Protein AF-A0A093VIF1-F1 (afdb_monomer_lite)

Secondary structure (DSSP, 8-state):
-EE------TT-SS-------EEETTTEEEEES--EEEEBSSTTSPPEEEEHHHHHHHHTT--S-PPPEEEETTEEHHHHHHHHHTTSS-SSHHHHHHHHS-SSSB-TTSPBP--TTTEESEE-S-SEEEEEETTS-EEEEEEEEEES-TTS----SSHHHHHHHHHT--------------PPP-----PPPPPPTTSPPPSEE-TTSSSEEE---STT-TTEEEEE---B---STTS-TTHHHHHHHHHHHHHHHHHHTT---EEEEE-TT---B-HHHHHHHHHHH-TTS----EEEEBP-HHHHHHHHHHTSSS-TT-HHHHTTT--GGG-B-TTSS---SSHHHHHTTEEETTEEE---EES--TTTS-BTTTB---STT-BTTB---S-SS-GGGEEEEE-SB--THHHHHHHHHHHTT-EEEEE--SSSSS--BSB-S---SEEEEHHHHHHHHHHHHHHHHHHHHTT--SS-HHHHHHHHHHSPPPGGGSSS----EEEEEEE-BTTBSSS-GGG---B-SEEE--BTTTTT-HHHHHHHHHHHHTSSPPPSB-----SS-----TT---------SSTTSSTTSSSSSS---

Radius of gyration: 26.5 Å; chains: 1; bounding box: 80×65×69 Å

Foldseek 3Di:
DFDPDQDDPVPDPDRDPDCQKGQPPQWKKKFWPWAKAWFDPDFQAQTFIATPVLLLCVLVVNPDDGFGFQDKVNHGPLVVLLVQLPPPQWQFSQLSSVQQHQLAQAFLLQFGRRHCVGIHSMDNRDQWIWTATPVGDIDIIGIDMDTPDPVDDPPDPDPVSVCCCAWVPPPPPPPQPDDDDPGPDDDPDLAQDDGHPLEPDFPDAQSSSCKTKDQDPDPLSNLEIEIERQEPAQDDPSHDLQSLLSLLLRLLVRLQCSVPPVPRAFYEYEHANYAYHALLSLLSNLCSQVQADDAFAKKKFFADLLVLLLLLLLAPDPNQPPPLSVVLVSHQQQWAARVLPDTDPGNCQQQDQDDFPNTGMGHITGPDSLVVPQDSRNRQRHHCQPSVSPGDRDRSHQQLRYEYEYQQSQHASSLSNVVSSVVSVHAYEHEGTRSAQAFDFRHRHYAAHDKFKVVNLLSSLVVSVVSQVVCVVVVHGSDPPVSNVVSVVRRDDDCSPPSTRDIDIDRGMFTDDPVDSRDGCRPDGDTGQAYIYHHSNCSSNVVVVVSQVSCCSVNDDPGSYHNNDPPDPDDDDPPDPDDDDDDDDDVPPPVPPPPPDPDDD

InterPro domains:
  IPR029045 ClpP/crotonase-like domain superfamily [SSF52096] (223-422)
  IPR052766 Secondary metabolite-associated S41A peptidase [PTHR37049] (28-576)
  IPR056186 CPAF-like, PDZ domain [PF23658] (41-150)

Organism: NCBI:txid1077442

Structure (mmCIF, N/CA/C/O backbone):
data_AF-A0A093VIF1-F1
#
_entry.id   AF-A0A093VIF1-F1
#
loop_
_atom_site.group_PDB
_atom_site.id
_atom_site.type_symbol
_atom_site.label_atom_id
_atom_site.label_alt_id
_atom_site.label_comp_id
_atom_site.label_asym_id
_atom_site.label_entity_id
_atom_site.label_seq_id
_atom_site.pdbx_PDB_ins_code
_atom_site.Cartn_x
_atom_site.Cartn_y
_atom_site.Cartn_z
_atom_site.occupancy
_atom_site.B_iso_or_equiv
_atom_site.auth_seq_id
_atom_site.auth_comp_id
_atom_site.auth_asym_id
_atom_site.auth_atom_id
_atom_site.pdbx_PDB_model_num
ATOM 1 N N . MET A 1 1 ? 2.069 17.459 -7.609 1.00 33.78 1 MET A N 1
ATOM 2 C CA . MET A 1 1 ? 1.685 16.914 -8.925 1.00 33.78 1 MET A CA 1
ATOM 3 C C . MET A 1 1 ? 0.486 17.689 -9.470 1.00 33.78 1 MET A C 1
ATOM 5 O O . MET A 1 1 ? -0.649 17.445 -9.077 1.00 33.78 1 MET A O 1
ATOM 9 N N . LEU A 1 2 ? 0.729 18.722 -10.270 1.00 36.94 2 LEU A N 1
ATOM 10 C CA . LEU A 1 2 ? -0.346 19.510 -10.880 1.00 36.94 2 LEU A CA 1
ATOM 11 C C . LEU A 1 2 ? -0.896 18.721 -12.068 1.00 36.94 2 LEU A C 1
ATOM 13 O O . LEU A 1 2 ? -0.127 18.394 -12.965 1.00 36.94 2 LEU A O 1
ATOM 17 N N . ILE A 1 3 ? -2.185 18.385 -12.062 1.00 35.56 3 ILE A N 1
ATOM 18 C CA . ILE A 1 3 ? -2.859 17.858 -13.251 1.00 35.56 3 ILE A CA 1
ATOM 19 C C . ILE A 1 3 ? -3.879 18.919 -13.658 1.00 35.56 3 ILE A C 1
ATOM 21 O O . ILE A 1 3 ? -4.920 19.060 -13.017 1.00 35.56 3 ILE A O 1
ATOM 25 N N . CYS A 1 4 ? -3.557 19.696 -14.693 1.00 38.81 4 CYS A N 1
ATOM 26 C CA . CYS A 1 4 ? -4.539 20.529 -15.378 1.00 38.81 4 CYS A CA 1
ATOM 27 C C . CYS A 1 4 ? -5.392 19.546 -16.222 1.00 38.81 4 CYS A C 1
ATOM 29 O O . CYS A 1 4 ? -4.986 19.166 -17.319 1.00 38.81 4 CYS A O 1
ATOM 31 N N . TRP A 1 5 ? -6.498 19.020 -15.672 1.00 32.88 5 TRP A N 1
ATOM 32 C CA . TRP A 1 5 ? -7.438 18.194 -16.445 1.00 32.88 5 TRP A CA 1
ATOM 33 C C . TRP A 1 5 ? -8.173 19.079 -17.455 1.00 32.88 5 TRP A C 1
ATOM 35 O O . TRP A 1 5 ? -8.682 20.144 -17.111 1.00 32.88 5 TRP A O 1
ATOM 45 N N . VAL A 1 6 ? -8.261 18.600 -18.691 1.00 30.48 6 VAL A N 1
ATOM 46 C CA . VAL A 1 6 ? -9.397 18.876 -19.569 1.00 30.48 6 VAL A CA 1
ATOM 47 C C . VAL A 1 6 ? -10.166 17.563 -19.587 1.00 30.48 6 VAL A C 1
ATOM 49 O O . VAL A 1 6 ? -9.622 16.561 -20.051 1.00 30.48 6 VAL A O 1
ATOM 52 N N . ASP A 1 7 ? -11.372 17.532 -19.019 1.00 30.33 7 ASP A N 1
ATOM 53 C CA . ASP A 1 7 ? -12.221 16.343 -19.097 1.00 30.33 7 ASP A CA 1
ATOM 54 C C . ASP A 1 7 ? -12.479 16.026 -20.576 1.00 30.33 7 ASP A C 1
ATOM 56 O O . ASP A 1 7 ? -13.096 16.804 -21.304 1.00 30.33 7 ASP A O 1
ATOM 60 N N . PHE A 1 8 ? -11.989 14.875 -21.032 1.00 28.75 8 PHE A N 1
ATOM 61 C CA . PHE A 1 8 ? -12.462 14.266 -22.266 1.00 28.75 8 PHE A CA 1
ATOM 62 C C . PHE A 1 8 ? -13.599 13.323 -21.889 1.00 28.75 8 PHE A C 1
ATOM 64 O O . PHE A 1 8 ? -13.364 12.192 -21.472 1.00 28.75 8 PHE A O 1
ATOM 71 N N . ASN A 1 9 ? -14.837 13.795 -22.034 1.00 32.91 9 ASN A N 1
ATOM 72 C CA . ASN A 1 9 ? -16.010 12.933 -22.038 1.00 32.91 9 ASN A CA 1
ATOM 73 C C . ASN A 1 9 ? -16.041 12.181 -23.385 1.00 32.91 9 ASN A C 1
ATOM 75 O O . ASN A 1 9 ? -16.276 12.816 -24.417 1.00 32.91 9 ASN A O 1
ATOM 79 N N . PRO A 1 10 ? -15.815 10.853 -23.439 1.00 31.38 10 PRO A N 1
ATOM 80 C CA . PRO A 1 10 ? -15.783 10.114 -24.704 1.00 31.38 10 PRO A CA 1
ATOM 81 C C . PRO A 1 10 ? -17.148 10.058 -25.420 1.00 31.38 10 PRO A C 1
ATOM 83 O O . PRO A 1 10 ? -17.222 9.554 -26.540 1.00 31.38 10 PRO A O 1
ATOM 86 N N . PHE A 1 11 ? -18.215 10.594 -24.812 1.00 34.72 11 PHE A N 1
ATOM 87 C CA . PHE A 1 11 ? -19.571 10.621 -25.367 1.00 34.72 11 PHE A CA 1
ATOM 88 C C . PHE A 1 11 ? -20.082 12.012 -25.783 1.00 34.72 11 PHE A C 1
ATOM 90 O O . PHE A 1 11 ? -21.168 12.098 -26.355 1.00 34.72 11 PHE A O 1
ATOM 97 N N . GLU A 1 12 ? -19.319 13.094 -25.588 1.00 31.86 12 GLU A N 1
ATOM 98 C CA . GLU A 1 12 ? -19.709 14.439 -26.041 1.00 31.86 12 GLU A CA 1
ATOM 99 C C . GLU A 1 12 ? -18.783 14.965 -27.143 1.00 31.86 12 GLU A C 1
ATOM 101 O O . GLU A 1 12 ? -17.601 15.221 -26.945 1.00 31.86 12 GLU A O 1
ATOM 106 N N . GLN A 1 13 ? -19.342 15.192 -28.336 1.00 28.86 13 GLN A N 1
ATOM 107 C CA . GLN A 1 13 ? -18.627 15.749 -29.497 1.00 28.86 13 GLN A CA 1
ATOM 108 C C . GLN A 1 13 ? -18.375 17.270 -29.416 1.00 28.86 13 GLN A C 1
ATOM 110 O O . GLN A 1 13 ? -18.068 17.896 -30.434 1.00 28.86 13 GLN A O 1
ATOM 115 N N . LYS A 1 14 ? -18.508 17.905 -28.244 1.00 27.06 14 LYS A N 1
ATOM 116 C CA . LYS A 1 14 ? -18.207 19.333 -28.068 1.00 27.06 14 LYS A CA 1
ATOM 117 C C . LYS A 1 14 ? -17.540 19.606 -26.718 1.00 27.06 14 LYS A C 1
ATOM 119 O O . LYS A 1 14 ? -18.140 19.288 -25.700 1.00 27.06 14 LYS A O 1
ATOM 124 N N . PRO A 1 15 ? -16.369 20.267 -26.690 1.00 27.78 15 PRO A N 1
ATOM 125 C CA . PRO A 1 15 ? -15.796 20.764 -25.450 1.00 27.78 15 PRO A CA 1
ATOM 126 C C . PRO A 1 15 ? -16.601 21.980 -24.969 1.00 27.78 15 PRO A C 1
ATOM 128 O O . PRO A 1 15 ? -16.541 23.054 -25.571 1.00 27.78 15 PRO A O 1
ATOM 131 N N . SER A 1 16 ? -17.369 21.824 -23.894 1.00 27.27 16 SER A N 1
ATOM 132 C CA . SER A 1 16 ? -17.780 22.937 -23.036 1.00 27.27 16 SER A CA 1
ATOM 133 C C . SER A 1 16 ? -16.717 23.129 -21.958 1.00 27.27 16 SER A C 1
ATOM 135 O O . SER A 1 16 ? -16.348 22.183 -21.270 1.00 27.27 16 SER A O 1
ATOM 137 N N . ALA A 1 17 ? -16.208 24.352 -21.811 1.00 28.81 17 ALA A N 1
ATOM 138 C CA . ALA A 1 17 ? -15.272 24.714 -20.751 1.00 28.81 17 ALA A CA 1
ATOM 139 C C . ALA A 1 17 ? -16.015 24.887 -19.413 1.00 28.81 17 ALA A C 1
ATOM 141 O O . ALA A 1 17 ? -16.145 25.999 -18.909 1.00 28.81 17 ALA A O 1
ATOM 142 N N . GLU A 1 18 ? -16.534 23.796 -18.855 1.00 28.97 18 GLU A N 1
ATOM 143 C CA . GLU A 1 18 ? -16.908 23.734 -17.442 1.00 28.97 18 GLU A CA 1
ATOM 144 C C . GLU A 1 18 ? -15.810 22.966 -16.697 1.00 28.97 18 GLU A C 1
ATOM 146 O O . GLU A 1 18 ? -15.525 21.811 -16.996 1.00 28.97 18 GLU A O 1
ATOM 151 N N . LEU A 1 19 ? -15.141 23.637 -15.753 1.00 34.38 19 LEU A N 1
ATOM 152 C CA . LEU A 1 19 ? -14.173 23.017 -14.845 1.00 34.38 19 LEU A CA 1
ATOM 153 C C . LEU A 1 19 ? -14.937 22.191 -13.800 1.00 34.38 19 LEU A C 1
ATOM 155 O O . LEU A 1 19 ? -15.302 22.688 -12.737 1.00 34.38 19 LEU A O 1
ATOM 159 N N . THR A 1 20 ? -15.195 20.929 -14.116 1.00 34.28 20 THR A N 1
ATOM 160 C CA . THR A 1 20 ? -15.908 19.953 -13.273 1.00 34.28 20 THR A CA 1
ATOM 161 C C . THR A 1 20 ? -15.045 19.407 -12.132 1.00 34.28 20 THR A C 1
ATOM 163 O O . THR A 1 20 ? -15.567 19.092 -11.062 1.00 34.28 20 THR A O 1
ATOM 166 N N . SER A 1 21 ? -13.718 19.352 -12.300 1.00 38.56 21 SER A N 1
ATOM 167 C CA . SER A 1 21 ? -12.776 18.961 -11.244 1.00 38.56 21 SER A CA 1
ATOM 168 C C . SER A 1 21 ? -11.419 19.662 -11.398 1.00 38.56 21 SER A C 1
ATOM 170 O O . SER A 1 21 ? -10.912 19.849 -12.503 1.00 38.56 21 SER A O 1
ATOM 172 N N . LEU A 1 22 ? -10.821 20.096 -10.282 1.00 44.97 22 LEU A N 1
ATOM 173 C CA . LEU A 1 22 ? -9.507 20.747 -10.267 1.00 44.97 22 LEU A CA 1
ATOM 174 C C . LEU A 1 22 ? -8.654 20.146 -9.146 1.00 44.97 22 LEU A C 1
ATOM 176 O O . LEU A 1 22 ? -8.981 20.272 -7.965 1.00 44.97 22 LEU A O 1
ATOM 180 N N . SER A 1 23 ? -7.546 19.494 -9.506 1.00 45.56 23 SER A N 1
ATOM 181 C CA . SER A 1 23 ? -6.561 18.987 -8.545 1.00 45.56 23 SER A CA 1
ATOM 182 C C . SER A 1 23 ? -5.320 19.872 -8.567 1.00 45.56 23 SER A C 1
ATOM 184 O O . SER A 1 23 ? -4.479 19.779 -9.462 1.00 45.56 23 SER A O 1
ATOM 186 N N . ILE A 1 24 ? -5.188 20.741 -7.561 1.00 51.62 24 ILE A N 1
ATOM 187 C CA . ILE A 1 24 ? -4.011 21.605 -7.398 1.00 51.62 24 ILE A CA 1
ATOM 188 C C . ILE A 1 24 ? -3.121 21.057 -6.275 1.00 51.62 24 ILE A C 1
ATOM 190 O O . ILE A 1 24 ? -2.865 21.718 -5.267 1.00 51.62 24 ILE A O 1
ATOM 194 N N . SER A 1 25 ? -2.668 19.807 -6.418 1.00 46.97 25 SER A N 1
ATOM 195 C CA . SER A 1 25 ? -2.055 19.056 -5.309 1.00 46.97 25 SER A CA 1
ATOM 196 C C . SER A 1 25 ? -0.763 19.655 -4.731 1.00 46.97 25 SER A C 1
ATOM 198 O O . SER A 1 25 ? -0.393 19.321 -3.604 1.00 46.97 25 SER A O 1
ATOM 200 N N . SER A 1 26 ? -0.066 20.528 -5.467 1.00 48.75 26 SER A N 1
ATOM 201 C CA . SER A 1 26 ? 1.177 21.159 -5.001 1.00 48.75 26 SER A CA 1
ATOM 202 C C . SER A 1 26 ? 0.964 22.459 -4.225 1.00 48.75 26 SER A C 1
ATOM 204 O O . SER A 1 26 ? 1.819 22.793 -3.404 1.00 48.75 26 SER A O 1
ATOM 206 N N . THR A 1 27 ? -0.144 23.182 -4.431 1.00 51.28 27 THR A N 1
ATOM 207 C CA . THR A 1 27 ? -0.328 24.519 -3.838 1.00 51.28 27 THR A CA 1
ATOM 208 C C . THR A 1 27 ? -1.536 24.634 -2.930 1.00 51.28 27 THR A C 1
ATOM 210 O O . THR A 1 27 ? -1.438 25.397 -1.977 1.00 51.28 27 THR A O 1
ATOM 213 N N . ASN A 1 28 ? -2.613 23.869 -3.136 1.00 57.28 28 ASN A N 1
ATOM 214 C CA . ASN A 1 28 ? -3.842 24.024 -2.360 1.00 57.28 28 ASN A CA 1
ATOM 215 C C . ASN A 1 28 ? -4.301 22.731 -1.678 1.00 57.28 28 ASN A C 1
ATOM 217 O O . ASN A 1 28 ? -3.986 21.609 -2.076 1.00 57.28 28 ASN A O 1
ATOM 221 N N . LEU A 1 29 ? -5.049 22.930 -0.604 1.00 69.62 29 LEU A N 1
ATOM 222 C CA . LEU A 1 29 ? -5.716 21.921 0.188 1.00 69.62 29 LEU A CA 1
ATOM 223 C C . LEU A 1 29 ? -7.142 22.406 0.444 1.00 69.62 29 LEU A C 1
ATOM 225 O O . LEU A 1 29 ? -7.333 23.469 1.028 1.00 69.62 29 LEU A O 1
ATOM 229 N N . PHE A 1 30 ? -8.133 21.638 0.021 1.00 80.44 30 PHE A N 1
ATOM 230 C CA . PHE A 1 30 ? -9.535 21.917 0.287 1.00 80.44 30 PHE A CA 1
ATOM 231 C C . PHE A 1 30 ? -9.911 21.336 1.640 1.00 80.44 30 PHE A C 1
ATOM 233 O O . PHE A 1 30 ? -9.691 20.153 1.906 1.00 80.44 30 PHE A O 1
ATOM 240 N N . ARG A 1 31 ? -10.446 22.191 2.508 1.00 82.88 31 ARG A N 1
ATOM 241 C CA . ARG A 1 31 ? -10.844 21.845 3.865 1.00 82.88 31 ARG A CA 1
ATOM 242 C C . ARG A 1 31 ? -12.317 22.098 4.100 1.00 82.88 31 ARG A C 1
ATOM 244 O O . ARG A 1 31 ? -12.862 23.113 3.681 1.00 82.88 31 ARG A O 1
ATOM 251 N N . ILE A 1 32 ? -12.915 21.214 4.875 1.00 86.19 32 ILE A N 1
ATOM 252 C CA . ILE A 1 32 ? -14.226 21.379 5.484 1.00 86.19 32 ILE A CA 1
ATOM 253 C C . ILE A 1 32 ? -14.004 21.330 6.992 1.00 86.19 32 ILE A C 1
ATOM 255 O O . ILE A 1 32 ? -13.238 20.507 7.490 1.00 86.19 32 ILE A O 1
ATOM 259 N N . SER A 1 33 ? -14.674 22.196 7.750 1.00 80.25 33 SER A N 1
ATOM 260 C CA . SER A 1 33 ? -14.516 22.275 9.211 1.00 80.25 33 SER A CA 1
ATOM 261 C C . SER A 1 33 ? -15.127 21.093 9.984 1.00 80.25 33 SER A C 1
ATOM 263 O O . SER A 1 33 ? -15.221 21.147 11.210 1.00 80.25 33 SER A O 1
ATOM 265 N N . SER A 1 34 ? -15.533 20.019 9.296 1.00 82.19 34 SER A N 1
ATOM 266 C CA . SER A 1 34 ? -16.157 18.838 9.891 1.00 82.19 34 SER A CA 1
ATOM 267 C C . SER A 1 34 ? -15.535 17.553 9.364 1.00 82.19 34 SER A C 1
ATOM 269 O O . SER A 1 34 ? -15.579 17.270 8.169 1.00 82.19 34 SER A O 1
ATOM 271 N N . LEU A 1 35 ? -14.985 16.766 10.288 1.00 87.81 35 LEU A N 1
ATOM 272 C CA . LEU A 1 35 ? -14.574 15.385 10.050 1.00 87.81 35 LEU A CA 1
ATOM 273 C C . LEU A 1 35 ? -15.819 14.497 10.019 1.00 87.81 35 LEU A C 1
ATOM 275 O O . LEU A 1 35 ? -16.773 14.750 10.754 1.00 87.81 35 LEU A O 1
ATOM 279 N N . LEU A 1 36 ? -15.786 13.425 9.237 1.00 92.31 36 LEU A N 1
ATOM 280 C CA . LEU A 1 36 ? -16.832 12.405 9.234 1.00 92.31 36 LEU A CA 1
ATOM 281 C C . LEU A 1 36 ? -16.291 11.092 9.787 1.00 92.31 36 LEU A C 1
ATOM 283 O O . LEU A 1 36 ? -15.135 10.752 9.547 1.00 92.31 36 LEU A O 1
ATOM 287 N N . ARG A 1 37 ? -17.122 10.358 10.525 1.00 91.56 37 ARG A N 1
ATOM 288 C CA . ARG A 1 37 ? -16.793 9.039 11.079 1.00 91.56 37 ARG A CA 1
ATOM 289 C C . ARG A 1 37 ? -17.962 8.092 10.908 1.00 91.56 37 ARG A C 1
ATOM 291 O O . ARG A 1 37 ? -19.105 8.510 11.068 1.00 91.56 37 ARG A O 1
ATOM 298 N N . THR A 1 38 ? -17.681 6.829 10.631 1.00 90.38 38 THR A N 1
ATOM 299 C CA . THR A 1 38 ? -18.694 5.774 10.618 1.00 90.38 38 THR A CA 1
ATOM 300 C C . THR A 1 38 ? -18.527 4.877 11.822 1.00 90.38 38 THR A C 1
ATOM 302 O O . THR A 1 38 ? -17.436 4.376 12.080 1.00 90.38 38 THR A O 1
ATOM 305 N N . MET A 1 39 ? -19.619 4.651 12.542 1.00 87.19 39 MET A N 1
ATOM 306 C CA . MET A 1 39 ? -19.623 3.759 13.693 1.00 87.19 39 MET A CA 1
ATOM 307 C C . MET A 1 39 ? -20.872 2.899 13.688 1.00 87.19 39 MET A C 1
ATOM 309 O O . MET A 1 39 ? -21.982 3.388 13.455 1.00 87.19 39 MET A O 1
ATOM 313 N N . ALA A 1 40 ? -20.686 1.629 14.003 1.00 85.31 40 ALA A N 1
ATOM 314 C CA . ALA A 1 40 ? -21.767 0.718 14.302 1.00 85.31 40 ALA A CA 1
ATOM 315 C C . ALA A 1 40 ? -22.217 0.911 15.758 1.00 85.31 40 ALA A C 1
ATOM 317 O O . ALA A 1 40 ? -21.393 1.048 16.666 1.00 85.31 40 ALA A O 1
ATOM 318 N N . THR A 1 41 ? -23.533 0.942 15.981 1.00 70.44 41 THR A N 1
ATOM 319 C CA . THR A 1 41 ? -24.120 1.006 17.333 1.00 70.44 41 THR A CA 1
ATOM 320 C C . THR A 1 41 ? -23.928 -0.322 18.061 1.00 70.44 41 THR A C 1
ATOM 322 O O . THR A 1 41 ? -23.637 -0.345 19.254 1.00 70.44 41 THR A O 1
ATOM 325 N N . TYR A 1 42 ? -24.024 -1.417 17.308 1.00 63.38 42 TYR A N 1
ATOM 326 C CA . TYR A 1 42 ? -23.628 -2.768 17.689 1.00 63.38 42 TYR A CA 1
ATOM 327 C C . TYR A 1 42 ? -22.704 -3.309 16.598 1.00 63.38 42 TYR A C 1
ATOM 329 O O . TYR A 1 42 ? -22.977 -3.063 15.427 1.00 63.38 42 TYR A O 1
ATOM 337 N N . GLY A 1 43 ? -21.642 -4.044 16.946 1.00 57.31 43 GLY A N 1
ATOM 338 C CA . GLY A 1 43 ? -20.584 -4.447 15.998 1.00 57.31 43 GLY A CA 1
ATOM 339 C C . GLY A 1 43 ? -21.054 -5.171 14.725 1.00 57.31 43 GLY A C 1
ATOM 340 O O . GLY A 1 43 ? -20.326 -5.176 13.739 1.00 57.31 43 GLY A O 1
ATOM 341 N N . SER A 1 44 ? -22.275 -5.720 14.722 1.00 64.25 44 SER A N 1
ATOM 342 C CA . SER A 1 44 ? -22.891 -6.397 13.576 1.00 64.25 44 SER A CA 1
ATOM 343 C C . SER A 1 44 ? -23.893 -5.558 12.762 1.00 64.25 44 SER A C 1
ATOM 345 O O . SER A 1 44 ? -24.317 -5.977 11.687 1.00 64.25 44 SER A O 1
ATOM 347 N N . SER A 1 45 ? -24.308 -4.388 13.254 1.00 76.12 45 SER A N 1
ATOM 348 C CA . SER A 1 45 ? -25.250 -3.503 12.549 1.00 76.12 45 SER A CA 1
ATOM 349 C C . SER A 1 45 ? -24.528 -2.617 11.526 1.00 76.12 45 SER A C 1
ATOM 351 O O . SER A 1 45 ? -23.427 -2.151 11.830 1.00 76.12 45 SER A O 1
ATOM 353 N N . PRO A 1 46 ? -25.130 -2.322 10.355 1.00 84.75 46 PRO A N 1
ATOM 354 C CA . PRO A 1 46 ? -24.567 -1.349 9.426 1.00 84.75 46 PRO A CA 1
ATOM 355 C C . PRO A 1 46 ? -24.268 -0.014 10.127 1.00 84.75 46 PRO A C 1
ATOM 357 O O . PRO A 1 46 ? -25.129 0.506 10.849 1.00 84.75 46 PRO A O 1
ATOM 360 N N . PRO A 1 47 ? -23.060 0.549 9.956 1.00 90.19 47 PRO A N 1
ATOM 361 C CA . PRO A 1 47 ? -22.655 1.738 10.674 1.00 90.19 47 PRO A CA 1
ATOM 362 C C . PRO A 1 47 ? -23.405 2.971 10.178 1.00 90.19 47 PRO A C 1
ATOM 364 O O . PRO A 1 47 ? -23.738 3.107 9.003 1.00 90.19 47 PRO A O 1
ATOM 367 N N . SER A 1 48 ? -23.635 3.906 11.092 1.00 91.19 48 SER A N 1
ATOM 368 C CA . SER A 1 48 ? -24.145 5.234 10.760 1.00 91.19 48 SER A CA 1
ATOM 369 C C . SER A 1 48 ? -23.000 6.236 10.652 1.00 91.19 48 SER A C 1
ATOM 371 O O . SER A 1 48 ? -21.955 6.080 11.289 1.00 91.19 48 SER A O 1
ATOM 373 N N . LEU A 1 49 ? -23.204 7.275 9.845 1.00 92.81 49 LEU A N 1
ATOM 374 C CA . LEU A 1 49 ? -22.246 8.358 9.641 1.00 92.81 49 LEU A CA 1
ATOM 375 C C . LEU A 1 49 ? -22.509 9.487 10.645 1.00 92.81 49 LEU A C 1
ATOM 377 O O . LEU A 1 49 ? -23.650 9.900 10.836 1.00 92.81 49 LEU A O 1
ATOM 381 N N . TYR A 1 50 ? -21.458 10.011 11.263 1.00 91.00 50 TYR A N 1
ATOM 382 C CA . TYR A 1 50 ? -21.524 11.074 12.262 1.00 91.00 50 TYR A CA 1
ATOM 383 C C . TYR A 1 50 ? -20.496 12.158 11.960 1.00 91.00 50 TYR A C 1
ATOM 385 O O . TYR A 1 50 ? -19.409 11.880 11.446 1.00 91.00 50 TYR A O 1
ATOM 393 N N . VAL A 1 51 ? -20.809 13.394 12.346 1.00 89.44 51 VAL A N 1
ATOM 394 C CA . VAL A 1 51 ? -19.797 14.451 12.428 1.00 89.44 51 VAL A CA 1
ATOM 395 C C . VAL A 1 51 ? -18.824 14.143 13.568 1.00 89.44 51 VAL A C 1
ATOM 397 O O . VAL A 1 51 ? -19.208 13.622 14.617 1.00 89.44 51 VAL A O 1
ATOM 400 N N . GLY A 1 52 ? -17.545 14.457 13.373 1.00 77.69 52 GLY A N 1
ATOM 401 C CA . GLY A 1 52 ? -16.461 13.986 14.235 1.00 77.69 52 GLY A CA 1
ATOM 402 C C . GLY A 1 52 ? -16.637 14.372 15.702 1.00 77.69 52 GLY A C 1
ATOM 403 O O . GLY A 1 52 ? -16.414 13.540 16.573 1.00 77.69 52 GLY A O 1
ATOM 404 N N . VAL A 1 53 ? -17.102 15.593 15.987 1.00 74.56 53 VAL A N 1
ATOM 405 C CA . VAL A 1 53 ? -17.341 16.071 17.364 1.00 74.56 53 VAL A CA 1
ATOM 406 C C . VAL A 1 53 ? -18.368 15.205 18.095 1.00 74.56 53 VAL A C 1
ATOM 408 O O . VAL A 1 53 ? -18.180 14.877 19.268 1.00 74.56 53 VAL A O 1
ATOM 411 N N . ASP A 1 54 ? -19.429 14.805 17.403 1.00 73.50 54 ASP A N 1
ATOM 412 C CA . ASP A 1 54 ? -20.489 13.986 17.980 1.00 73.50 54 ASP A CA 1
ATOM 413 C C . ASP A 1 54 ? -20.022 12.545 18.174 1.00 73.50 54 ASP A C 1
ATOM 415 O O . ASP A 1 54 ? -20.296 11.946 19.213 1.00 73.50 54 ASP A O 1
ATOM 419 N N . ALA A 1 55 ? -19.210 12.031 17.248 1.00 66.00 55 ALA A N 1
ATOM 420 C CA . ALA A 1 55 ? -18.559 10.737 17.402 1.00 66.00 55 ALA A CA 1
ATOM 421 C C . ALA A 1 55 ? -17.612 10.691 18.618 1.00 66.00 55 ALA A C 1
ATOM 423 O O . ALA A 1 55 ? -17.654 9.729 19.384 1.00 66.00 55 ALA A O 1
ATOM 424 N N . VAL A 1 56 ? -16.828 11.754 18.866 1.00 70.31 56 VAL A N 1
ATOM 425 C CA . VAL A 1 56 ? -15.980 11.873 20.075 1.00 70.31 56 VAL A CA 1
ATOM 426 C C . VAL A 1 56 ? -16.829 11.783 21.341 1.00 70.31 56 VAL A C 1
ATOM 428 O O . VAL A 1 56 ? -16.453 11.145 22.322 1.00 70.31 56 VAL A O 1
ATOM 431 N N . ARG A 1 57 ? -17.967 12.480 21.350 1.00 72.88 57 ARG A N 1
ATOM 432 C CA . ARG A 1 57 ? -18.847 12.561 22.518 1.00 72.88 57 ARG A CA 1
ATOM 433 C C . ARG A 1 57 ? -19.556 11.233 22.781 1.00 72.88 57 ARG A C 1
ATOM 435 O O . ARG A 1 57 ? -19.619 10.828 23.940 1.00 72.88 57 ARG A O 1
ATOM 442 N N . LEU A 1 58 ? -20.005 10.545 21.729 1.00 67.50 58 LEU A N 1
ATOM 443 C CA . LEU A 1 58 ? -20.551 9.186 21.810 1.00 67.50 58 LEU A CA 1
ATOM 444 C C . LEU A 1 58 ? -19.522 8.202 22.373 1.00 67.50 58 LEU A C 1
ATOM 446 O O . LEU A 1 58 ? -19.833 7.467 23.306 1.00 67.50 58 LEU A O 1
ATOM 450 N N . ALA A 1 59 ? -18.281 8.247 21.880 1.00 66.56 59 ALA A N 1
ATOM 451 C CA . ALA A 1 59 ? -17.192 7.401 22.372 1.00 66.56 59 ALA A CA 1
ATOM 452 C C . ALA A 1 59 ? -16.883 7.616 23.864 1.00 66.56 59 ALA A C 1
ATOM 454 O O . ALA A 1 59 ? -16.460 6.693 24.551 1.00 66.56 59 ALA A O 1
ATOM 455 N N . LYS A 1 60 ? -17.136 8.819 24.394 1.00 70.31 60 LYS A N 1
ATOM 456 C CA . LYS A 1 60 ? -16.977 9.146 25.822 1.00 70.31 60 LYS A CA 1
ATOM 457 C C . LYS A 1 60 ? -18.204 8.807 26.680 1.00 70.31 60 LYS A C 1
ATOM 459 O O . LYS A 1 60 ? -18.250 9.211 27.840 1.00 70.31 60 LYS A O 1
ATOM 464 N N . GLY A 1 61 ? -19.206 8.116 26.130 1.00 65.44 61 GLY A N 1
ATOM 465 C CA . GLY A 1 61 ? -20.410 7.711 26.860 1.00 65.44 61 GLY A CA 1
ATOM 466 C C . GLY A 1 61 ? -21.318 8.876 27.269 1.00 65.44 61 GLY A C 1
ATOM 467 O O . GLY A 1 61 ? -22.103 8.745 28.208 1.00 65.44 61 GLY A O 1
ATOM 468 N N . LEU A 1 62 ? -21.210 10.033 26.603 1.00 67.88 62 LEU A N 1
ATOM 469 C CA . LEU A 1 62 ? -22.074 11.177 26.890 1.00 67.88 62 LEU A CA 1
ATOM 470 C C . LEU A 1 62 ? -23.497 10.893 26.386 1.00 67.88 62 LEU A C 1
ATOM 472 O O . LEU A 1 62 ? -23.707 10.545 25.230 1.00 67.88 62 LEU A O 1
ATOM 476 N N . THR A 1 63 ? -24.480 11.077 27.267 1.00 55.56 63 THR A N 1
ATOM 477 C CA . THR A 1 63 ? -25.878 10.630 27.113 1.00 55.56 63 THR A CA 1
ATOM 478 C C . THR A 1 63 ? -26.760 11.517 26.230 1.00 55.56 63 THR A C 1
ATOM 480 O O . THR A 1 63 ? -27.953 11.248 26.091 1.00 55.56 63 THR A O 1
ATOM 483 N N . ALA A 1 64 ? -26.214 12.577 25.627 1.00 59.31 64 ALA A N 1
ATOM 484 C CA . ALA A 1 64 ? -26.971 13.375 24.669 1.00 59.31 64 ALA A CA 1
ATOM 485 C C . ALA A 1 64 ? -27.167 12.557 23.375 1.00 59.31 64 ALA A C 1
ATOM 487 O O . ALA A 1 64 ? -26.173 12.084 22.822 1.00 59.31 64 ALA A O 1
ATOM 488 N N . PRO A 1 65 ? -28.407 12.379 22.878 1.00 58.84 65 PRO A N 1
ATOM 489 C CA . PRO A 1 65 ? -28.656 11.621 21.659 1.00 58.84 65 PRO A CA 1
ATOM 490 C C . PRO A 1 65 ? -28.037 12.360 20.471 1.00 58.84 65 PRO A C 1
ATOM 492 O O . PRO A 1 65 ? -28.571 13.362 19.996 1.00 58.84 65 PRO A O 1
ATOM 495 N N . MET A 1 66 ? -26.889 11.872 20.007 1.00 75.44 66 MET A N 1
ATOM 496 C CA . MET A 1 66 ? -26.259 12.389 18.802 1.00 75.44 66 MET A CA 1
ATOM 497 C C . MET A 1 66 ? -26.985 11.855 17.581 1.00 75.44 66 MET A C 1
ATOM 499 O O . MET A 1 66 ? -27.245 10.656 17.464 1.00 75.44 66 MET A O 1
ATOM 503 N N . SER A 1 67 ? -27.324 12.760 16.673 1.00 86.81 67 SER A N 1
ATOM 504 C CA . SER A 1 67 ? -28.073 12.408 15.480 1.00 86.81 67 SER A CA 1
ATOM 505 C C . SER A 1 67 ? -27.111 12.025 14.355 1.00 86.81 67 SER A C 1
ATOM 507 O O . SER A 1 67 ? -26.200 12.801 14.063 1.00 86.81 67 SER A O 1
ATOM 509 N N . PRO A 1 68 ? -27.276 10.852 13.719 1.00 91.31 68 PRO A N 1
ATOM 510 C CA . PRO A 1 68 ? -26.482 10.513 12.549 1.00 91.31 68 PRO A CA 1
ATOM 511 C C . PRO A 1 68 ? -26.797 11.459 11.387 1.00 91.31 68 PRO A C 1
ATOM 513 O O . PRO A 1 68 ? -27.896 12.013 11.271 1.00 91.31 68 PRO A O 1
ATOM 516 N N . LEU A 1 69 ? -25.813 11.630 10.513 1.00 93.44 69 LEU A N 1
ATOM 517 C CA . LEU A 1 69 ? -25.937 12.381 9.278 1.00 93.44 69 LEU A CA 1
ATOM 518 C C . LEU A 1 69 ? -26.773 11.569 8.283 1.00 93.44 69 LEU A C 1
ATOM 520 O O . LEU A 1 69 ? -26.357 10.497 7.848 1.00 93.44 69 LEU A O 1
ATOM 524 N N . ALA A 1 70 ? -27.952 12.081 7.935 1.00 95.19 70 ALA A N 1
ATOM 525 C CA . ALA A 1 70 ? -28.883 11.408 7.037 1.00 95.19 70 ALA A CA 1
ATOM 526 C C . ALA A 1 70 ? -28.637 11.795 5.574 1.00 95.19 70 ALA A C 1
ATOM 528 O O . ALA A 1 70 ? -28.633 10.921 4.707 1.00 95.19 70 ALA A O 1
ATOM 529 N N . TYR A 1 71 ? -28.369 13.079 5.304 1.00 96.62 71 TYR A N 1
ATOM 530 C CA . TYR A 1 71 ? -28.158 13.582 3.946 1.00 96.62 71 TYR A CA 1
ATOM 531 C C . TYR A 1 71 ? -26.993 14.566 3.845 1.00 96.62 71 TYR A C 1
ATOM 533 O O . TYR A 1 71 ? -26.752 15.365 4.751 1.00 96.62 71 TYR A O 1
ATOM 541 N N . ILE A 1 72 ? -26.323 14.538 2.694 1.00 95.75 72 ILE A N 1
ATOM 542 C CA . ILE A 1 72 ? -25.379 15.552 2.222 1.00 95.75 72 ILE A CA 1
ATOM 543 C C . ILE A 1 72 ? -25.932 16.074 0.896 1.00 95.75 72 ILE A C 1
ATOM 545 O O . ILE A 1 72 ? -26.109 15.303 -0.042 1.00 95.75 72 ILE A O 1
ATOM 549 N N . ASN A 1 73 ? -26.235 17.371 0.812 1.00 94.81 73 ASN A N 1
ATOM 550 C CA . ASN A 1 73 ? -26.823 17.997 -0.381 1.00 94.81 73 ASN A CA 1
ATOM 551 C C . ASN A 1 73 ? -28.089 17.271 -0.886 1.00 94.81 73 ASN A C 1
ATOM 553 O O . ASN A 1 73 ? -28.269 17.084 -2.085 1.00 94.81 73 ASN A O 1
ATOM 557 N N . ASN A 1 74 ? -28.968 16.859 0.037 1.00 94.44 74 ASN A N 1
ATOM 558 C CA . ASN A 1 74 ? -30.193 16.082 -0.224 1.00 94.44 74 ASN A CA 1
ATOM 559 C C . ASN A 1 74 ? -29.976 14.662 -0.786 1.00 94.44 74 ASN A C 1
ATOM 561 O O . ASN A 1 74 ? -30.947 13.981 -1.105 1.00 94.44 74 ASN A O 1
ATOM 565 N N . ILE A 1 75 ? -28.733 14.186 -0.869 1.00 96.50 75 ILE A N 1
ATOM 566 C CA . ILE A 1 75 ? -28.389 12.804 -1.221 1.00 96.50 75 ILE A CA 1
ATOM 567 C C . ILE A 1 75 ? -28.113 12.043 0.075 1.00 96.50 75 ILE A C 1
ATOM 569 O O . ILE A 1 75 ? -27.524 12.606 1.000 1.00 96.50 75 ILE A O 1
ATOM 573 N N . GLY A 1 76 ? -28.536 10.778 0.171 1.00 96.69 76 GLY A N 1
ATOM 574 C CA . GLY A 1 76 ? -28.274 9.949 1.352 1.00 96.69 76 GLY A CA 1
ATOM 575 C C . GLY A 1 76 ? -26.786 9.970 1.710 1.00 96.69 76 GLY A C 1
ATOM 576 O O . GLY A 1 76 ? -25.939 9.785 0.839 1.00 96.69 76 GLY A O 1
ATOM 577 N N . ALA A 1 77 ? -26.444 10.238 2.970 1.00 95.31 77 ALA A N 1
ATOM 578 C CA . ALA A 1 77 ? -25.088 10.661 3.325 1.00 95.31 77 ALA A CA 1
ATOM 579 C C . ALA A 1 77 ? -24.002 9.630 2.968 1.00 95.31 77 ALA A C 1
ATOM 581 O O . ALA A 1 77 ? -22.931 9.999 2.492 1.00 95.31 77 ALA A O 1
ATOM 582 N N . ALA A 1 78 ? -24.296 8.336 3.133 1.00 94.00 78 ALA A N 1
ATOM 583 C CA . ALA A 1 78 ? -23.404 7.258 2.715 1.00 94.00 78 ALA A CA 1
ATOM 584 C C . ALA A 1 78 ? -23.198 7.220 1.191 1.00 94.00 78 ALA A C 1
ATOM 586 O O . ALA A 1 78 ? -22.063 7.129 0.735 1.00 94.00 78 ALA A O 1
ATOM 587 N N . GLN A 1 79 ? -24.278 7.357 0.419 1.00 95.31 79 GLN A N 1
ATOM 588 C CA . GLN A 1 79 ? -24.240 7.385 -1.044 1.00 95.31 79 GLN A CA 1
ATOM 589 C C . GLN A 1 79 ? -23.494 8.619 -1.563 1.00 95.31 79 GLN A C 1
ATOM 591 O O . GLN A 1 79 ? -22.690 8.523 -2.487 1.00 95.31 79 GLN A O 1
ATOM 596 N N . ALA A 1 80 ? -23.718 9.780 -0.943 1.00 94.88 80 ALA A N 1
ATOM 597 C CA . ALA A 1 80 ? -22.976 10.992 -1.258 1.00 94.88 80 ALA A CA 1
ATOM 598 C C . ALA A 1 80 ? -21.476 10.774 -1.021 1.00 94.88 80 ALA A C 1
ATOM 600 O O . ALA A 1 80 ? -20.666 11.058 -1.900 1.00 94.88 80 ALA A O 1
ATOM 601 N N . LEU A 1 81 ? -21.099 10.200 0.124 1.00 94.69 81 LEU A N 1
ATOM 602 C CA . LEU A 1 81 ? -19.700 9.933 0.436 1.00 94.69 81 LEU A CA 1
ATOM 603 C C . LEU A 1 81 ? -19.050 8.933 -0.530 1.00 94.69 81 LEU A C 1
ATOM 605 O O . LEU A 1 81 ? -17.932 9.173 -0.980 1.00 94.69 81 LEU A O 1
ATOM 609 N N . GLU A 1 82 ? -19.758 7.862 -0.893 1.00 94.75 82 GLU A N 1
ATOM 610 C CA . GLU A 1 82 ? -19.319 6.894 -1.903 1.00 94.75 82 GLU A CA 1
ATOM 611 C C . GLU A 1 82 ? -19.091 7.573 -3.260 1.00 94.75 82 GLU A C 1
ATOM 613 O O . GLU A 1 82 ? -18.018 7.420 -3.845 1.00 94.75 82 GLU A O 1
ATOM 618 N N . SER A 1 83 ? -20.027 8.413 -3.715 1.00 93.69 83 SER A N 1
ATOM 619 C CA . SER A 1 83 ? -19.881 9.156 -4.975 1.00 93.69 83 SER A CA 1
ATOM 620 C C . SER A 1 83 ? -18.686 10.117 -4.969 1.00 93.69 83 SER A C 1
ATOM 622 O O . SER A 1 83 ? -17.990 10.247 -5.969 1.00 93.69 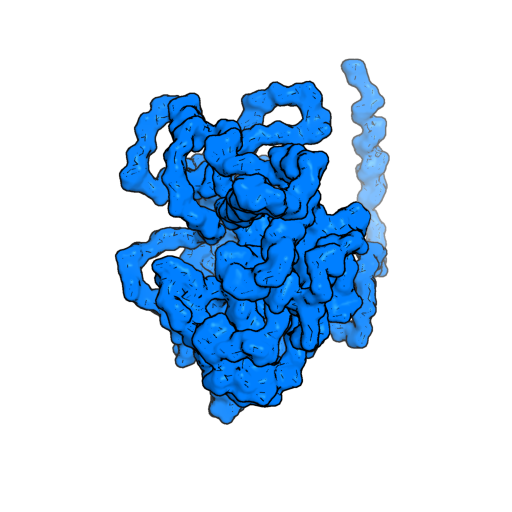83 SER A O 1
ATOM 624 N N . LEU A 1 84 ? -18.376 10.740 -3.827 1.00 92.25 84 LEU A N 1
ATOM 625 C CA . LEU A 1 84 ? -17.225 11.638 -3.670 1.00 92.25 84 LEU A CA 1
ATOM 626 C C . LEU A 1 84 ? -15.894 10.889 -3.493 1.00 92.25 84 LEU A C 1
ATOM 628 O O . LEU A 1 84 ? -14.825 11.498 -3.618 1.00 92.25 84 LEU A O 1
ATOM 632 N N . SER A 1 85 ? -15.946 9.591 -3.188 1.00 93.25 85 SER A N 1
ATOM 633 C CA . SER A 1 85 ? -14.773 8.736 -2.993 1.00 93.25 85 SER A CA 1
ATOM 634 C C . SER A 1 85 ? -14.137 8.276 -4.308 1.00 93.25 85 SER A C 1
ATOM 636 O O . SER A 1 85 ? -12.989 7.843 -4.309 1.00 93.25 85 SER A O 1
ATOM 638 N N . VAL A 1 86 ? -14.827 8.420 -5.448 1.00 90.25 86 VAL A N 1
ATOM 639 C CA . VAL A 1 86 ? -14.328 7.958 -6.759 1.00 90.25 86 VAL A CA 1
ATOM 640 C C . VAL A 1 86 ? -13.029 8.636 -7.200 1.00 90.25 86 VAL A C 1
ATOM 642 O O . VAL A 1 86 ? -12.287 8.062 -7.986 1.00 90.25 86 VAL A O 1
ATOM 645 N N . TYR A 1 87 ? -12.732 9.813 -6.648 1.00 85.12 87 TYR A N 1
ATOM 646 C CA . TYR A 1 87 ? -11.499 10.566 -6.891 1.00 85.12 87 TYR A CA 1
ATOM 647 C C . TYR A 1 87 ? -10.286 10.056 -6.097 1.00 85.12 87 TYR A C 1
ATOM 649 O O . TYR A 1 87 ? -9.196 10.611 -6.219 1.00 85.12 87 TYR A O 1
ATOM 657 N N . GLN A 1 88 ? -10.470 9.051 -5.237 1.00 87.50 88 GLN A N 1
ATOM 658 C CA . GLN A 1 88 ? -9.399 8.511 -4.408 1.00 87.50 88 GLN A CA 1
ATOM 659 C C . GLN A 1 88 ? -8.614 7.427 -5.147 1.00 87.50 88 GLN A C 1
ATOM 661 O O . GLN A 1 88 ? -9.179 6.603 -5.860 1.00 87.50 88 GLN A O 1
ATOM 666 N N . ASN A 1 89 ? -7.300 7.400 -4.919 1.00 86.25 89 ASN A N 1
ATOM 667 C CA . ASN A 1 89 ? -6.358 6.497 -5.589 1.00 86.25 89 ASN A CA 1
ATOM 668 C C . ASN A 1 89 ? -6.299 5.108 -4.924 1.00 86.25 89 ASN A C 1
ATOM 670 O O . ASN A 1 89 ? -5.222 4.654 -4.529 1.00 86.25 89 ASN A O 1
ATOM 674 N N . LEU A 1 90 ? -7.466 4.481 -4.766 1.00 92.12 90 LEU A N 1
ATOM 675 C CA . LEU A 1 90 ? -7.666 3.111 -4.287 1.00 92.12 90 LEU A CA 1
ATOM 676 C C . LEU A 1 90 ? -8.681 2.430 -5.214 1.00 92.12 90 LEU A C 1
ATOM 678 O O . LEU A 1 90 ? -9.636 3.059 -5.666 1.00 92.12 90 LEU A O 1
ATOM 682 N N . GLN A 1 91 ? -8.472 1.157 -5.514 1.00 92.06 91 GLN A N 1
ATOM 683 C CA . GLN A 1 91 ? -9.263 0.398 -6.477 1.00 92.06 91 GLN A CA 1
ATOM 684 C C . GLN A 1 91 ? -10.576 -0.071 -5.852 1.00 92.06 91 GLN A C 1
ATOM 686 O O . GLN A 1 91 ? -11.645 0.040 -6.459 1.00 92.06 91 GLN A O 1
ATOM 691 N N . ASP A 1 92 ? -10.510 -0.535 -4.608 1.00 94.62 92 ASP A N 1
ATOM 692 C CA . ASP A 1 92 ? -11.669 -1.058 -3.903 1.00 94.62 92 ASP A CA 1
ATOM 693 C C . ASP A 1 92 ? -12.592 0.079 -3.407 1.00 94.62 92 ASP A C 1
ATOM 695 O O . ASP A 1 92 ? -12.128 1.054 -2.802 1.00 94.62 92 ASP A O 1
ATOM 699 N N . PRO A 1 93 ? -13.913 0.016 -3.663 1.00 95.31 93 PRO A N 1
ATOM 700 C CA . PRO A 1 93 ? -14.841 1.044 -3.198 1.00 95.31 93 PRO A CA 1
ATOM 701 C C . PRO A 1 93 ? -14.958 1.142 -1.668 1.00 95.31 93 PRO A C 1
ATOM 703 O O . PRO A 1 93 ? -15.176 2.239 -1.156 1.00 95.31 93 PRO A O 1
ATOM 706 N N . ASP A 1 94 ? -14.810 0.039 -0.930 1.00 96.69 94 ASP A N 1
ATOM 707 C CA . ASP A 1 94 ? -14.868 0.037 0.534 1.00 96.69 94 ASP A CA 1
ATOM 708 C C . ASP A 1 94 ? -13.599 0.680 1.129 1.00 96.69 94 ASP A C 1
ATOM 710 O O . ASP A 1 94 ? -13.691 1.502 2.045 1.00 96.69 94 ASP A O 1
ATOM 714 N N . ALA A 1 95 ? -12.429 0.441 0.532 1.00 96.25 95 ALA A N 1
ATOM 715 C CA . ALA A 1 95 ? -11.183 1.134 0.860 1.00 96.25 95 ALA A CA 1
ATOM 716 C C . ALA A 1 95 ? -11.246 2.643 0.553 1.00 96.25 95 ALA A C 1
ATOM 718 O O . ALA A 1 95 ? -10.854 3.466 1.388 1.00 96.25 95 ALA A O 1
ATOM 719 N N . ARG A 1 96 ? -11.795 3.034 -0.610 1.00 96.00 96 ARG A N 1
ATOM 720 C CA . ARG A 1 96 ? -12.056 4.448 -0.948 1.00 96.00 96 ARG A CA 1
ATOM 721 C C . ARG A 1 96 ? -13.009 5.097 0.049 1.00 96.00 96 ARG A C 1
ATOM 723 O O . ARG A 1 96 ? -12.757 6.215 0.492 1.00 96.00 96 ARG A O 1
ATOM 730 N N . TYR A 1 97 ? -14.069 4.397 0.445 1.00 96.50 97 TYR A N 1
ATOM 731 C CA . TYR A 1 97 ? -14.997 4.883 1.461 1.00 96.50 97 TYR A CA 1
ATOM 732 C C . TYR A 1 97 ? -14.294 5.085 2.808 1.00 96.50 97 TYR A C 1
ATOM 734 O O . TYR A 1 97 ? -14.405 6.156 3.408 1.00 96.50 97 TYR A O 1
ATOM 742 N N . ASN A 1 98 ? -13.490 4.109 3.241 1.00 96.19 98 ASN A N 1
ATOM 743 C CA . ASN A 1 98 ? -12.658 4.241 4.431 1.00 96.19 98 ASN A CA 1
ATOM 744 C C . ASN A 1 98 ? -11.741 5.461 4.339 1.00 96.19 98 ASN A C 1
ATOM 746 O O . ASN A 1 98 ? -11.617 6.177 5.328 1.00 96.19 98 ASN A O 1
ATOM 750 N N . ALA A 1 99 ? -11.128 5.737 3.181 1.00 94.50 99 ALA A N 1
ATOM 751 C CA . ALA A 1 99 ? -10.291 6.918 2.927 1.00 94.50 99 ALA A CA 1
ATOM 752 C C . ALA A 1 99 ? -11.010 8.250 3.191 1.00 94.50 99 ALA A C 1
ATOM 754 O O . ALA A 1 99 ? -10.402 9.208 3.675 1.00 94.50 99 ALA A O 1
ATOM 755 N N . MET A 1 100 ? -12.316 8.306 2.936 1.00 94.50 100 MET A N 1
ATOM 756 C CA . MET A 1 100 ? -13.112 9.518 3.114 1.00 94.50 100 MET A CA 1
ATOM 757 C C . MET A 1 100 ? -13.391 9.862 4.583 1.00 94.50 100 MET A C 1
ATOM 759 O O . MET A 1 100 ? -13.565 11.041 4.897 1.00 94.50 100 MET A O 1
ATOM 763 N N . VAL A 1 101 ? -13.409 8.871 5.479 1.00 94.38 101 VAL A N 1
ATOM 764 C CA . VAL A 1 101 ? -13.746 9.038 6.903 1.00 94.38 101 VAL A CA 1
ATOM 765 C C . VAL A 1 101 ? -12.530 8.958 7.826 1.00 94.38 101 VAL A C 1
ATOM 767 O O . VAL A 1 101 ? -11.481 8.409 7.499 1.00 94.38 101 VAL A O 1
ATOM 770 N N . ASN A 1 102 ? -12.676 9.518 9.024 1.00 92.12 102 ASN A N 1
ATOM 771 C CA . ASN A 1 102 ? -11.653 9.579 10.062 1.00 92.12 102 ASN A CA 1
ATOM 772 C C . ASN A 1 102 ? -11.921 8.567 11.190 1.00 92.12 102 ASN A C 1
ATOM 774 O O . ASN A 1 102 ? -12.092 8.946 12.350 1.00 92.12 102 ASN A O 1
ATOM 778 N N . ASN A 1 103 ? -11.998 7.280 10.843 1.00 90.75 103 ASN A N 1
ATOM 779 C CA . ASN A 1 103 ? -12.199 6.224 11.842 1.00 90.75 103 ASN A CA 1
ATOM 780 C C . ASN A 1 103 ? -10.898 5.834 12.552 1.00 90.75 103 ASN A C 1
ATOM 782 O O . ASN A 1 103 ? -10.892 5.664 13.766 1.00 90.75 103 ASN A O 1
ATOM 786 N N . LEU A 1 104 ? -9.792 5.786 11.806 1.00 88.81 104 LEU A N 1
ATOM 787 C CA . LEU A 1 104 ? -8.444 5.753 12.359 1.00 88.81 104 LEU A CA 1
ATOM 788 C C . LEU A 1 104 ? -7.981 7.200 12.569 1.00 88.81 104 LEU A C 1
ATOM 790 O O . LEU A 1 104 ? -7.814 7.943 11.603 1.00 88.81 104 LEU A O 1
ATOM 794 N N . VAL A 1 105 ? -7.863 7.635 13.826 1.00 85.94 105 VAL A N 1
ATOM 795 C CA . VAL A 1 105 ? -7.554 9.041 14.167 1.00 85.94 105 VAL A CA 1
ATOM 796 C C . VAL A 1 105 ? -6.069 9.324 14.087 1.00 85.94 105 VAL A C 1
ATOM 798 O O . VAL A 1 105 ? -5.668 10.354 13.549 1.00 85.94 105 VAL A O 1
ATOM 801 N N . ILE A 1 106 ? -5.286 8.411 14.647 1.00 88.75 106 ILE A N 1
ATOM 802 C CA . ILE A 1 106 ? -3.833 8.407 14.627 1.00 88.75 106 ILE A CA 1
ATOM 803 C C . ILE A 1 106 ? -3.443 7.070 14.009 1.00 88.75 106 ILE A C 1
ATOM 805 O O . ILE A 1 106 ? -3.977 6.047 14.434 1.00 88.75 106 ILE A O 1
ATOM 809 N N . ASP A 1 107 ? -2.596 7.084 12.984 1.00 91.75 107 ASP A N 1
ATOM 810 C CA . ASP A 1 107 ? -2.070 5.847 12.404 1.00 91.75 107 ASP A CA 1
ATOM 811 C C . ASP A 1 107 ? -0.954 5.245 13.270 1.00 91.75 107 ASP A C 1
ATOM 813 O O . ASP A 1 107 ? -0.471 5.862 14.224 1.00 91.75 107 ASP A O 1
ATOM 817 N N . GLY A 1 108 ? -0.510 4.036 12.933 1.00 90.75 108 GLY A N 1
ATOM 818 C CA . GLY A 1 108 ? 0.552 3.371 13.686 1.00 90.75 108 GLY A CA 1
ATOM 819 C C . GLY A 1 108 ? 1.928 4.052 13.582 1.00 90.75 108 GLY A C 1
ATOM 820 O O . GLY A 1 108 ? 2.832 3.685 14.325 1.00 90.75 108 GLY A O 1
ATOM 821 N N . GLN A 1 109 ? 2.108 5.053 12.710 1.00 92.06 109 GLN A N 1
ATOM 822 C CA . GLN A 1 109 ? 3.306 5.901 12.688 1.00 92.06 109 GLN A CA 1
ATOM 823 C C . GLN A 1 109 ? 3.206 7.077 13.674 1.00 92.06 109 GLN A C 1
ATOM 825 O O . GLN A 1 109 ? 4.227 7.670 14.031 1.00 92.06 109 GLN A O 1
ATOM 830 N N . GLY A 1 110 ? 2.001 7.390 14.160 1.00 91.44 110 GLY A N 1
ATOM 831 C CA . GLY A 1 110 ? 1.718 8.518 15.046 1.00 91.44 110 GLY A CA 1
ATOM 832 C C . GLY A 1 110 ? 1.150 9.744 14.327 1.00 91.44 110 GLY A C 1
ATOM 833 O O . GLY A 1 110 ? 0.991 10.796 14.951 1.00 91.44 110 GLY A O 1
ATOM 834 N N . ASN A 1 111 ? 0.816 9.635 13.040 1.00 90.12 111 ASN A N 1
ATOM 835 C CA . ASN A 1 111 ? 0.279 10.745 12.265 1.00 90.12 111 ASN A CA 1
ATOM 836 C C . ASN A 1 111 ? -1.223 10.898 12.488 1.00 90.12 111 ASN A C 1
ATOM 838 O O . ASN A 1 111 ? -1.979 9.932 12.421 1.00 90.12 111 ASN A O 1
ATOM 842 N N . SER A 1 112 ? -1.683 12.137 12.668 1.00 87.62 112 SER A N 1
ATOM 843 C CA . SER A 1 112 ? -3.119 12.426 12.673 1.00 87.62 112 SER A CA 1
ATOM 844 C C . SER A 1 112 ? -3.698 12.337 11.262 1.00 87.62 112 SER A C 1
ATOM 846 O O . SER A 1 112 ? -3.236 13.023 10.348 1.00 87.62 112 SER A O 1
ATOM 848 N N . LEU A 1 113 ? -4.757 11.550 11.102 1.00 85.75 113 LEU A N 1
ATOM 849 C CA . LEU A 1 113 ? -5.509 11.439 9.857 1.00 85.75 113 LEU A CA 1
ATOM 850 C C . LEU A 1 113 ? -6.739 12.352 9.910 1.00 85.75 113 LEU A C 1
ATOM 852 O O . LEU A 1 113 ? -7.380 12.484 10.949 1.00 85.75 113 LEU A O 1
ATOM 856 N N . GLY A 1 114 ? -7.077 12.994 8.789 1.00 80.75 114 GLY A N 1
ATOM 857 C CA . GLY A 1 114 ? -8.243 13.885 8.683 1.00 80.75 114 GLY A CA 1
ATOM 858 C C . GLY A 1 114 ? -9.465 13.267 7.992 1.00 80.75 114 GLY A C 1
ATOM 859 O O . GLY A 1 114 ? -10.571 13.773 8.132 1.00 80.75 114 GLY A O 1
ATOM 860 N N . GLY A 1 115 ? -9.307 12.170 7.250 1.00 89.31 115 GLY A N 1
ATOM 861 C CA . GLY A 1 115 ? -10.341 11.704 6.319 1.00 89.31 115 GLY A CA 1
ATOM 862 C C . GLY A 1 115 ? -10.496 12.648 5.116 1.00 89.31 115 GLY A C 1
ATOM 863 O O . GLY A 1 115 ? -10.586 13.872 5.245 1.00 89.31 115 GLY A O 1
ATOM 864 N N . LEU A 1 116 ? -10.519 12.076 3.916 1.00 91.06 116 LEU A N 1
ATOM 865 C CA . LEU A 1 116 ? -10.396 12.835 2.666 1.00 91.06 116 LEU A CA 1
ATOM 866 C C . LEU A 1 116 ? -11.665 13.611 2.295 1.00 91.06 116 LEU A C 1
ATOM 868 O O . LEU A 1 116 ? -11.616 14.510 1.460 1.00 91.06 116 LEU A O 1
ATOM 872 N N . PHE A 1 117 ? -12.795 13.357 2.962 1.00 91.56 117 PHE A N 1
ATOM 873 C CA . PHE A 1 117 ? -13.944 14.255 2.861 1.00 91.56 117 PHE A CA 1
ATOM 874 C C . PHE A 1 117 ? -13.622 15.647 3.415 1.00 91.56 117 PHE A C 1
ATOM 876 O O . PHE A 1 117 ? -13.947 16.659 2.800 1.00 91.56 117 PHE A O 1
ATOM 883 N N . ALA A 1 118 ? -12.981 15.696 4.584 1.00 89.31 118 ALA A N 1
ATOM 884 C CA . ALA A 1 118 ? -12.738 16.937 5.304 1.00 89.31 118 ALA A CA 1
ATOM 885 C C . ALA A 1 118 ? -11.468 17.654 4.844 1.00 89.31 118 ALA A C 1
ATOM 887 O O . ALA A 1 118 ? -11.355 18.863 5.030 1.00 89.31 118 ALA A O 1
ATOM 888 N N . GLN A 1 119 ? -10.501 16.921 4.293 1.00 86.88 119 GLN A N 1
ATOM 889 C CA . GLN A 1 119 ? -9.215 17.462 3.878 1.00 86.88 119 GLN A CA 1
ATOM 890 C C . GLN A 1 119 ? -8.685 16.713 2.647 1.00 86.88 119 GLN A C 1
ATOM 892 O O . GLN A 1 119 ? -8.226 15.582 2.775 1.00 86.88 119 GLN A O 1
ATOM 897 N N . ASP A 1 120 ? -8.681 17.359 1.478 1.00 84.25 120 ASP A N 1
ATOM 898 C CA . ASP A 1 120 ? -8.203 16.762 0.219 1.00 84.25 120 ASP A CA 1
ATOM 899 C C . ASP A 1 120 ? -7.471 17.778 -0.671 1.00 84.25 120 ASP A C 1
ATOM 901 O O . ASP A 1 120 ? -7.611 18.989 -0.523 1.00 84.25 120 ASP A O 1
ATOM 905 N N . THR A 1 121 ? -6.683 17.294 -1.621 1.00 78.69 121 THR A N 1
ATOM 906 C CA . THR A 1 121 ? -6.128 18.069 -2.734 1.00 78.69 121 THR A CA 1
ATOM 907 C C . THR A 1 121 ? -7.086 18.194 -3.915 1.00 78.69 121 THR A C 1
ATOM 909 O O . THR A 1 121 ? -6.872 19.052 -4.773 1.00 78.69 121 THR A O 1
ATOM 912 N N . VAL A 1 122 ? -8.126 17.360 -3.967 1.00 80.31 122 VAL A N 1
ATOM 913 C CA . VAL A 1 122 ? -9.119 17.358 -5.045 1.00 80.31 122 VAL A CA 1
ATOM 914 C C . VAL A 1 122 ? -10.285 18.291 -4.724 1.00 80.31 122 VAL A C 1
ATOM 916 O O . VAL A 1 122 ? -10.988 18.116 -3.723 1.00 80.31 122 VAL A O 1
ATOM 919 N N . TRP A 1 123 ? -10.534 19.259 -5.612 1.00 81.62 123 TRP A N 1
ATOM 920 C CA . TRP A 1 123 ? -11.787 20.006 -5.618 1.00 81.62 123 TRP A CA 1
ATOM 921 C C . TRP A 1 123 ? -12.909 19.155 -6.202 1.00 81.62 123 TRP A C 1
ATOM 923 O O . TRP A 1 123 ? -12.808 18.693 -7.336 1.00 81.62 123 TRP A O 1
ATOM 933 N N . ARG A 1 124 ? -14.000 18.996 -5.449 1.00 82.94 124 ARG A N 1
ATOM 934 C CA . ARG A 1 124 ? -15.152 18.164 -5.838 1.00 82.94 124 ARG A CA 1
ATOM 935 C C . ARG A 1 124 ? -16.350 18.976 -6.350 1.00 82.94 124 ARG A C 1
ATOM 937 O O . ARG A 1 124 ? -17.482 18.516 -6.262 1.00 82.94 124 ARG A O 1
ATOM 944 N N . GLY A 1 125 ? -16.113 20.201 -6.819 1.00 81.38 125 GLY A N 1
ATOM 945 C CA . GLY A 1 125 ? -17.137 21.014 -7.484 1.00 81.38 125 GLY A CA 1
ATOM 946 C C . GLY A 1 125 ? -18.161 21.698 -6.569 1.00 81.38 125 GLY A C 1
ATOM 947 O O . GLY A 1 125 ? -19.127 22.252 -7.081 1.00 81.38 125 GLY A O 1
ATOM 948 N N . ALA A 1 126 ? -17.988 21.684 -5.242 1.00 86.62 126 ALA A N 1
ATOM 949 C CA . ALA A 1 126 ? -18.985 22.207 -4.302 1.00 86.62 126 ALA A CA 1
ATOM 950 C C . ALA A 1 126 ? -18.400 23.240 -3.329 1.00 86.62 126 ALA A C 1
ATOM 952 O O . ALA A 1 126 ? -17.554 22.904 -2.507 1.00 86.62 126 ALA A O 1
ATOM 953 N N . GLU A 1 127 ? -18.905 24.476 -3.367 1.00 87.56 127 GLU A N 1
ATOM 954 C CA . GLU A 1 127 ? -18.517 25.572 -2.456 1.00 87.56 127 GLU A CA 1
ATOM 955 C C . GLU A 1 127 ? -18.929 25.331 -0.999 1.00 87.56 127 GLU A C 1
ATOM 957 O O . GLU A 1 127 ? -18.300 25.825 -0.059 1.00 87.56 127 GLU A O 1
ATOM 962 N N . PHE A 1 128 ? -19.985 24.550 -0.797 1.00 92.31 128 PHE A N 1
ATOM 963 C CA . PHE A 1 128 ? -20.480 24.157 0.510 1.00 92.31 128 PHE A CA 1
ATOM 964 C C . PHE A 1 128 ? -21.174 22.797 0.442 1.00 92.31 128 PHE A C 1
ATOM 966 O O . PHE A 1 128 ? -21.661 22.368 -0.605 1.00 92.31 128 PHE A O 1
ATOM 973 N N . TYR A 1 129 ? -21.271 22.147 1.598 1.00 94.44 129 TYR A N 1
ATOM 974 C CA . TYR A 1 129 ? -22.086 20.959 1.801 1.00 94.44 129 TYR A CA 1
ATOM 975 C C . TYR A 1 129 ? -23.166 21.241 2.843 1.00 94.44 129 TYR A C 1
ATOM 977 O O . TYR A 1 129 ? -22.876 21.684 3.956 1.00 94.44 129 TYR A O 1
ATOM 985 N N . ASN A 1 130 ? -24.418 20.972 2.484 1.00 95.94 130 ASN A N 1
ATOM 986 C CA . ASN A 1 130 ? -25.555 21.030 3.392 1.00 95.94 130 ASN A CA 1
ATOM 987 C C . ASN A 1 130 ? -25.748 19.662 4.038 1.00 95.94 130 ASN A C 1
ATOM 989 O O . ASN A 1 130 ? -26.064 18.687 3.356 1.00 95.94 130 ASN A O 1
ATOM 993 N N . PHE A 1 131 ? -25.547 19.594 5.347 1.00 95.75 131 PHE A N 1
ATOM 994 C CA . PHE A 1 131 ? -25.751 18.394 6.144 1.00 95.75 131 PHE A CA 1
ATOM 995 C C . PHE A 1 131 ? -27.143 18.427 6.752 1.00 95.75 131 PHE A C 1
ATOM 997 O O . PHE A 1 131 ? -27.498 19.410 7.399 1.00 95.75 131 PHE A O 1
ATOM 1004 N N . THR A 1 132 ? -27.899 17.345 6.592 1.00 96.44 132 THR A N 1
ATOM 1005 C CA . THR A 1 132 ? -29.190 17.143 7.258 1.00 96.44 132 THR A CA 1
ATOM 1006 C C . THR A 1 132 ? -29.101 15.916 8.148 1.00 96.44 132 THR A C 1
ATOM 1008 O O . THR A 1 132 ? -28.784 14.817 7.690 1.00 96.44 132 THR A O 1
ATOM 1011 N N . PHE A 1 133 ? -29.371 16.106 9.433 1.00 95.00 133 PHE A N 1
ATOM 1012 C CA . PHE A 1 133 ? -29.289 15.072 10.455 1.00 95.00 133 PHE A CA 1
ATOM 1013 C C . PHE A 1 133 ? -30.621 14.327 10.588 1.00 95.00 133 PHE A C 1
ATOM 1015 O O . PHE A 1 133 ? -31.683 14.853 10.253 1.00 95.00 133 PHE A O 1
ATOM 1022 N N . ALA A 1 134 ? -30.587 13.099 11.106 1.00 93.00 134 ALA A N 1
ATOM 1023 C CA . ALA A 1 134 ? -31.782 12.263 11.257 1.00 93.00 134 ALA A CA 1
ATOM 1024 C C . ALA A 1 134 ? -32.845 12.849 12.212 1.00 93.00 134 ALA A C 1
ATOM 1026 O O . ALA A 1 134 ? -34.010 12.471 12.144 1.00 93.00 134 ALA A O 1
ATOM 1027 N N . ASN A 1 135 ? -32.471 13.785 13.088 1.00 91.62 135 ASN A N 1
ATOM 1028 C CA . ASN A 1 135 ? -33.389 14.529 13.957 1.00 91.62 135 ASN A CA 1
ATOM 1029 C C . ASN A 1 135 ? -34.049 15.739 13.256 1.00 91.62 135 ASN A C 1
ATOM 1031 O O . ASN A 1 135 ? -34.777 16.491 13.903 1.00 91.62 135 ASN A O 1
ATOM 1035 N N . GLY A 1 136 ? -33.778 15.950 11.964 1.00 92.31 136 GLY A N 1
ATOM 1036 C CA . GLY A 1 136 ? -34.326 17.036 11.154 1.00 92.31 136 GLY A CA 1
ATOM 1037 C C . GLY A 1 136 ? -33.551 18.354 11.223 1.00 92.31 136 GLY A C 1
ATOM 1038 O O . GLY A 1 136 ? -33.900 19.286 10.498 1.00 92.31 136 GLY A O 1
ATOM 1039 N N . THR A 1 137 ? -32.501 18.472 12.045 1.00 93.88 137 THR A N 1
ATOM 1040 C CA . THR A 1 137 ? -31.650 19.671 12.024 1.00 93.88 137 THR A CA 1
ATOM 1041 C C . THR A 1 137 ? -30.764 19.680 10.782 1.00 93.88 137 THR A C 1
ATOM 1043 O O . THR A 1 137 ? -30.539 18.654 10.136 1.00 93.88 137 THR A O 1
ATOM 1046 N N . SER A 1 138 ? -30.266 20.856 10.405 1.00 94.50 138 SER A N 1
ATOM 1047 C CA . SER A 1 138 ? -29.339 20.991 9.284 1.00 94.50 138 SER A CA 1
ATOM 1048 C C . SER A 1 138 ? -28.239 21.995 9.591 1.00 94.50 138 SER A C 1
ATOM 1050 O O . SER A 1 138 ? -28.452 22.952 10.335 1.00 94.50 138 SER A O 1
ATOM 1052 N N . GLN A 1 139 ? -27.064 21.771 9.011 1.00 93.75 139 GLN A N 1
ATOM 1053 C CA . GLN A 1 139 ? -25.913 22.658 9.117 1.00 93.75 139 GLN A CA 1
ATOM 1054 C C . GLN A 1 139 ? -25.183 22.726 7.778 1.00 93.75 139 GLN A C 1
ATOM 1056 O O . GLN A 1 139 ? -24.983 21.713 7.116 1.00 93.75 139 GLN A O 1
ATOM 1061 N N . GLN A 1 140 ? -24.774 23.926 7.385 1.00 94.50 140 GLN A N 1
ATOM 1062 C CA . GLN A 1 140 ? -23.962 24.130 6.195 1.00 94.50 140 GLN A CA 1
ATOM 1063 C C . GLN A 1 140 ? -22.483 24.200 6.577 1.00 94.50 140 GLN A C 1
ATOM 1065 O O . GLN A 1 140 ? -22.118 24.865 7.549 1.00 94.50 140 GLN A O 1
ATOM 1070 N N . TYR A 1 141 ? -21.640 23.542 5.788 1.00 91.75 141 TYR A N 1
ATOM 1071 C CA . TYR A 1 141 ? -20.191 23.597 5.916 1.00 91.75 141 TYR A CA 1
ATOM 1072 C C . TYR A 1 141 ? -19.573 24.126 4.626 1.00 91.75 141 TYR A C 1
ATOM 1074 O O . TYR A 1 141 ? -19.698 23.506 3.573 1.00 91.75 141 TYR A O 1
ATOM 1082 N N . THR A 1 142 ? -18.905 25.273 4.713 1.00 91.81 142 THR A N 1
ATOM 1083 C CA . THR A 1 142 ? -18.171 25.873 3.594 1.00 91.81 142 THR A CA 1
ATOM 1084 C C . THR A 1 142 ? -16.896 25.091 3.315 1.00 91.81 142 THR A C 1
ATOM 1086 O O . THR A 1 142 ? -16.184 24.712 4.249 1.00 91.81 142 THR A O 1
ATOM 1089 N N . VAL A 1 143 ? -16.582 24.897 2.036 1.00 89.94 143 VAL A N 1
ATOM 1090 C CA . VAL A 1 143 ? -15.290 24.361 1.622 1.00 89.94 143 VAL A CA 1
ATOM 1091 C C . VAL A 1 143 ? -14.306 25.511 1.448 1.00 89.94 143 VAL A C 1
ATOM 1093 O O . VAL A 1 143 ? -14.558 26.472 0.729 1.00 89.94 143 VAL A O 1
ATOM 1096 N N . GLN A 1 144 ? -13.176 25.425 2.137 1.00 86.50 144 GLN A N 1
ATOM 1097 C CA . GLN A 1 144 ? -12.135 26.444 2.139 1.00 86.50 144 GLN A CA 1
ATOM 1098 C C . GLN A 1 144 ? -10.913 25.935 1.385 1.00 86.50 144 GLN A C 1
ATOM 1100 O O . GLN A 1 144 ? -10.404 24.858 1.688 1.00 86.50 144 GLN A O 1
ATOM 1105 N N . ALA A 1 145 ? -10.405 26.718 0.438 1.00 81.81 145 ALA A N 1
ATOM 1106 C CA . ALA A 1 145 ? -9.097 26.470 -0.153 1.00 81.81 145 ALA A CA 1
ATOM 1107 C C . ALA A 1 145 ? -8.006 27.058 0.754 1.00 81.81 145 ALA A C 1
ATOM 1109 O O . ALA A 1 145 ? -8.020 28.246 1.074 1.00 81.81 145 ALA A O 1
ATOM 1110 N N . GLN A 1 146 ? -7.054 26.229 1.170 1.00 76.81 146 GLN A N 1
ATOM 1111 C CA . GLN A 1 146 ? -5.889 26.625 1.950 1.00 76.81 146 GLN A CA 1
ATOM 1112 C C . GLN A 1 146 ? -4.617 26.434 1.128 1.00 76.81 146 GLN A C 1
ATOM 1114 O O . GLN A 1 146 ? -4.376 25.348 0.607 1.00 76.81 146 GLN A O 1
ATOM 1119 N N . ILE A 1 147 ? -3.754 27.449 1.097 1.00 73.31 147 ILE A N 1
ATOM 1120 C CA . ILE A 1 147 ? -2.433 27.344 0.473 1.00 73.31 147 ILE A CA 1
ATOM 1121 C C . ILE A 1 147 ? -1.535 26.448 1.341 1.00 73.31 147 ILE A C 1
ATOM 1123 O O . ILE A 1 147 ? -1.315 26.716 2.523 1.00 73.31 147 ILE A O 1
ATOM 1127 N N . ARG A 1 148 ? -1.004 25.373 0.753 1.00 64.50 148 ARG A N 1
ATOM 1128 C CA . ARG A 1 148 ? -0.207 24.328 1.421 1.00 64.50 148 ARG A CA 1
ATOM 1129 C C . ARG A 1 148 ? 1.124 24.853 1.965 1.00 64.50 148 ARG A C 1
ATOM 1131 O O . ARG A 1 148 ? 1.595 24.378 2.997 1.00 64.50 148 ARG A O 1
ATOM 1138 N N . ASN A 1 149 ? 1.741 25.807 1.270 1.00 66.12 149 ASN A N 1
ATOM 1139 C CA . ASN A 1 149 ? 2.969 26.457 1.712 1.00 66.12 149 ASN A CA 1
ATOM 1140 C C . ASN A 1 149 ? 2.729 27.964 1.885 1.00 66.12 149 ASN A C 1
ATOM 1142 O O . ASN A 1 149 ? 2.913 28.706 0.924 1.00 66.12 149 ASN A O 1
ATOM 1146 N N . PRO A 1 150 ? 2.338 28.432 3.082 1.00 57.72 150 PRO A N 1
ATOM 1147 C CA . PRO A 1 150 ? 2.042 29.846 3.314 1.00 57.72 150 PRO A CA 1
ATOM 1148 C C . PRO A 1 150 ? 3.265 30.764 3.141 1.00 57.72 150 PRO A C 1
ATOM 1150 O O . PRO A 1 150 ? 3.100 31.975 3.053 1.00 57.72 150 PRO A O 1
ATOM 1153 N N . ALA A 1 151 ? 4.482 30.208 3.069 1.00 57.72 151 ALA A N 1
ATOM 1154 C CA . ALA A 1 151 ? 5.694 30.960 2.742 1.00 57.72 151 ALA A CA 1
ATOM 1155 C C . ALA A 1 151 ? 5.827 31.283 1.240 1.00 57.72 151 ALA A C 1
ATOM 1157 O O . ALA A 1 151 ? 6.666 32.100 0.869 1.00 57.72 151 ALA A O 1
ATOM 1158 N N . GLN A 1 152 ? 5.028 30.649 0.373 1.00 62.41 152 GLN A N 1
ATOM 1159 C CA . GLN A 1 152 ? 4.938 31.010 -1.039 1.00 62.41 152 GLN A CA 1
ATOM 1160 C C . GLN A 1 152 ? 3.875 32.107 -1.202 1.00 62.41 152 GLN A C 1
ATOM 1162 O O . GLN A 1 152 ? 2.715 31.870 -0.856 1.00 62.41 152 GLN A O 1
ATOM 1167 N N . PRO A 1 153 ? 4.233 33.302 -1.704 1.00 63.88 153 PRO A N 1
ATOM 1168 C CA . PRO A 1 153 ? 3.258 34.361 -1.930 1.00 63.88 153 PRO A CA 1
ATOM 1169 C C . PRO A 1 153 ? 2.226 33.921 -2.979 1.00 63.88 153 PRO A C 1
ATOM 1171 O O . PRO A 1 153 ? 2.578 33.608 -4.114 1.00 63.88 153 PRO A O 1
ATOM 1174 N N . PHE A 1 154 ? 0.945 33.909 -2.606 1.00 72.44 154 PHE A N 1
ATOM 1175 C CA . PHE A 1 154 ? -0.174 33.678 -3.523 1.00 72.44 154 PHE A CA 1
ATOM 1176 C C . PHE A 1 154 ? -0.691 35.029 -4.020 1.00 72.44 154 PHE A C 1
ATOM 1178 O O . PHE A 1 154 ? -1.690 35.555 -3.535 1.00 72.44 154 PHE A O 1
ATOM 1185 N N . ASN A 1 155 ? 0.053 35.622 -4.951 1.00 76.38 155 ASN A N 1
ATOM 1186 C CA . ASN A 1 155 ? -0.191 36.974 -5.458 1.00 76.38 155 ASN A CA 1
ATOM 1187 C C . ASN A 1 155 ? -0.887 36.947 -6.825 1.00 76.38 155 ASN A C 1
ATOM 1189 O O . ASN A 1 155 ? -0.473 37.661 -7.729 1.00 76.38 155 ASN A O 1
ATOM 1193 N N . PHE A 1 156 ? -1.909 36.106 -6.985 1.00 79.94 156 PHE A N 1
ATOM 1194 C CA . PHE A 1 156 ? -2.679 36.024 -8.227 1.00 79.94 156 PHE A CA 1
ATOM 1195 C C . PHE A 1 156 ? -3.943 36.866 -8.105 1.00 79.94 156 PHE A C 1
ATOM 1197 O O . PHE A 1 156 ? -4.692 36.738 -7.135 1.00 79.94 156 PHE A O 1
ATOM 1204 N N . THR A 1 157 ? -4.166 37.735 -9.081 1.00 83.88 157 THR A N 1
ATOM 1205 C CA . THR A 1 157 ? -5.304 38.658 -9.118 1.00 83.88 157 THR A CA 1
ATOM 1206 C C . THR A 1 157 ? -6.545 38.039 -9.756 1.00 83.88 157 THR A C 1
ATOM 1208 O O . THR A 1 157 ? -7.663 38.422 -9.409 1.00 83.88 157 THR A O 1
ATOM 1211 N N . ASP A 1 158 ? -6.365 37.044 -10.629 1.00 80.19 158 ASP A N 1
ATOM 1212 C CA . ASP A 1 158 ? -7.440 36.268 -11.238 1.00 80.19 158 ASP A CA 1
ATOM 1213 C C . ASP A 1 158 ? -7.019 34.819 -11.569 1.00 80.19 158 ASP A C 1
ATOM 1215 O O . ASP A 1 158 ? -5.872 34.398 -11.381 1.00 80.19 158 ASP A O 1
ATOM 1219 N N . GLY A 1 159 ? -7.986 34.031 -12.048 1.00 74.50 159 GLY A N 1
ATOM 1220 C CA . GLY A 1 159 ? -7.770 32.636 -12.427 1.00 74.50 159 GLY A CA 1
ATOM 1221 C C . GLY A 1 159 ? -6.870 32.451 -13.652 1.00 74.50 159 GLY A C 1
ATOM 1222 O O . GLY A 1 159 ? -6.212 31.419 -13.745 1.00 74.50 159 GLY A O 1
ATOM 1223 N N . ASN A 1 160 ? -6.788 33.428 -14.561 1.00 78.31 160 ASN A N 1
ATOM 1224 C CA . ASN A 1 160 ? -5.919 33.353 -15.737 1.00 78.31 160 ASN A CA 1
ATOM 1225 C C . ASN A 1 160 ? -4.456 33.557 -15.351 1.00 78.31 160 ASN A C 1
ATOM 1227 O O . ASN A 1 160 ? -3.587 32.864 -15.877 1.00 78.31 160 ASN A O 1
ATOM 1231 N N . GLU A 1 161 ? -4.173 34.471 -14.426 1.00 81.06 161 GLU A N 1
ATOM 1232 C CA . GLU A 1 161 ? -2.836 34.680 -13.877 1.00 81.06 161 GLU A CA 1
ATOM 1233 C C . GLU A 1 161 ? -2.370 33.434 -13.117 1.00 81.06 161 GLU A C 1
ATOM 1235 O O . GLU A 1 161 ? -1.269 32.937 -13.359 1.00 81.06 161 GLU A O 1
ATOM 1240 N N . LEU A 1 162 ? -3.248 32.868 -12.279 1.00 76.38 162 LEU A N 1
ATOM 1241 C CA . LEU A 1 162 ? -3.003 31.600 -11.592 1.00 76.38 162 LEU A CA 1
ATOM 1242 C C . LEU A 1 162 ? -2.760 30.456 -12.588 1.00 76.38 162 LEU A C 1
ATOM 1244 O O . LEU A 1 162 ? -1.778 29.730 -12.455 1.00 76.38 162 LEU A O 1
ATOM 1248 N N . TYR A 1 163 ? -3.622 30.303 -13.598 1.00 74.62 163 TYR A N 1
ATOM 1249 C CA . TYR A 1 163 ? -3.492 29.278 -14.636 1.00 74.62 163 TYR A CA 1
ATOM 1250 C C . TYR A 1 163 ? -2.199 29.442 -15.435 1.00 74.62 163 TYR A C 1
ATOM 1252 O O . TYR A 1 163 ? -1.486 28.470 -15.656 1.00 74.62 163 TYR A O 1
ATOM 1260 N N . THR A 1 164 ? -1.855 30.665 -15.835 1.00 75.38 164 THR A N 1
ATOM 1261 C CA . THR A 1 164 ? -0.623 30.955 -16.578 1.00 75.38 164 THR A CA 1
ATOM 1262 C C . THR A 1 164 ? 0.588 30.613 -15.722 1.00 75.38 164 THR A C 1
ATOM 1264 O O . THR A 1 164 ? 1.465 29.868 -16.160 1.00 75.38 164 THR A O 1
ATOM 1267 N N . PHE A 1 165 ? 0.621 31.071 -14.472 1.00 74.44 165 PHE A N 1
ATOM 1268 C CA . PHE A 1 165 ? 1.710 30.756 -13.558 1.00 74.44 165 PHE A CA 1
ATOM 1269 C C . PHE A 1 165 ? 1.859 29.249 -13.325 1.00 74.44 165 PHE A C 1
ATOM 1271 O O . PHE A 1 165 ? 2.974 28.742 -13.323 1.00 74.44 165 PHE A O 1
ATOM 1278 N N . ILE A 1 166 ? 0.751 28.526 -13.158 1.00 69.19 166 ILE A N 1
ATOM 1279 C CA . ILE A 1 166 ? 0.766 27.097 -12.839 1.00 69.19 166 ILE A CA 1
ATOM 1280 C C . ILE A 1 166 ? 1.015 26.216 -14.072 1.00 69.19 166 ILE A C 1
ATOM 1282 O O . ILE A 1 166 ? 1.861 25.328 -14.016 1.00 69.19 166 ILE A O 1
ATOM 1286 N N . CYS A 1 167 ? 0.270 26.418 -15.162 1.00 68.31 167 CYS A N 1
ATOM 1287 C CA . CYS A 1 167 ? 0.247 25.513 -16.316 1.00 68.31 167 CYS A CA 1
ATOM 1288 C C . CYS A 1 167 ? 1.194 25.965 -17.459 1.00 68.31 167 CYS A C 1
ATOM 1290 O O . CYS A 1 167 ? 1.415 25.176 -18.372 1.00 68.31 167 CYS A O 1
ATOM 1292 N N . THR A 1 168 ? 1.781 27.179 -17.437 1.00 65.31 168 THR A N 1
ATOM 1293 C CA . THR A 1 168 ? 2.743 27.639 -18.480 1.00 65.31 168 THR A CA 1
ATOM 1294 C C . THR A 1 168 ? 4.157 27.919 -17.973 1.00 65.31 168 THR A C 1
ATOM 1296 O O . THR A 1 168 ? 5.102 27.921 -18.762 1.00 65.31 168 THR A O 1
ATOM 1299 N N . SER A 1 169 ? 4.339 28.128 -16.666 1.00 56.03 169 SER A N 1
ATOM 1300 C CA . SER A 1 169 ? 5.677 28.264 -16.098 1.00 56.03 169 SER A CA 1
ATOM 1301 C C . SER A 1 169 ? 6.361 26.901 -16.121 1.00 56.03 169 SER A C 1
ATOM 1303 O O . SER A 1 169 ? 6.072 26.029 -15.302 1.00 56.03 169 SER A O 1
ATOM 1305 N N . THR A 1 170 ? 7.318 26.716 -17.029 1.00 48.81 170 THR A N 1
ATOM 1306 C CA . THR A 1 170 ? 8.333 25.659 -16.944 1.00 48.81 170 THR A CA 1
ATOM 1307 C C . THR A 1 170 ? 9.293 25.960 -15.791 1.00 48.81 170 THR A C 1
ATOM 1309 O O . THR A 1 170 ? 10.511 26.018 -15.979 1.00 48.81 170 THR A O 1
ATOM 1312 N N . GLN A 1 171 ? 8.777 26.219 -14.584 1.00 43.31 171 GLN A N 1
ATOM 1313 C CA . GLN A 1 171 ? 9.612 26.138 -13.401 1.00 43.31 171 GLN A CA 1
ATOM 1314 C C . GLN A 1 171 ? 10.040 24.684 -13.307 1.00 43.31 171 GLN A C 1
ATOM 1316 O O . GLN A 1 171 ? 9.248 23.808 -12.975 1.00 43.31 171 GLN A O 1
ATOM 1321 N N . SER A 1 172 ? 11.292 24.463 -13.698 1.00 36.56 172 SER A N 1
ATOM 1322 C CA . SER A 1 172 ? 12.026 23.217 -13.584 1.00 36.56 172 SER A CA 1
ATOM 1323 C C . SER A 1 172 ? 11.925 22.736 -12.140 1.00 36.56 172 SER A C 1
ATOM 1325 O O . SER A 1 172 ? 12.708 23.120 -11.273 1.00 36.56 172 SER A O 1
ATOM 1327 N N . SER A 1 173 ? 10.889 21.957 -11.843 1.00 32.41 173 SER A N 1
ATOM 1328 C CA . SER A 1 173 ? 10.766 21.268 -10.578 1.00 32.41 173 SER A CA 1
ATOM 1329 C C . SER A 1 173 ? 11.627 20.022 -10.697 1.00 32.41 173 SER A C 1
ATOM 1331 O O . SER A 1 173 ? 11.140 18.938 -10.997 1.00 32.41 173 SER A O 1
ATOM 1333 N N . THR A 1 174 ? 12.917 20.167 -10.409 1.00 29.30 174 THR A N 1
ATOM 1334 C CA . THR A 1 174 ? 13.837 19.072 -10.056 1.00 29.30 174 THR A CA 1
ATOM 1335 C C . THR A 1 174 ? 13.459 18.396 -8.730 1.00 29.30 174 THR A C 1
ATOM 1337 O O . THR A 1 174 ? 14.287 17.792 -8.058 1.00 29.30 174 THR A O 1
ATOM 1340 N N . THR A 1 175 ? 12.196 18.479 -8.320 1.00 28.58 175 THR A N 1
ATOM 1341 C CA . THR A 1 175 ? 11.667 17.772 -7.162 1.00 28.58 175 THR A CA 1
ATOM 1342 C C . THR A 1 175 ? 10.943 16.540 -7.665 1.00 28.58 175 THR A C 1
ATOM 1344 O O . THR A 1 175 ? 9.802 16.607 -8.117 1.00 28.58 175 THR A O 1
ATOM 1347 N N . THR A 1 176 ? 11.638 15.409 -7.579 1.00 28.22 176 THR A N 1
ATOM 1348 C CA . THR A 1 176 ? 11.091 14.056 -7.652 1.00 28.22 176 THR A CA 1
ATOM 1349 C C . THR A 1 176 ? 9.844 13.992 -6.767 1.00 28.22 176 THR A C 1
ATOM 1351 O O . THR A 1 176 ? 9.927 13.898 -5.543 1.00 28.22 176 THR A O 1
ATOM 1354 N N . SER A 1 177 ? 8.664 14.140 -7.369 1.00 25.22 177 SER A N 1
ATOM 1355 C CA . SER A 1 177 ? 7.386 14.103 -6.662 1.00 25.22 177 SER A CA 1
ATOM 1356 C C . SER A 1 177 ? 7.049 12.647 -6.358 1.00 25.22 177 SER A C 1
ATOM 1358 O O . SER A 1 177 ? 6.214 12.050 -7.033 1.00 25.22 177 SER A O 1
ATOM 1360 N N . LYS A 1 178 ? 7.689 12.080 -5.332 1.00 32.06 178 LYS A N 1
ATOM 1361 C CA . LYS A 1 178 ? 7.214 10.844 -4.709 1.00 32.06 178 LYS A CA 1
ATOM 1362 C C . LYS A 1 178 ? 5.862 11.104 -4.037 1.00 32.06 178 LYS A C 1
ATOM 1364 O O . LYS A 1 178 ? 5.576 12.214 -3.579 1.00 32.06 178 LYS A O 1
ATOM 1369 N N . ARG A 1 179 ? 5.012 10.079 -4.056 1.00 30.50 179 ARG A N 1
ATOM 1370 C CA . ARG A 1 179 ? 3.630 10.052 -3.564 1.00 30.50 179 ARG A CA 1
ATOM 1371 C C . ARG A 1 179 ? 3.552 10.675 -2.165 1.00 30.50 179 ARG A C 1
ATOM 1373 O O . ARG A 1 179 ? 3.917 10.062 -1.174 1.00 30.50 179 ARG A O 1
ATOM 1380 N N . SER A 1 180 ? 3.078 11.915 -2.081 1.00 24.44 180 SER A N 1
ATOM 1381 C CA . SER A 1 180 ? 2.782 12.549 -0.799 1.00 24.44 180 SER A CA 1
ATOM 1382 C C . SER A 1 180 ? 1.414 12.030 -0.367 1.00 24.44 180 SER A C 1
ATOM 1384 O O . SER A 1 180 ? 0.383 12.555 -0.793 1.00 24.44 180 SER A O 1
ATOM 1386 N N . THR A 1 181 ? 1.392 10.958 0.428 1.00 27.25 181 THR A N 1
ATOM 1387 C CA . THR A 1 181 ? 0.245 10.678 1.295 1.00 27.25 181 THR A CA 1
ATOM 1388 C C . THR A 1 181 ? -0.038 11.951 2.090 1.00 27.25 181 THR A C 1
ATOM 1390 O O . THR A 1 181 ? 0.882 12.666 2.498 1.00 27.25 181 THR A O 1
ATOM 1393 N N . VAL A 1 182 ? -1.315 12.318 2.222 1.00 27.31 182 VAL A N 1
ATOM 1394 C CA . VAL A 1 182 ? -1.738 13.495 2.989 1.00 27.31 182 VAL A CA 1
ATOM 1395 C C . VAL A 1 182 ? -1.454 13.215 4.465 1.00 27.31 182 VAL A C 1
ATOM 1397 O O . VAL A 1 182 ? -2.331 12.817 5.219 1.00 27.31 182 VAL A O 1
ATOM 1400 N N . VAL A 1 183 ? -0.204 13.407 4.866 1.00 29.52 183 VAL A N 1
ATOM 1401 C CA . VAL A 1 183 ? 0.224 13.492 6.253 1.00 29.52 183 VAL A CA 1
ATOM 1402 C C . VAL A 1 183 ? 0.347 14.977 6.551 1.00 29.52 183 VAL A C 1
ATOM 1404 O O . VAL A 1 183 ? 1.051 15.720 5.860 1.00 29.52 183 VAL A O 1
ATOM 1407 N N . ALA A 1 184 ? -0.419 15.451 7.532 1.00 26.75 184 ALA A N 1
ATOM 1408 C CA . ALA A 1 184 ? -0.269 16.805 8.033 1.00 26.75 184 ALA A CA 1
ATOM 1409 C C . ALA A 1 184 ? 1.192 17.006 8.470 1.00 26.75 184 ALA A C 1
ATOM 1411 O O . ALA A 1 184 ? 1.699 16.255 9.297 1.00 26.75 184 ALA A O 1
ATOM 1412 N N . ARG A 1 185 ? 1.865 18.006 7.885 1.00 28.36 185 ARG A N 1
ATOM 1413 C CA . ARG A 1 185 ? 3.220 18.426 8.266 1.00 28.36 185 ARG A CA 1
ATOM 1414 C C . ARG A 1 185 ? 3.301 18.613 9.784 1.00 28.36 185 ARG A C 1
ATOM 1416 O O . ARG A 1 185 ? 2.632 19.498 10.315 1.00 28.36 185 ARG A O 1
ATOM 1423 N N . VAL A 1 186 ? 4.168 17.838 10.427 1.00 30.33 186 VAL A N 1
ATOM 1424 C CA . VAL A 1 186 ? 4.781 18.178 11.713 1.00 30.33 186 VAL A CA 1
ATOM 1425 C C . VAL A 1 186 ? 6.260 18.454 11.452 1.00 30.33 186 VAL A C 1
ATOM 1427 O O . VAL A 1 186 ? 6.853 17.898 10.529 1.00 30.33 186 VAL A O 1
ATOM 1430 N N . ASP A 1 187 ? 6.772 19.419 12.206 1.00 29.25 187 ASP A N 1
ATOM 1431 C CA . ASP A 1 187 ? 8.043 20.116 12.071 1.00 29.25 187 ASP A CA 1
ATOM 1432 C C . ASP A 1 187 ? 9.261 19.274 11.679 1.00 29.25 187 ASP A C 1
ATOM 1434 O O . ASP A 1 187 ? 9.498 18.166 12.155 1.00 29.25 187 ASP A O 1
ATOM 1438 N N . THR A 1 188 ? 10.106 19.907 10.865 1.00 33.38 188 THR A N 1
ATOM 1439 C CA . THR A 1 188 ? 11.496 19.531 10.628 1.00 33.38 188 THR A CA 1
ATOM 1440 C C . THR A 1 188 ? 12.310 19.707 11.911 1.00 33.38 188 THR A C 1
ATOM 1442 O O . THR A 1 188 ? 12.962 20.731 12.117 1.00 33.38 188 THR A O 1
ATOM 1445 N N . SER A 1 189 ? 12.313 18.686 12.757 1.00 38.25 189 SER A N 1
ATOM 1446 C CA . SER A 1 189 ? 13.451 18.372 13.614 1.00 38.25 189 SER A CA 1
ATOM 1447 C C . SER A 1 189 ? 13.841 16.923 13.367 1.00 38.25 189 SER A C 1
ATOM 1449 O O . SER A 1 189 ? 12.981 16.052 13.301 1.00 38.25 189 SER A O 1
ATOM 1451 N N . SER A 1 190 ? 15.141 16.653 13.244 1.00 47.72 190 SER A N 1
ATOM 1452 C CA . SER A 1 190 ? 15.750 15.318 13.114 1.00 47.72 190 SER A CA 1
ATOM 1453 C C . SER A 1 190 ? 15.590 14.447 14.375 1.00 47.72 190 SER A C 1
ATOM 1455 O O . SER A 1 190 ? 16.465 13.657 14.720 1.00 47.72 190 SER A O 1
ATOM 1457 N N . SER A 1 191 ? 14.503 14.644 15.116 1.00 65.50 191 SER A N 1
ATOM 1458 C CA . SER A 1 191 ? 14.112 13.875 16.284 1.00 65.50 191 SER A CA 1
ATOM 1459 C C . SER A 1 191 ? 13.263 12.699 15.831 1.00 65.50 191 SER A C 1
ATOM 1461 O O . SER A 1 191 ? 12.266 12.882 15.131 1.00 65.50 191 SER A O 1
ATOM 1463 N N . THR A 1 192 ? 13.633 11.505 16.273 1.00 79.88 192 THR A N 1
ATOM 1464 C CA . THR A 1 192 ? 12.808 10.311 16.115 1.00 79.88 192 THR A CA 1
ATOM 1465 C C . THR A 1 192 ? 11.414 10.546 16.719 1.00 79.88 192 THR A C 1
ATOM 1467 O O . THR A 1 192 ? 11.300 11.163 17.786 1.00 79.88 192 THR A O 1
ATOM 1470 N N . PRO A 1 193 ? 10.333 10.104 16.053 1.00 87.38 193 PRO A N 1
ATOM 1471 C CA . PRO A 1 193 ? 8.979 10.298 16.554 1.00 87.38 193 PRO A CA 1
ATOM 1472 C C . PRO A 1 193 ? 8.758 9.560 17.881 1.00 87.38 193 PRO A C 1
ATOM 1474 O O . PRO A 1 193 ? 9.302 8.473 18.125 1.00 87.38 193 PRO A O 1
ATOM 1477 N N . SER A 1 194 ? 7.918 10.143 18.744 1.00 92.25 194 SER A N 1
ATOM 1478 C CA . SER A 1 194 ? 7.412 9.457 19.935 1.00 92.25 194 SER A CA 1
ATOM 1479 C C . SER A 1 194 ? 6.580 8.235 19.542 1.00 92.25 194 SER A C 1
ATOM 1481 O O . SER A 1 194 ? 6.138 8.112 18.398 1.00 92.25 194 SER A O 1
ATOM 1483 N N . ALA A 1 195 ? 6.326 7.339 20.498 1.00 91.75 195 ALA A N 1
ATOM 1484 C CA . ALA A 1 195 ? 5.344 6.281 20.286 1.00 91.75 195 ALA A CA 1
ATOM 1485 C C . ALA A 1 195 ? 3.986 6.890 19.864 1.00 91.75 195 ALA A C 1
ATOM 1487 O O . ALA A 1 195 ? 3.633 7.965 20.371 1.00 91.75 195 ALA A O 1
ATOM 1488 N N . PRO A 1 196 ? 3.239 6.240 18.952 1.00 91.00 196 PRO A N 1
ATOM 1489 C CA . PRO A 1 196 ? 1.937 6.724 18.510 1.00 91.00 196 PRO A CA 1
ATOM 1490 C C . PRO A 1 196 ? 1.003 6.948 19.699 1.00 91.00 196 PRO A C 1
ATOM 1492 O O . PRO A 1 196 ? 0.777 6.051 20.511 1.00 91.00 196 PRO A O 1
ATOM 1495 N N . ALA A 1 197 ? 0.454 8.156 19.820 1.00 88.81 197 ALA A N 1
ATOM 1496 C CA . ALA A 1 197 ? -0.525 8.436 20.862 1.00 88.81 197 ALA A CA 1
ATOM 1497 C C . ALA A 1 197 ? -1.792 7.583 20.651 1.00 88.81 197 ALA A C 1
ATOM 1499 O O . ALA A 1 197 ? -2.114 7.221 19.523 1.00 88.81 197 ALA A O 1
ATOM 1500 N N . LEU A 1 198 ? -2.524 7.295 21.734 1.00 90.44 198 LEU A N 1
ATOM 1501 C CA . LEU A 1 198 ? -3.701 6.402 21.797 1.00 90.44 198 LEU A CA 1
ATOM 1502 C C . LEU A 1 198 ? -3.408 4.898 21.681 1.00 90.44 198 LEU A C 1
ATOM 1504 O O . LEU A 1 198 ? -4.215 4.105 22.165 1.00 90.44 198 LEU A O 1
ATOM 1508 N N . TYR A 1 199 ? -2.277 4.497 21.101 1.00 94.62 199 TYR A N 1
ATOM 1509 C CA . TYR A 1 199 ? -1.838 3.102 21.121 1.00 94.62 199 TYR A CA 1
ATOM 1510 C C . TYR A 1 199 ? -1.329 2.710 22.521 1.00 94.62 199 TYR A C 1
ATOM 1512 O O . TYR A 1 199 ? -0.913 3.585 23.292 1.00 94.62 199 TYR A O 1
ATOM 1520 N N . PRO A 1 200 ? -1.348 1.410 22.875 1.00 95.62 200 PRO A N 1
ATOM 1521 C CA . PRO A 1 200 ? -0.706 0.926 24.093 1.00 95.62 200 PRO A CA 1
ATOM 1522 C C . PRO A 1 200 ? 0.781 1.283 24.144 1.00 95.62 200 PRO A C 1
ATOM 1524 O O . PRO A 1 200 ? 1.401 1.607 23.130 1.00 95.62 200 PRO A O 1
ATOM 1527 N N . VAL A 1 201 ? 1.376 1.193 25.333 1.00 95.75 201 VAL A N 1
ATOM 1528 C CA . VAL A 1 201 ? 2.824 1.373 25.472 1.00 95.75 201 VAL A CA 1
ATOM 1529 C C . VAL A 1 201 ? 3.530 0.270 24.672 1.00 95.75 201 VAL A C 1
ATOM 1531 O O . VAL A 1 201 ? 3.251 -0.909 24.905 1.00 95.75 201 VAL A O 1
ATOM 1534 N N . PRO A 1 202 ? 4.415 0.616 23.722 1.00 97.12 202 PRO A N 1
ATOM 1535 C CA . PRO A 1 202 ? 5.094 -0.385 22.917 1.00 97.12 202 PRO A CA 1
ATOM 1536 C C . PRO A 1 202 ? 6.134 -1.147 23.745 1.00 97.12 202 PRO A C 1
ATOM 1538 O O . PRO A 1 202 ? 6.845 -0.563 24.563 1.00 97.12 202 PRO A O 1
ATOM 1541 N N . VAL A 1 203 ? 6.258 -2.445 23.476 1.00 97.44 203 VAL A N 1
ATOM 1542 C CA . VAL A 1 203 ? 7.352 -3.303 23.967 1.00 97.44 203 VAL A CA 1
ATOM 1543 C C . VAL A 1 203 ? 8.650 -2.952 23.240 1.00 97.44 203 VAL A C 1
ATOM 1545 O O . VAL A 1 203 ? 9.732 -2.955 23.820 1.00 97.44 203 VAL A O 1
ATOM 1548 N N . MET A 1 204 ? 8.522 -2.626 21.956 1.00 96.38 204 MET A N 1
ATOM 1549 C CA . MET A 1 204 ? 9.593 -2.229 21.048 1.00 96.38 204 MET A CA 1
ATOM 1550 C C . MET A 1 204 ? 9.036 -1.269 20.003 1.00 96.38 204 MET A C 1
ATOM 1552 O O . MET A 1 204 ? 7.841 -1.299 19.698 1.00 96.38 204 MET A O 1
ATOM 1556 N N . LYS A 1 205 ? 9.908 -0.450 19.418 1.00 96.00 205 LYS A N 1
ATOM 1557 C CA . LYS A 1 205 ? 9.628 0.299 18.190 1.00 96.00 205 LYS A CA 1
ATOM 1558 C C . LYS A 1 205 ? 10.910 0.466 17.389 1.00 96.00 205 LYS A C 1
ATOM 1560 O O . LYS A 1 205 ? 11.960 0.723 17.977 1.00 96.00 205 LYS A O 1
ATOM 1565 N N . GLU A 1 206 ? 10.806 0.380 16.071 1.00 95.75 206 GLU A N 1
ATOM 1566 C CA . GLU A 1 206 ? 11.820 0.970 15.202 1.00 95.75 206 GLU A CA 1
ATOM 1567 C C . GLU A 1 206 ? 11.799 2.504 15.400 1.00 95.75 206 GLU A C 1
ATOM 1569 O O . GLU A 1 206 ? 10.782 3.099 15.788 1.00 95.75 206 GLU A O 1
ATOM 1574 N N . ALA A 1 207 ? 12.947 3.159 15.232 1.00 94.31 207 ALA A N 1
ATOM 1575 C CA . ALA A 1 207 ? 13.152 4.561 15.574 1.00 94.31 207 ALA A CA 1
ATOM 1576 C C . ALA A 1 207 ? 12.123 5.502 14.918 1.00 94.31 207 ALA A C 1
ATOM 1578 O O . ALA A 1 207 ? 11.643 6.422 15.589 1.00 94.31 207 ALA A O 1
ATOM 1579 N N . TYR A 1 208 ? 11.726 5.225 13.675 1.00 94.19 208 TYR A N 1
ATOM 1580 C CA . TYR A 1 208 ? 10.777 5.999 12.872 1.00 94.19 208 TYR A CA 1
ATOM 1581 C C . TYR A 1 208 ? 9.353 5.422 12.856 1.00 94.19 208 TYR A C 1
ATOM 1583 O O . TYR A 1 208 ? 8.526 5.844 12.046 1.00 94.19 208 TYR A O 1
ATOM 1591 N N . ASN A 1 209 ? 9.040 4.505 13.780 1.00 95.69 209 ASN A N 1
ATOM 1592 C CA . ASN A 1 209 ? 7.746 3.824 13.882 1.00 95.69 209 ASN A CA 1
ATOM 1593 C C . ASN A 1 209 ? 7.342 3.108 12.573 1.00 95.69 209 ASN A C 1
ATOM 1595 O O . ASN A 1 209 ? 6.153 2.974 12.289 1.00 95.69 209 ASN A O 1
ATOM 1599 N N . THR A 1 210 ? 8.308 2.654 11.764 1.00 96.75 210 THR A N 1
ATOM 1600 C CA . THR A 1 210 ? 8.016 1.813 10.584 1.00 96.75 210 THR A CA 1
ATOM 1601 C C . THR A 1 210 ? 7.494 0.434 10.992 1.00 96.75 210 THR A C 1
ATOM 1603 O O . THR A 1 210 ? 6.695 -0.169 10.280 1.00 96.75 210 THR A O 1
ATOM 1606 N N . ILE A 1 211 ? 7.875 -0.026 12.187 1.00 98.19 211 ILE A N 1
ATOM 1607 C CA . ILE A 1 211 ? 7.316 -1.205 12.839 1.00 98.19 211 ILE A CA 1
ATOM 1608 C C . ILE A 1 211 ? 7.281 -1.027 14.361 1.00 98.19 211 ILE A C 1
ATOM 1610 O O . ILE A 1 211 ? 8.214 -0.478 14.961 1.00 98.19 211 ILE A O 1
ATOM 1614 N N . VAL A 1 212 ? 6.185 -1.452 14.995 1.00 98.38 212 VAL A N 1
ATOM 1615 C CA . VAL A 1 212 ? 5.936 -1.258 16.432 1.00 98.38 212 VAL A CA 1
ATOM 1616 C C . VAL A 1 212 ? 5.305 -2.509 17.050 1.00 98.38 212 VAL A C 1
ATOM 1618 O O . VAL A 1 212 ? 4.330 -3.031 16.522 1.00 98.38 212 VAL A O 1
ATOM 1621 N N . GLY A 1 213 ? 5.835 -2.993 18.174 1.00 98.31 213 GLY A N 1
ATOM 1622 C CA . GLY A 1 213 ? 5.373 -4.215 18.837 1.00 98.31 213 GLY A CA 1
ATOM 1623 C C . GLY A 1 213 ? 4.687 -3.916 20.166 1.00 98.31 213 GLY A C 1
ATOM 1624 O O . GLY A 1 213 ? 5.199 -3.134 20.970 1.00 98.31 213 GLY A O 1
ATOM 1625 N N . TYR A 1 214 ? 3.548 -4.556 20.423 1.00 98.38 214 TYR A N 1
ATOM 1626 C CA . TYR A 1 214 ? 2.713 -4.334 21.604 1.00 98.38 214 TYR A CA 1
ATOM 1627 C C . TYR A 1 214 ? 2.274 -5.648 22.252 1.00 98.38 214 TYR A C 1
ATOM 1629 O O . TYR A 1 214 ? 1.968 -6.626 21.565 1.00 98.38 214 TYR A O 1
ATOM 1637 N N . TYR A 1 215 ? 2.134 -5.618 23.578 1.00 97.62 215 TYR A N 1
ATOM 1638 C CA . TYR A 1 215 ? 1.379 -6.601 24.354 1.00 97.62 215 TYR A CA 1
ATOM 1639 C C . TYR A 1 215 ? 0.189 -5.883 24.996 1.00 97.62 215 TYR A C 1
ATOM 1641 O O . TYR A 1 215 ? 0.364 -5.226 26.018 1.00 97.62 215 TYR A O 1
ATOM 1649 N N . PRO A 1 216 ? -0.992 -5.910 24.360 1.00 94.69 216 PRO A N 1
ATOM 1650 C CA . PRO A 1 216 ? -2.172 -5.250 24.904 1.00 94.69 216 PRO A CA 1
ATOM 1651 C C . PRO A 1 216 ? -2.703 -5.988 26.141 1.00 94.69 216 PRO A C 1
ATOM 1653 O O . PRO A 1 216 ? -2.673 -7.216 26.203 1.00 94.69 216 PRO A O 1
ATOM 1656 N N . ASP A 1 217 ? -3.244 -5.222 27.089 1.00 92.81 217 ASP A N 1
ATOM 1657 C CA . ASP A 1 217 ? -3.840 -5.728 28.337 1.00 92.81 217 ASP A CA 1
ATOM 1658 C C . ASP A 1 217 ? -5.373 -5.884 28.245 1.00 92.81 217 ASP A C 1
ATOM 1660 O O . ASP A 1 217 ? -6.053 -6.140 29.240 1.00 92.81 217 ASP A O 1
ATOM 1664 N N . ASP A 1 218 ? -5.943 -5.662 27.058 1.00 93.50 218 ASP A N 1
ATOM 1665 C CA . ASP A 1 218 ? -7.378 -5.781 26.819 1.00 93.50 218 ASP A CA 1
ATOM 1666 C C . ASP A 1 218 ? -7.851 -7.237 26.907 1.00 93.50 218 ASP A C 1
ATOM 1668 O O . ASP A 1 218 ? -7.165 -8.169 26.481 1.00 93.50 218 ASP A O 1
ATOM 1672 N N . ALA A 1 219 ? -9.066 -7.422 27.429 1.00 90.06 219 ALA A N 1
ATOM 1673 C CA . ALA A 1 219 ? -9.660 -8.742 27.593 1.00 90.06 219 ALA A CA 1
ATOM 1674 C C . ALA A 1 219 ? -9.759 -9.489 26.252 1.00 90.06 219 ALA A C 1
ATOM 1676 O O . ALA A 1 219 ? -10.257 -8.945 25.263 1.00 90.06 219 ALA A O 1
ATOM 1677 N N . GLY A 1 220 ? -9.330 -10.750 26.239 1.00 88.88 220 GLY A N 1
ATOM 1678 C CA . GLY A 1 220 ? -9.287 -11.585 25.037 1.00 88.88 220 GLY A CA 1
ATOM 1679 C C . GLY A 1 220 ? -8.015 -11.433 24.197 1.00 88.88 220 GLY A C 1
ATOM 1680 O O . GLY A 1 220 ? -7.918 -12.078 23.152 1.00 88.88 220 GLY A O 1
ATOM 1681 N N . LEU A 1 221 ? -7.051 -10.609 24.628 1.00 96.44 221 LEU A N 1
ATOM 1682 C CA . LEU A 1 221 ? -5.734 -10.464 23.999 1.00 96.44 221 LEU A CA 1
ATOM 1683 C C . LEU A 1 221 ? -4.575 -10.948 24.889 1.00 96.44 221 LEU A C 1
ATOM 1685 O O . LEU A 1 221 ? -3.408 -10.732 24.565 1.00 96.44 221 LEU A O 1
ATOM 1689 N N . GLU A 1 222 ? -4.861 -11.638 25.994 1.00 95.12 222 GLU A N 1
ATOM 1690 C CA . GLU A 1 222 ? -3.854 -12.035 26.985 1.00 95.12 222 GLU A CA 1
ATOM 1691 C C . GLU A 1 222 ? -2.748 -12.912 26.366 1.00 95.12 222 GLU A C 1
ATOM 1693 O O . GLU A 1 222 ? -1.559 -12.739 26.661 1.00 95.12 222 GLU A O 1
ATOM 1698 N N . ASP A 1 223 ? -3.125 -13.819 25.458 1.00 95.94 223 ASP A N 1
ATOM 1699 C CA . ASP A 1 223 ? -2.222 -14.709 24.719 1.00 95.94 223 ASP A CA 1
ATOM 1700 C C . ASP A 1 223 ? -1.831 -14.187 23.325 1.00 95.94 223 ASP A C 1
ATOM 1702 O O . ASP A 1 223 ? -1.236 -14.927 22.536 1.00 95.94 223 ASP A O 1
ATOM 1706 N N . VAL A 1 224 ? -2.128 -12.916 23.038 1.00 98.44 224 VAL A N 1
ATOM 1707 C CA . VAL A 1 224 ? -1.961 -12.291 21.724 1.00 98.44 224 VAL A CA 1
ATOM 1708 C C . VAL A 1 224 ? -0.852 -11.233 21.765 1.00 98.44 224 VAL A C 1
ATOM 1710 O O . VAL A 1 224 ? -0.806 -10.377 22.651 1.00 98.44 224 VAL A O 1
ATOM 1713 N N . ALA A 1 225 ? 0.073 -11.305 20.810 1.00 98.69 225 ALA A N 1
ATOM 1714 C CA . ALA A 1 225 ? 0.995 -10.221 20.478 1.00 98.69 225 ALA A CA 1
ATOM 1715 C C . ALA A 1 225 ? 0.406 -9.358 19.355 1.00 98.69 225 ALA A C 1
ATOM 1717 O O . ALA A 1 225 ? -0.365 -9.853 18.533 1.00 98.69 225 ALA A O 1
ATOM 1718 N N . VAL A 1 226 ? 0.784 -8.082 19.279 1.00 98.81 226 VAL A N 1
ATOM 1719 C CA . VAL A 1 226 ? 0.404 -7.224 18.150 1.00 98.81 226 VAL A CA 1
ATOM 1720 C C . VAL A 1 226 ? 1.637 -6.578 17.542 1.00 98.81 226 VAL A C 1
ATOM 1722 O O . VAL A 1 226 ? 2.409 -5.931 18.245 1.00 98.81 226 VAL A O 1
ATOM 1725 N N . LEU A 1 227 ? 1.800 -6.745 16.234 1.00 98.88 227 LEU A N 1
ATOM 1726 C CA . LEU A 1 227 ? 2.829 -6.115 15.423 1.00 98.88 227 LEU A CA 1
ATOM 1727 C C . LEU A 1 227 ? 2.167 -5.091 14.501 1.00 98.88 227 LEU A C 1
ATOM 1729 O O . LEU A 1 227 ? 1.526 -5.448 13.518 1.00 98.88 227 LEU A O 1
ATOM 1733 N N . GLY A 1 228 ? 2.294 -3.813 14.836 1.00 98.50 228 GLY A N 1
ATOM 1734 C CA . GLY A 1 228 ? 1.894 -2.720 13.962 1.00 98.50 228 GLY A CA 1
ATOM 1735 C C . GLY A 1 228 ? 2.932 -2.512 12.868 1.00 98.50 228 GLY A C 1
ATOM 1736 O O . GLY A 1 228 ? 4.103 -2.279 13.166 1.00 98.50 228 GLY A O 1
ATOM 1737 N N . VAL A 1 229 ? 2.492 -2.560 11.615 1.00 98.69 229 VAL A N 1
ATOM 1738 C CA . VAL A 1 229 ? 3.293 -2.286 10.417 1.00 98.69 229 VAL A CA 1
ATOM 1739 C C . VAL A 1 229 ? 2.591 -1.158 9.667 1.00 98.69 229 VAL A C 1
ATOM 1741 O O . VAL A 1 229 ? 1.785 -1.414 8.771 1.00 98.69 229 VAL A O 1
ATOM 1744 N N . PRO A 1 230 ? 2.818 0.110 10.044 1.00 97.19 230 PRO A N 1
ATOM 1745 C CA . PRO A 1 230 ? 2.055 1.213 9.475 1.00 97.19 230 PRO A CA 1
ATOM 1746 C C . PRO A 1 230 ? 2.553 1.594 8.076 1.00 97.19 230 PRO A C 1
ATOM 1748 O O . PRO A 1 230 ? 1.816 2.203 7.308 1.00 97.19 230 PRO A O 1
ATOM 1751 N N . THR A 1 231 ? 3.800 1.253 7.736 1.00 97.12 231 THR A N 1
ATOM 1752 C CA . THR A 1 231 ? 4.394 1.525 6.426 1.00 97.12 231 THR A CA 1
ATOM 1753 C C . THR A 1 231 ? 5.573 0.596 6.138 1.00 97.12 231 THR A C 1
ATOM 1755 O O . THR A 1 231 ? 6.203 0.095 7.065 1.00 97.12 231 THR A O 1
ATOM 1758 N N . PHE A 1 232 ? 5.910 0.422 4.860 1.00 97.44 232 PHE A N 1
ATOM 1759 C CA . PHE A 1 232 ? 7.184 -0.154 4.412 1.00 97.44 232 PHE A CA 1
ATOM 1760 C C . PHE A 1 232 ? 8.139 0.914 3.858 1.00 97.44 232 PHE A C 1
ATOM 1762 O O . PHE A 1 232 ? 9.124 0.584 3.198 1.00 97.44 232 PHE A O 1
ATOM 1769 N N . GLU A 1 233 ? 7.856 2.201 4.074 1.00 95.31 233 GLU A N 1
ATOM 1770 C CA . GLU A 1 233 ? 8.735 3.320 3.710 1.00 95.31 233 GLU A CA 1
ATOM 1771 C C . GLU A 1 233 ? 9.985 3.326 4.607 1.00 95.31 233 GLU A C 1
ATOM 1773 O O . GLU A 1 233 ? 10.086 4.080 5.572 1.00 95.31 233 GLU A O 1
ATOM 1778 N N . THR A 1 234 ? 10.926 2.433 4.304 1.00 94.62 234 THR A N 1
ATOM 1779 C CA . THR A 1 234 ? 12.173 2.211 5.050 1.00 94.62 234 THR A CA 1
ATOM 1780 C C . THR A 1 234 ? 13.398 2.822 4.367 1.00 94.62 234 THR A C 1
ATOM 1782 O O . THR A 1 234 ? 14.531 2.571 4.770 1.00 94.62 234 THR A O 1
ATOM 1785 N N . SER A 1 235 ? 13.190 3.620 3.321 1.00 91.56 235 SER A N 1
ATOM 1786 C CA . SER A 1 235 ? 14.239 4.377 2.641 1.00 91.56 235 SER A CA 1
ATOM 1787 C C . SER A 1 235 ? 13.704 5.730 2.174 1.00 91.56 235 SER A C 1
ATOM 1789 O O . SER A 1 235 ? 12.498 5.929 2.029 1.00 91.56 235 SER A O 1
ATOM 1791 N N . GLY A 1 236 ? 14.599 6.683 1.922 1.00 85.38 236 GLY A N 1
ATOM 1792 C CA . GLY A 1 236 ? 14.245 7.992 1.378 1.00 85.38 236 GLY A CA 1
ATOM 1793 C C . GLY A 1 236 ? 15.072 9.117 1.983 1.00 85.38 236 GLY A C 1
ATOM 1794 O O . GLY A 1 236 ? 15.746 8.943 2.986 1.00 85.38 236 GLY A O 1
ATOM 1795 N N . SER A 1 237 ? 14.993 10.313 1.399 1.00 75.62 237 SER A N 1
ATOM 1796 C CA . SER A 1 237 ? 15.864 11.446 1.757 1.00 75.62 237 SER A CA 1
ATOM 1797 C C . SER A 1 237 ? 15.752 11.931 3.209 1.00 75.62 237 SER A C 1
ATOM 1799 O O . SER A 1 237 ? 16.598 12.698 3.656 1.00 75.62 237 SER A O 1
ATOM 1801 N N . ASN A 1 238 ? 14.691 11.541 3.919 1.00 82.00 238 ASN A N 1
ATOM 1802 C CA . ASN A 1 238 ? 14.434 11.929 5.308 1.00 82.00 238 ASN A CA 1
ATOM 1803 C C . ASN A 1 238 ? 14.700 10.786 6.300 1.00 82.00 238 ASN A C 1
ATOM 1805 O O . ASN A 1 238 ? 14.405 10.939 7.483 1.00 82.00 238 ASN A O 1
ATOM 1809 N N . LEU A 1 239 ? 15.200 9.649 5.818 1.00 88.00 239 LEU A N 1
ATOM 1810 C CA . LEU A 1 239 ? 15.462 8.454 6.603 1.00 88.00 239 LEU A CA 1
ATOM 1811 C C . LEU A 1 239 ? 16.941 8.071 6.467 1.00 88.00 239 LEU A C 1
ATOM 1813 O O . LEU A 1 239 ? 17.505 8.213 5.383 1.00 88.00 239 LEU A O 1
ATOM 1817 N N . PRO A 1 240 ? 17.585 7.613 7.549 1.00 90.88 240 PRO A N 1
ATOM 1818 C CA . PRO A 1 240 ? 18.889 6.968 7.467 1.00 90.88 240 PRO A CA 1
ATOM 1819 C C . PRO A 1 240 ? 18.863 5.698 6.599 1.00 90.88 240 PRO A C 1
ATOM 1821 O O . PRO A 1 240 ? 17.836 5.026 6.500 1.00 90.88 240 PRO A O 1
ATOM 1824 N N . ASP A 1 241 ? 20.012 5.338 6.023 1.00 88.06 241 ASP A N 1
ATOM 1825 C CA . ASP A 1 241 ? 20.146 4.165 5.142 1.00 88.06 241 ASP A CA 1
ATOM 1826 C C . ASP A 1 241 ? 19.941 2.823 5.875 1.00 88.06 241 ASP A C 1
ATOM 1828 O O . ASP A 1 241 ? 19.662 1.807 5.245 1.00 88.06 241 ASP A O 1
ATOM 1832 N N . ASP A 1 242 ? 20.051 2.801 7.207 1.00 91.12 242 ASP A N 1
ATOM 1833 C CA . ASP A 1 242 ? 19.923 1.598 8.039 1.00 91.12 242 ASP A CA 1
ATOM 1834 C C . ASP A 1 242 ? 18.482 1.308 8.499 1.00 91.12 242 ASP A C 1
ATOM 1836 O O . ASP A 1 242 ? 18.249 0.333 9.212 1.00 91.12 242 ASP A O 1
ATOM 1840 N N . VAL A 1 243 ? 17.490 2.116 8.106 1.00 94.25 243 VAL A N 1
ATOM 1841 C CA . VAL A 1 243 ? 16.091 1.934 8.543 1.00 94.25 243 VAL A CA 1
ATOM 1842 C C . VAL A 1 243 ? 15.506 0.610 8.047 1.00 94.25 243 VAL A C 1
ATOM 1844 O O . VAL A 1 243 ? 14.800 -0.057 8.798 1.00 94.25 243 VAL A O 1
ATOM 1847 N N . LEU A 1 244 ? 15.828 0.191 6.821 1.00 94.06 244 LEU A N 1
ATOM 1848 C CA . LEU A 1 244 ? 15.393 -1.093 6.261 1.00 94.06 244 LEU A CA 1
ATOM 1849 C C . LEU A 1 244 ? 15.937 -2.274 7.070 1.00 94.06 244 LEU A C 1
ATOM 1851 O O . LEU A 1 244 ? 15.185 -3.172 7.453 1.00 94.06 244 LEU A O 1
ATOM 1855 N N . TYR A 1 245 ? 17.225 -2.227 7.392 1.00 93.88 245 TYR A N 1
ATOM 1856 C CA . TYR A 1 245 ? 17.864 -3.205 8.258 1.00 93.88 245 TYR A CA 1
ATOM 1857 C C . TYR A 1 245 ? 17.217 -3.248 9.648 1.00 93.88 245 TYR A C 1
ATOM 1859 O O . TYR A 1 245 ? 16.766 -4.302 10.100 1.00 93.88 245 TYR A O 1
ATOM 1867 N N . ASN A 1 246 ? 17.101 -2.084 10.297 1.00 95.31 246 ASN A N 1
ATOM 1868 C CA . ASN A 1 246 ? 16.524 -1.951 11.632 1.00 95.31 246 ASN A CA 1
ATOM 1869 C C . ASN A 1 246 ? 15.063 -2.421 11.680 1.00 95.31 246 ASN A C 1
ATOM 1871 O O . ASN A 1 246 ? 14.662 -3.047 12.659 1.00 95.31 246 ASN A O 1
ATOM 1875 N N . PHE A 1 247 ? 14.276 -2.170 10.632 1.00 97.00 247 PHE A N 1
ATOM 1876 C CA . PHE A 1 247 ? 12.915 -2.684 10.488 1.00 97.00 247 PHE A CA 1
ATOM 1877 C C . PHE A 1 247 ? 12.885 -4.216 10.581 1.00 97.00 247 PHE A C 1
ATOM 1879 O O . PHE A 1 247 ? 12.145 -4.764 11.401 1.00 97.00 247 PHE A O 1
ATOM 1886 N N . ALA A 1 248 ? 13.723 -4.904 9.801 1.00 95.75 248 ALA A N 1
ATOM 1887 C CA . ALA A 1 248 ? 13.704 -6.360 9.712 1.00 95.75 248 ALA A CA 1
ATOM 1888 C C . ALA A 1 248 ? 14.192 -7.037 11.006 1.00 95.75 248 ALA A C 1
ATOM 1890 O O . ALA A 1 248 ? 13.502 -7.903 11.547 1.00 95.75 248 ALA A O 1
ATOM 1891 N N . ILE A 1 249 ? 15.325 -6.596 11.569 1.00 94.75 249 ILE A N 1
ATOM 1892 C CA . ILE A 1 249 ? 15.857 -7.180 12.816 1.00 94.75 249 ILE A CA 1
ATOM 1893 C C . ILE A 1 249 ? 14.943 -6.907 14.014 1.00 94.75 249 ILE A C 1
ATOM 1895 O O . ILE A 1 249 ? 14.793 -7.749 14.899 1.00 94.75 249 ILE A O 1
ATOM 1899 N N . THR A 1 250 ? 14.293 -5.738 14.046 1.00 96.69 250 THR A N 1
ATOM 1900 C CA . THR A 1 250 ? 13.360 -5.386 15.121 1.00 96.69 250 THR A CA 1
ATOM 1901 C C . THR A 1 250 ? 12.107 -6.260 15.037 1.00 96.69 250 THR A C 1
ATOM 1903 O O . THR A 1 250 ? 11.611 -6.718 16.070 1.00 96.69 250 THR A O 1
ATOM 1906 N N . ALA A 1 251 ? 11.632 -6.543 13.817 1.00 97.88 251 ALA A N 1
ATOM 1907 C CA . ALA A 1 251 ? 10.532 -7.467 13.573 1.00 97.88 251 ALA A CA 1
ATOM 1908 C C . ALA A 1 251 ? 10.856 -8.876 14.089 1.00 97.88 251 ALA A C 1
ATOM 1910 O O . ALA A 1 251 ? 10.097 -9.421 14.894 1.00 97.88 251 ALA A O 1
ATOM 1911 N N . GLU A 1 252 ? 11.993 -9.449 13.680 1.00 95.62 252 GLU A N 1
ATOM 1912 C CA . GLU A 1 252 ? 12.386 -10.797 14.102 1.00 95.62 252 GLU A CA 1
ATOM 1913 C C . GLU A 1 252 ? 12.579 -10.878 15.615 1.00 95.62 252 GLU A C 1
ATOM 1915 O O . GLU A 1 252 ? 12.033 -11.777 16.258 1.00 95.62 252 GLU A O 1
ATOM 1920 N N . TRP A 1 253 ? 13.265 -9.896 16.207 1.00 96.31 253 TRP A N 1
ATOM 1921 C CA . TRP A 1 253 ? 13.465 -9.834 17.651 1.00 96.31 253 TRP A CA 1
ATOM 1922 C C . TRP A 1 253 ? 12.137 -9.886 18.415 1.00 96.31 253 TRP A C 1
ATOM 1924 O O . TRP A 1 253 ? 12.010 -10.641 19.383 1.00 96.31 253 TRP A O 1
ATOM 1934 N N . PHE A 1 254 ? 11.138 -9.106 17.991 1.00 98.25 254 PHE A N 1
ATOM 1935 C CA . PHE A 1 254 ? 9.838 -9.072 18.658 1.00 98.25 254 PHE A CA 1
ATOM 1936 C C . PHE A 1 254 ? 9.064 -10.367 18.466 1.00 98.25 254 PHE A C 1
ATOM 1938 O O . PHE A 1 254 ? 8.590 -10.940 19.443 1.00 98.25 254 PHE A O 1
ATOM 1945 N N . VAL A 1 255 ? 8.964 -10.847 17.227 1.00 97.88 255 VAL A N 1
ATOM 1946 C CA . VAL A 1 255 ? 8.186 -12.043 16.894 1.00 97.88 255 VAL A CA 1
ATOM 1947 C C . VAL A 1 255 ? 8.761 -13.282 17.589 1.00 97.88 255 VAL A C 1
ATOM 1949 O O . VAL A 1 255 ? 8.003 -14.065 18.164 1.00 97.88 255 VAL A O 1
ATOM 1952 N N . GLN A 1 256 ? 10.088 -13.438 17.617 1.00 95.69 256 GLN A N 1
ATOM 1953 C CA . GLN A 1 256 ? 10.740 -14.550 18.313 1.00 95.69 256 GLN A CA 1
ATOM 1954 C C . GLN A 1 256 ? 10.599 -14.434 19.837 1.00 95.69 256 GLN A C 1
ATOM 1956 O O . GLN A 1 256 ? 10.326 -15.428 20.506 1.00 95.69 256 GLN A O 1
ATOM 1961 N N . ASN A 1 257 ? 10.736 -13.237 20.420 1.00 97.12 257 ASN A N 1
ATOM 1962 C CA . ASN A 1 257 ? 10.570 -13.079 21.869 1.00 97.12 257 ASN A CA 1
ATOM 1963 C C . ASN A 1 257 ? 9.121 -13.278 22.319 1.00 97.12 257 ASN A C 1
ATOM 1965 O O . ASN A 1 257 ? 8.906 -13.895 23.365 1.00 97.12 257 ASN A O 1
ATOM 1969 N N . ALA A 1 258 ? 8.148 -12.837 21.519 1.00 97.88 258 ALA A N 1
ATOM 1970 C CA . ALA A 1 258 ? 6.733 -13.033 21.801 1.00 97.88 258 ALA A CA 1
ATOM 1971 C C . ALA A 1 258 ? 6.421 -14.511 22.057 1.00 97.88 258 ALA A C 1
ATOM 1973 O O . ALA A 1 258 ? 5.742 -14.828 23.031 1.00 97.88 258 ALA A O 1
ATOM 1974 N N . THR A 1 259 ? 6.967 -15.424 21.252 1.00 95.88 259 THR A N 1
ATOM 1975 C CA . THR A 1 259 ? 6.735 -16.865 21.415 1.00 95.88 259 THR A CA 1
ATOM 1976 C C . THR A 1 259 ? 7.679 -17.488 22.440 1.00 95.88 259 THR A C 1
ATOM 1978 O O . THR A 1 259 ? 7.226 -18.148 23.375 1.00 95.88 259 THR A O 1
ATOM 1981 N N . GLN A 1 260 ? 8.989 -17.266 22.303 1.00 94.75 260 GLN A N 1
ATOM 1982 C CA . GLN A 1 260 ? 10.011 -17.999 23.055 1.00 94.75 260 GLN A CA 1
ATOM 1983 C C . GLN A 1 260 ? 10.179 -17.516 24.498 1.00 94.75 260 GLN A C 1
ATOM 1985 O O . GLN A 1 260 ? 10.522 -18.312 25.373 1.00 94.75 260 GLN A O 1
ATOM 1990 N N . LYS A 1 261 ? 9.978 -16.217 24.755 1.00 96.00 261 LYS A N 1
ATOM 1991 C CA . LYS A 1 261 ? 10.201 -15.602 26.074 1.00 96.00 261 LYS A CA 1
ATOM 1992 C C . LYS A 1 261 ? 8.901 -15.238 26.771 1.00 96.00 261 LYS A C 1
ATOM 1994 O O . LYS A 1 261 ? 8.755 -15.517 27.958 1.00 96.00 261 LYS A O 1
ATOM 1999 N N . ASP A 1 262 ? 7.965 -14.656 26.029 1.00 96.56 262 ASP A N 1
ATOM 2000 C CA . ASP A 1 262 ? 6.767 -14.039 26.603 1.00 96.56 262 ASP A CA 1
ATOM 2001 C C . ASP A 1 262 ? 5.519 -14.938 26.512 1.00 96.56 262 ASP A C 1
ATOM 2003 O O . ASP A 1 262 ? 4.460 -14.595 27.040 1.00 96.56 262 ASP A O 1
ATOM 2007 N N . GLY A 1 263 ? 5.639 -16.117 25.887 1.00 96.19 263 GLY A N 1
ATOM 2008 C CA . GLY A 1 263 ? 4.611 -17.162 25.885 1.00 96.19 263 GLY A CA 1
ATOM 2009 C C . GLY A 1 263 ? 3.335 -16.812 25.112 1.00 96.19 263 GLY A C 1
ATOM 2010 O O . GLY A 1 263 ? 2.281 -17.407 25.362 1.00 96.19 263 GLY A O 1
ATOM 2011 N N . LYS A 1 264 ? 3.408 -15.851 24.188 1.00 98.19 264 LYS A N 1
ATOM 2012 C CA . LYS A 1 264 ? 2.312 -15.481 23.290 1.00 98.19 264 LYS A CA 1
ATOM 2013 C C . LYS A 1 264 ? 2.049 -16.617 22.307 1.00 98.19 264 LYS A C 1
ATOM 2015 O O . LYS A 1 264 ? 2.968 -17.236 21.779 1.00 98.19 264 LYS A O 1
ATOM 2020 N N . LYS A 1 265 ? 0.768 -16.903 22.083 1.00 97.88 265 LYS A N 1
ATOM 2021 C CA . LYS A 1 265 ? 0.298 -18.033 21.266 1.00 97.88 265 LYS A CA 1
ATOM 2022 C C . LYS A 1 265 ? -0.197 -17.602 19.900 1.00 97.88 265 LYS A C 1
ATOM 2024 O O . LYS A 1 265 ? -0.241 -18.423 18.991 1.00 97.88 265 LYS A O 1
ATOM 2029 N N . LYS A 1 266 ? -0.605 -16.340 19.782 1.00 98.56 266 LYS A N 1
ATOM 2030 C CA . LYS A 1 266 ? -1.166 -15.775 18.562 1.00 98.56 266 LYS A CA 1
ATOM 2031 C C . LYS A 1 266 ? -0.621 -14.377 18.320 1.00 98.56 266 LYS A C 1
ATOM 2033 O O . LYS A 1 266 ? -0.151 -13.724 19.255 1.00 98.56 266 LYS A O 1
ATOM 2038 N N . ILE A 1 267 ? -0.717 -13.909 17.083 1.00 98.88 267 ILE A N 1
ATOM 2039 C CA . ILE A 1 267 ? -0.257 -12.576 16.704 1.00 98.88 267 ILE A CA 1
ATOM 2040 C C . ILE A 1 267 ? -1.214 -11.899 15.725 1.00 98.88 267 ILE A C 1
ATOM 2042 O O . ILE A 1 267 ? -1.741 -12.520 14.803 1.00 98.88 267 ILE A O 1
ATOM 2046 N N . ILE A 1 268 ? -1.437 -10.607 15.949 1.00 98.88 268 ILE A N 1
ATOM 2047 C CA . ILE A 1 268 ? -2.131 -9.710 15.026 1.00 98.88 268 ILE A CA 1
ATOM 2048 C C . ILE A 1 268 ? -1.076 -8.859 14.337 1.00 98.88 268 ILE A C 1
ATOM 2050 O O . ILE A 1 268 ? -0.261 -8.230 15.010 1.00 98.88 268 ILE A O 1
ATOM 2054 N N . ILE A 1 269 ? -1.116 -8.808 13.014 1.00 98.88 269 ILE A N 1
ATOM 2055 C CA . ILE A 1 269 ? -0.327 -7.883 12.210 1.00 98.88 269 ILE A CA 1
ATOM 2056 C C . ILE A 1 269 ? -1.266 -6.757 11.783 1.00 98.88 269 ILE A C 1
ATOM 2058 O O . ILE A 1 269 ? -2.155 -6.961 10.958 1.00 98.88 269 ILE A O 1
ATOM 2062 N N . ASP A 1 270 ? -1.125 -5.590 12.403 1.00 98.75 270 ASP A N 1
ATOM 2063 C CA . ASP A 1 270 ? -1.959 -4.420 12.125 1.00 98.75 270 ASP A CA 1
ATOM 2064 C C . ASP A 1 270 ? -1.340 -3.589 10.997 1.00 98.75 270 ASP A C 1
ATOM 2066 O O . ASP A 1 270 ? -0.256 -3.025 11.147 1.00 98.75 270 ASP A O 1
ATOM 2070 N N . MET A 1 271 ? -2.040 -3.529 9.866 1.00 98.31 271 MET A N 1
ATOM 2071 C CA . MET A 1 271 ? -1.634 -2.825 8.650 1.00 98.31 271 MET A CA 1
ATOM 2072 C C . MET A 1 271 ? -2.685 -1.798 8.211 1.00 98.31 271 MET A C 1
ATOM 2074 O O . MET A 1 271 ? -2.769 -1.446 7.029 1.00 98.31 271 MET A O 1
ATOM 2078 N N . GLN A 1 272 ? -3.524 -1.319 9.136 1.00 97.50 272 GLN A N 1
ATOM 2079 C CA . GLN A 1 272 ? -4.466 -0.242 8.835 1.00 97.50 272 GLN A CA 1
ATOM 2080 C C . GLN A 1 272 ? -3.716 0.991 8.301 1.00 97.50 272 GLN A C 1
ATOM 2082 O O . GLN A 1 272 ? -2.710 1.418 8.868 1.00 97.50 272 GLN A O 1
ATOM 2087 N N . ASN A 1 273 ? -4.217 1.582 7.211 1.00 95.94 273 ASN A N 1
ATOM 2088 C CA . ASN A 1 273 ? -3.605 2.723 6.522 1.00 95.94 273 ASN A CA 1
ATOM 2089 C C . ASN A 1 273 ? -2.173 2.489 5.978 1.00 95.94 273 ASN A C 1
ATOM 2091 O O . ASN A 1 273 ? -1.468 3.458 5.698 1.00 95.94 273 ASN A O 1
ATOM 2095 N N . ASN A 1 274 ? -1.748 1.237 5.769 1.00 97.38 274 ASN A N 1
ATOM 2096 C CA . ASN A 1 274 ? -0.434 0.944 5.191 1.00 97.38 274 ASN A CA 1
ATOM 2097 C C . ASN A 1 274 ? -0.424 1.118 3.659 1.00 97.38 274 ASN A C 1
ATOM 2099 O O . ASN A 1 274 ? -1.038 0.352 2.918 1.00 97.38 274 ASN A O 1
ATOM 2103 N N . GLY A 1 275 ? 0.299 2.129 3.172 1.00 93.56 275 GLY A N 1
ATOM 2104 C CA . GLY A 1 275 ? 0.404 2.451 1.743 1.00 93.56 275 GLY A CA 1
ATOM 2105 C C . GLY A 1 275 ? 1.485 1.691 0.960 1.00 93.56 275 GLY A C 1
ATOM 2106 O O . GLY A 1 275 ? 1.605 1.917 -0.248 1.00 93.56 275 GLY A O 1
ATOM 2107 N N . GLY A 1 276 ? 2.262 0.830 1.622 1.00 94.19 276 GLY A N 1
ATOM 2108 C CA . GLY A 1 276 ? 3.427 0.140 1.066 1.00 94.19 276 GLY A CA 1
ATOM 2109 C C . GLY A 1 276 ? 4.742 0.870 1.340 1.00 94.19 276 GLY A C 1
ATOM 2110 O O . GLY A 1 276 ? 4.892 1.488 2.392 1.00 94.19 276 GLY A O 1
ATOM 2111 N N . GLY A 1 277 ? 5.704 0.756 0.421 1.00 93.75 277 GLY A N 1
ATOM 2112 C CA . GLY A 1 277 ? 7.011 1.409 0.504 1.00 93.75 277 GLY A CA 1
ATOM 2113 C C . GLY A 1 277 ? 8.069 0.653 -0.297 1.00 93.75 277 GLY A C 1
ATOM 2114 O O . GLY A 1 277 ? 7.901 0.458 -1.498 1.00 93.75 277 GLY A O 1
ATOM 2115 N N . VAL A 1 278 ? 9.155 0.239 0.355 1.00 92.69 278 VAL A N 1
ATOM 2116 C CA . VAL A 1 278 ? 10.244 -0.524 -0.270 1.00 92.69 278 VAL A CA 1
ATOM 2117 C C . VAL A 1 278 ? 9.892 -2.008 -0.292 1.00 92.69 278 VAL A C 1
ATOM 2119 O O . VAL A 1 278 ? 9.725 -2.607 0.769 1.00 92.69 278 VAL A O 1
ATOM 2122 N N . VAL A 1 279 ? 9.824 -2.621 -1.479 1.00 91.94 279 VAL A N 1
ATOM 2123 C CA . VAL A 1 279 ? 9.355 -4.011 -1.642 1.00 91.94 279 VAL A CA 1
ATOM 2124 C C . VAL A 1 279 ? 10.181 -5.033 -0.859 1.00 91.94 279 VAL A C 1
ATOM 2126 O O . VAL A 1 279 ? 9.606 -5.911 -0.214 1.00 91.94 279 VAL A O 1
ATOM 2129 N N . VAL A 1 280 ? 11.502 -4.850 -0.801 1.00 91.88 280 VAL A N 1
ATOM 2130 C CA . VAL A 1 280 ? 12.415 -5.672 0.011 1.00 91.88 280 VAL A CA 1
ATOM 2131 C C . VAL A 1 280 ? 11.959 -5.777 1.469 1.00 91.88 280 VAL A C 1
ATOM 2133 O O . VAL A 1 280 ? 12.009 -6.858 2.046 1.00 91.88 280 VAL A O 1
ATOM 2136 N N . SER A 1 281 ? 11.441 -4.701 2.068 1.00 95.12 281 SER A N 1
ATOM 2137 C CA . SER A 1 281 ? 10.946 -4.726 3.451 1.00 95.12 281 SER A CA 1
ATOM 2138 C C . SER A 1 281 ? 9.736 -5.653 3.624 1.00 95.12 281 SER A C 1
ATOM 2140 O O . SER A 1 281 ? 9.567 -6.258 4.682 1.00 95.12 281 SER A O 1
ATOM 2142 N N . GLY A 1 282 ? 8.899 -5.794 2.591 1.00 95.56 282 GLY A N 1
ATOM 2143 C CA . GLY A 1 282 ? 7.780 -6.738 2.576 1.00 95.56 282 GLY A CA 1
ATOM 2144 C C . GLY A 1 282 ? 8.257 -8.188 2.598 1.00 95.56 282 GLY A C 1
ATOM 2145 O O . GLY A 1 282 ? 7.803 -8.969 3.435 1.00 95.56 282 GLY A O 1
ATOM 2146 N N . TYR A 1 283 ? 9.219 -8.534 1.740 1.00 94.44 283 TYR A N 1
ATOM 2147 C CA . TYR A 1 283 ? 9.818 -9.872 1.715 1.00 94.44 283 TYR A CA 1
ATOM 2148 C C . TYR A 1 283 ? 10.649 -10.170 2.973 1.00 94.44 283 TYR A C 1
ATOM 2150 O O . TYR A 1 283 ? 10.591 -11.280 3.501 1.00 94.44 283 TYR A O 1
ATOM 2158 N N . ALA A 1 284 ? 11.352 -9.173 3.519 1.00 94.44 284 ALA A N 1
ATOM 2159 C CA . ALA A 1 284 ? 12.063 -9.292 4.788 1.00 94.44 284 ALA A CA 1
ATOM 2160 C C . ALA A 1 284 ? 11.093 -9.640 5.926 1.00 94.44 284 ALA A C 1
ATOM 2162 O O . ALA A 1 284 ? 11.315 -10.603 6.660 1.00 94.44 284 ALA A O 1
ATOM 2163 N N . LEU A 1 285 ? 9.962 -8.932 6.032 1.00 97.44 285 LEU A N 1
ATOM 2164 C CA . LEU A 1 285 ? 8.944 -9.245 7.035 1.00 97.44 285 LEU A CA 1
ATOM 2165 C C . LEU A 1 285 ? 8.300 -10.618 6.803 1.00 97.44 285 LEU A C 1
ATOM 2167 O O . LEU A 1 285 ? 8.073 -11.345 7.767 1.00 97.44 285 LEU A O 1
ATOM 2171 N N . LEU A 1 286 ? 8.031 -11.001 5.551 1.00 96.44 286 LEU A N 1
ATOM 2172 C CA . LEU A 1 286 ? 7.543 -12.345 5.219 1.00 96.44 286 LEU A CA 1
ATOM 2173 C C . LEU A 1 286 ? 8.493 -13.422 5.759 1.00 96.44 286 LEU A C 1
ATOM 2175 O O . LEU A 1 286 ? 8.049 -14.381 6.391 1.00 96.44 286 LEU A O 1
ATOM 2179 N N . SER A 1 287 ? 9.796 -13.221 5.570 1.00 94.81 287 SER A N 1
ATOM 2180 C CA . SER A 1 287 ? 10.834 -14.152 6.006 1.00 94.81 287 SER A CA 1
ATOM 2181 C C . SER A 1 287 ? 10.927 -14.311 7.530 1.00 94.81 287 SER A C 1
ATOM 2183 O O . SER A 1 287 ? 11.312 -15.368 8.019 1.00 94.81 287 SER A O 1
ATOM 2185 N N . VAL A 1 288 ? 10.481 -13.317 8.308 1.00 96.00 288 VAL A N 1
ATOM 2186 C CA . VAL A 1 288 ? 10.370 -13.434 9.775 1.00 96.00 288 VAL A CA 1
ATOM 2187 C C . VAL A 1 288 ? 9.304 -14.456 10.186 1.00 96.00 288 VAL A C 1
ATOM 2189 O O . VAL A 1 288 ? 9.463 -15.152 11.192 1.00 96.00 288 VAL A O 1
ATOM 2192 N N . PHE A 1 289 ? 8.212 -14.559 9.424 1.00 97.44 289 PHE A N 1
ATOM 2193 C CA . PHE A 1 289 ? 7.106 -15.475 9.717 1.00 97.44 289 PHE A CA 1
ATOM 2194 C C . PHE A 1 289 ? 7.269 -16.843 9.054 1.00 97.44 289 PHE A C 1
ATOM 2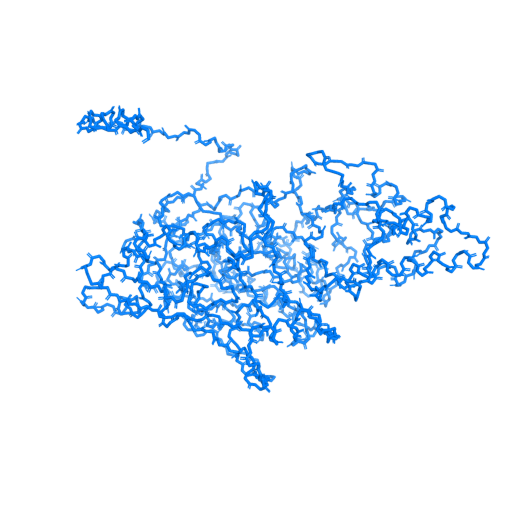196 O O . PHE A 1 289 ? 6.884 -17.848 9.648 1.00 97.44 289 PHE A O 1
ATOM 2203 N N . PHE A 1 290 ? 7.851 -16.893 7.858 1.00 96.19 290 PHE A N 1
ATOM 2204 C CA . PHE A 1 290 ? 8.014 -18.117 7.074 1.00 96.19 290 PHE A CA 1
ATOM 2205 C C . PHE A 1 290 ? 9.444 -18.244 6.524 1.00 96.19 290 PHE A C 1
ATOM 2207 O O . PHE A 1 290 ? 9.637 -18.222 5.309 1.00 96.19 290 PHE A O 1
ATOM 2214 N N . PRO A 1 291 ? 10.461 -18.377 7.398 1.00 93.56 291 PRO A N 1
ATOM 2215 C CA . PRO A 1 291 ? 11.865 -18.375 6.979 1.00 93.56 291 PRO A CA 1
ATOM 2216 C C . PRO A 1 291 ? 12.266 -19.613 6.171 1.00 93.56 291 PRO A C 1
ATOM 2218 O O . PRO A 1 291 ? 13.262 -19.597 5.468 1.00 93.56 291 PRO A O 1
ATOM 2221 N N . ASN A 1 292 ? 11.530 -20.716 6.280 1.00 90.56 292 ASN A N 1
ATOM 2222 C CA . ASN A 1 292 ? 11.857 -22.000 5.655 1.00 90.56 292 ASN A CA 1
ATOM 2223 C C . ASN A 1 292 ? 11.215 -22.198 4.272 1.00 90.56 292 ASN A C 1
ATOM 2225 O O . ASN A 1 292 ? 11.200 -23.316 3.759 1.00 90.56 292 ASN A O 1
ATOM 2229 N N . GLU A 1 293 ? 10.632 -21.148 3.699 1.00 84.94 293 GLU A N 1
ATOM 2230 C CA . GLU A 1 293 ? 9.855 -21.211 2.465 1.00 84.94 293 GLU A CA 1
ATOM 2231 C C . GLU A 1 293 ? 10.564 -20.469 1.329 1.00 84.94 293 GLU A C 1
ATOM 2233 O O . GLU A 1 293 ? 11.174 -19.420 1.528 1.00 84.94 293 GLU A O 1
ATOM 2238 N N . THR A 1 294 ? 10.432 -20.983 0.105 1.00 84.31 294 THR A N 1
ATOM 2239 C CA . THR A 1 294 ? 10.838 -20.247 -1.096 1.00 84.31 294 THR A CA 1
ATOM 2240 C C . THR A 1 294 ? 9.823 -19.143 -1.391 1.00 84.31 294 THR A C 1
ATOM 2242 O O . THR A 1 294 ? 8.609 -19.368 -1.345 1.00 84.31 294 THR A O 1
ATOM 2245 N N . ILE A 1 295 ? 10.321 -17.948 -1.705 1.00 89.44 295 ILE A N 1
ATOM 2246 C CA . ILE A 1 295 ? 9.504 -16.776 -2.031 1.00 89.44 295 ILE A CA 1
ATOM 2247 C C . ILE A 1 295 ? 9.306 -16.717 -3.547 1.00 89.44 295 ILE A C 1
ATOM 2249 O O . ILE A 1 295 ? 10.271 -16.828 -4.298 1.00 89.44 295 ILE A O 1
ATOM 2253 N N . TYR A 1 296 ? 8.066 -16.531 -4.000 1.00 91.06 296 TYR A N 1
ATOM 2254 C CA . TYR A 1 296 ? 7.724 -16.395 -5.416 1.00 91.06 296 TYR A CA 1
ATOM 2255 C C . TYR A 1 296 ? 7.432 -14.931 -5.754 1.00 91.06 296 TYR A C 1
ATOM 2257 O O . TYR A 1 296 ? 6.573 -14.319 -5.137 1.00 91.06 296 TYR A O 1
ATOM 2265 N N . SER A 1 297 ? 8.093 -14.372 -6.764 1.00 92.56 297 SER A N 1
ATOM 2266 C CA . SER A 1 297 ? 7.989 -12.945 -7.105 1.00 92.56 297 SER A CA 1
ATOM 2267 C C . SER A 1 297 ? 7.703 -12.724 -8.593 1.00 92.56 297 SER A C 1
ATOM 2269 O O . SER A 1 297 ? 8.356 -11.923 -9.255 1.00 92.56 297 SER A O 1
ATOM 2271 N N . GLY A 1 298 ? 6.742 -13.472 -9.143 1.00 94.12 298 GLY A N 1
ATOM 2272 C CA . GLY A 1 298 ? 6.371 -13.395 -10.557 1.00 94.12 298 GLY A CA 1
ATOM 2273 C C . GLY A 1 298 ? 5.855 -12.012 -10.958 1.00 94.12 298 GLY A C 1
ATOM 2274 O O . GLY A 1 298 ? 4.908 -11.496 -10.364 1.00 94.12 298 GLY A O 1
ATOM 2275 N N . THR A 1 299 ? 6.454 -11.422 -11.991 1.00 94.69 299 THR A N 1
ATOM 2276 C CA . THR A 1 299 ? 6.128 -10.088 -12.499 1.00 94.69 299 THR A CA 1
ATOM 2277 C C . THR A 1 299 ? 6.184 -10.003 -14.021 1.00 94.69 299 THR A C 1
ATOM 2279 O O . THR A 1 299 ? 6.855 -10.793 -14.690 1.00 94.69 299 THR A O 1
ATOM 2282 N N . ARG A 1 300 ? 5.476 -9.012 -14.575 1.00 94.25 300 ARG A N 1
ATOM 2283 C CA . ARG A 1 300 ? 5.567 -8.603 -15.985 1.00 94.25 300 ARG A CA 1
ATOM 2284 C C . ARG A 1 300 ? 5.397 -7.099 -16.123 1.00 94.25 300 ARG A C 1
ATOM 2286 O O . ARG A 1 300 ? 4.634 -6.489 -15.371 1.00 94.25 300 ARG A O 1
ATOM 2293 N N . PHE A 1 301 ? 6.007 -6.530 -17.158 1.00 93.38 301 PHE A N 1
ATOM 2294 C CA . PHE A 1 301 ? 5.662 -5.193 -17.638 1.00 93.38 301 PHE A CA 1
ATOM 2295 C C . PHE A 1 301 ? 4.796 -5.270 -18.900 1.00 93.38 301 PHE A C 1
ATOM 2297 O O . PHE A 1 301 ? 4.873 -6.214 -19.692 1.00 93.38 301 PHE A O 1
ATOM 2304 N N . ARG A 1 302 ? 3.977 -4.236 -19.125 1.00 92.44 302 ARG A N 1
ATOM 2305 C CA . ARG A 1 302 ? 3.246 -4.073 -20.389 1.00 92.44 302 ARG A CA 1
ATOM 2306 C C . ARG A 1 302 ? 4.231 -3.772 -21.516 1.00 92.44 302 ARG A C 1
ATOM 2308 O O . ARG A 1 302 ? 4.971 -2.791 -21.441 1.00 92.44 302 ARG A O 1
ATOM 2315 N N . ALA A 1 303 ? 4.195 -4.565 -22.581 1.00 92.69 303 ALA A N 1
ATOM 2316 C CA . ALA A 1 303 ? 5.071 -4.359 -23.721 1.00 92.69 303 ALA A CA 1
ATOM 2317 C C . ALA A 1 303 ? 4.626 -3.132 -24.535 1.00 92.69 303 ALA A C 1
ATOM 2319 O O . ALA A 1 303 ? 3.440 -2.897 -24.780 1.00 92.69 303 ALA A O 1
ATOM 2320 N N . HIS A 1 304 ? 5.604 -2.336 -24.959 1.00 93.19 304 HIS A N 1
ATOM 2321 C CA . HIS A 1 304 ? 5.433 -1.195 -25.853 1.00 93.19 304 HIS A CA 1
ATOM 2322 C C . HIS A 1 304 ? 6.607 -1.166 -26.834 1.00 93.19 304 HIS A C 1
ATOM 2324 O O . HIS A 1 304 ? 7.712 -1.569 -26.481 1.00 93.19 304 HIS A O 1
ATOM 2330 N N . GLU A 1 305 ? 6.401 -0.679 -28.054 1.00 95.19 305 GLU A N 1
ATOM 2331 C CA . GLU A 1 305 ? 7.436 -0.687 -29.098 1.00 95.19 305 GLU A CA 1
ATOM 2332 C C . GLU A 1 305 ? 8.668 0.151 -28.714 1.00 95.19 305 GLU A C 1
ATOM 2334 O O . GLU A 1 305 ? 9.804 -0.244 -28.951 1.00 95.19 305 GLU A O 1
ATOM 2339 N N . ALA A 1 306 ? 8.464 1.285 -28.034 1.00 94.75 306 ALA A N 1
ATOM 2340 C CA . ALA A 1 306 ? 9.575 2.063 -27.481 1.00 94.75 306 ALA A CA 1
ATOM 2341 C C . ALA A 1 306 ? 10.413 1.257 -26.474 1.00 94.75 306 ALA A C 1
ATOM 2343 O O . ALA A 1 306 ? 11.633 1.379 -26.472 1.00 94.75 306 ALA A O 1
ATOM 2344 N N . MET A 1 307 ? 9.764 0.427 -25.648 1.00 93.56 307 MET A N 1
ATOM 2345 C CA . MET A 1 307 ? 10.457 -0.421 -24.677 1.00 93.56 307 MET A CA 1
ATOM 2346 C C . MET A 1 307 ? 11.282 -1.501 -25.379 1.00 93.56 307 MET A C 1
ATOM 2348 O O . MET A 1 307 ? 12.391 -1.789 -24.947 1.00 93.56 307 MET A O 1
ATOM 2352 N N . ASP A 1 308 ? 10.771 -2.045 -26.484 1.00 95.69 308 ASP A N 1
ATOM 2353 C CA . ASP A 1 308 ? 11.495 -3.029 -27.289 1.00 95.69 308 ASP A CA 1
ATOM 2354 C C . ASP A 1 308 ? 12.797 -2.458 -27.857 1.00 95.69 308 ASP A C 1
ATOM 2356 O O . ASP A 1 308 ? 13.877 -3.027 -27.692 1.00 95.69 308 ASP A O 1
ATOM 2360 N N . PHE A 1 309 ? 12.722 -1.267 -28.460 1.00 97.38 309 PHE A N 1
ATOM 2361 C CA . PHE A 1 309 ? 13.914 -0.584 -28.956 1.00 97.38 309 PHE A CA 1
ATOM 2362 C C . PHE A 1 309 ? 14.896 -0.257 -27.833 1.00 97.38 309 PHE A C 1
ATOM 2364 O O . PHE A 1 309 ? 16.096 -0.465 -28.005 1.00 97.38 309 PHE A O 1
ATOM 2371 N N . ILE A 1 310 ? 14.407 0.233 -26.688 1.00 95.19 310 ILE A N 1
ATOM 2372 C CA . ILE A 1 310 ? 15.244 0.528 -25.518 1.00 95.19 310 ILE A CA 1
ATOM 2373 C C . ILE A 1 310 ? 15.972 -0.736 -25.057 1.00 95.19 310 ILE A C 1
ATOM 2375 O O . ILE A 1 310 ? 17.195 -0.711 -24.931 1.00 95.19 310 ILE A O 1
ATOM 2379 N N . GLY A 1 311 ? 15.257 -1.844 -24.859 1.00 94.38 311 GLY A N 1
ATOM 2380 C CA . GLY A 1 311 ? 15.855 -3.102 -24.424 1.00 94.38 311 GLY A CA 1
ATOM 2381 C C . GLY A 1 311 ? 16.816 -3.694 -25.456 1.00 94.38 311 GLY A C 1
ATOM 2382 O O . GLY A 1 311 ? 17.905 -4.128 -25.085 1.00 94.38 311 GLY A O 1
ATOM 2383 N N . THR A 1 312 ? 16.499 -3.603 -26.751 1.00 94.69 312 THR A N 1
ATOM 2384 C CA . THR A 1 312 ? 17.415 -3.977 -27.844 1.00 94.69 312 THR A CA 1
ATOM 2385 C C . THR A 1 312 ? 18.715 -3.171 -27.787 1.00 94.69 312 THR A C 1
ATOM 2387 O O . THR A 1 312 ? 19.802 -3.733 -27.907 1.00 94.69 312 THR A O 1
ATOM 2390 N N . ILE A 1 313 ? 18.628 -1.852 -27.583 1.00 94.38 313 ILE A N 1
ATOM 2391 C CA . ILE A 1 313 ? 19.799 -0.968 -27.488 1.00 94.38 313 ILE A CA 1
ATOM 2392 C C . ILE A 1 313 ? 20.626 -1.285 -26.240 1.00 94.38 313 ILE A C 1
ATOM 2394 O O . ILE A 1 313 ? 21.851 -1.364 -26.307 1.00 94.38 313 ILE A O 1
ATOM 2398 N N . PHE A 1 314 ? 19.962 -1.480 -25.104 1.00 93.25 314 PHE A N 1
ATOM 2399 C CA . PHE A 1 314 ? 20.595 -1.772 -23.820 1.00 93.25 314 PHE A CA 1
ATOM 2400 C C . PHE A 1 314 ? 21.341 -3.109 -23.814 1.00 93.25 314 PHE A C 1
ATOM 2402 O O . PHE A 1 314 ? 22.414 -3.205 -23.214 1.00 93.25 314 PHE A O 1
ATOM 2409 N N . ASN A 1 315 ? 20.816 -4.097 -24.538 1.00 91.81 315 ASN A N 1
ATOM 2410 C CA . ASN A 1 315 ? 21.371 -5.445 -24.636 1.00 91.81 315 ASN A CA 1
ATOM 2411 C C . ASN A 1 315 ? 22.185 -5.684 -25.920 1.00 91.81 315 ASN A C 1
ATOM 2413 O O . ASN A 1 315 ? 22.496 -6.829 -26.247 1.00 91.81 315 ASN A O 1
ATOM 2417 N N . TYR A 1 316 ? 22.546 -4.633 -26.664 1.00 89.88 316 TYR A N 1
ATOM 2418 C CA . TYR A 1 316 ? 23.372 -4.785 -27.860 1.00 89.88 316 TYR A CA 1
ATOM 2419 C C . TYR A 1 316 ? 24.827 -5.133 -27.505 1.00 89.88 316 TYR A C 1
ATOM 2421 O O . TYR A 1 316 ? 25.502 -4.410 -26.770 1.00 89.88 316 TYR A O 1
ATOM 2429 N N . GLY A 1 317 ? 25.345 -6.210 -28.102 1.00 82.56 317 GLY A N 1
ATOM 2430 C CA . GLY A 1 317 ? 26.711 -6.684 -27.864 1.00 82.56 317 GLY A CA 1
ATOM 2431 C C . GLY A 1 317 ? 26.898 -7.308 -26.475 1.00 82.56 317 GLY A C 1
ATOM 2432 O O . GLY A 1 317 ? 25.941 -7.714 -25.827 1.00 82.56 317 GLY A O 1
ATOM 2433 N N . ASN A 1 318 ? 28.148 -7.412 -26.011 1.00 68.44 318 ASN A N 1
ATOM 2434 C CA . ASN A 1 318 ? 28.456 -7.923 -24.672 1.00 68.44 318 A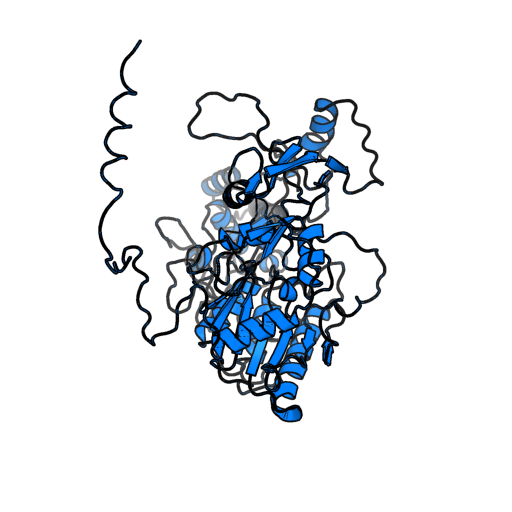SN A CA 1
ATOM 2435 C C . ASN A 1 318 ? 28.518 -6.759 -23.668 1.00 68.44 318 ASN A C 1
ATOM 2437 O O . ASN A 1 318 ? 29.596 -6.246 -23.373 1.00 68.44 318 ASN A O 1
ATOM 2441 N N . ASN A 1 319 ? 27.352 -6.290 -23.219 1.00 64.19 319 ASN A N 1
ATOM 2442 C CA . ASN A 1 319 ? 27.204 -5.090 -22.383 1.00 64.19 319 ASN A CA 1
ATOM 2443 C C . ASN A 1 319 ? 26.943 -5.421 -20.895 1.00 64.19 319 ASN A C 1
ATOM 2445 O O . ASN A 1 319 ? 26.394 -4.591 -20.171 1.00 64.19 319 ASN A O 1
ATOM 2449 N N . SER A 1 320 ? 27.319 -6.629 -20.446 1.00 54.72 320 SER A N 1
ATOM 2450 C CA . SER A 1 320 ? 26.947 -7.210 -19.141 1.00 54.72 320 SER A CA 1
ATOM 2451 C C . SER A 1 320 ? 27.331 -6.363 -17.919 1.00 54.72 320 SER A C 1
ATOM 2453 O O . SER A 1 320 ? 26.702 -6.501 -16.874 1.00 54.72 320 SER A O 1
ATOM 2455 N N . ASP A 1 321 ? 28.299 -5.450 -18.058 1.00 56.44 321 ASP A N 1
ATOM 2456 C CA . ASP A 1 321 ? 28.861 -4.659 -16.952 1.00 56.44 321 ASP A CA 1
ATOM 2457 C C . ASP A 1 321 ? 28.567 -3.149 -17.067 1.00 56.44 321 ASP A C 1
ATOM 2459 O O . ASP A 1 321 ? 29.191 -2.318 -16.398 1.00 56.44 321 ASP A O 1
ATOM 2463 N N . ASN A 1 322 ? 27.636 -2.744 -17.935 1.00 72.56 322 ASN A N 1
ATOM 2464 C CA . ASN A 1 322 ? 27.309 -1.333 -18.104 1.00 72.56 322 ASN A CA 1
ATOM 2465 C C . ASN A 1 322 ? 26.353 -0.843 -17.016 1.00 72.56 322 ASN A C 1
ATOM 2467 O O . ASN A 1 322 ? 25.132 -0.860 -17.171 1.00 72.56 322 ASN A O 1
ATOM 2471 N N . SER A 1 323 ? 26.933 -0.308 -15.942 1.00 73.31 323 SER A N 1
ATOM 2472 C CA . SER A 1 323 ? 26.205 0.272 -14.806 1.00 73.31 323 SER A CA 1
ATOM 2473 C C . SER A 1 323 ? 25.186 1.355 -15.192 1.00 73.31 323 SER A C 1
ATOM 2475 O O . SER A 1 323 ? 24.204 1.560 -14.477 1.00 73.31 323 SER A O 1
ATOM 2477 N N . THR A 1 324 ? 25.369 2.026 -16.337 1.00 76.56 324 THR A N 1
ATOM 2478 C CA . THR A 1 324 ? 24.412 3.021 -16.854 1.00 76.56 324 THR A CA 1
ATOM 2479 C C . THR A 1 324 ? 23.111 2.370 -17.312 1.00 76.56 324 THR A C 1
ATOM 2481 O O . THR A 1 324 ? 22.055 2.987 -17.194 1.00 76.56 324 THR A O 1
ATOM 2484 N N . VAL A 1 325 ? 23.186 1.142 -17.827 1.00 82.38 325 VAL A N 1
ATOM 2485 C CA . VAL A 1 325 ? 22.051 0.352 -18.314 1.00 82.38 325 VAL A CA 1
ATOM 2486 C C . VAL A 1 325 ? 21.453 -0.492 -17.190 1.00 82.38 325 VAL A C 1
ATOM 2488 O O . VAL A 1 325 ? 20.235 -0.494 -17.019 1.00 82.38 325 VAL A O 1
ATOM 2491 N N . SER A 1 326 ? 22.292 -1.151 -16.381 1.00 79.62 326 SER A N 1
ATOM 2492 C CA . SER A 1 326 ? 21.844 -2.067 -15.321 1.00 79.62 326 SER A CA 1
ATOM 2493 C C . SER A 1 326 ? 20.891 -1.407 -14.320 1.00 79.62 326 SER A C 1
ATOM 2495 O O . SER A 1 326 ? 19.949 -2.045 -13.863 1.00 79.62 326 SER A O 1
ATOM 2497 N N . ARG A 1 327 ? 21.060 -0.107 -14.038 1.00 81.56 327 ARG A N 1
ATOM 2498 C CA . ARG A 1 327 ? 20.178 0.655 -13.131 1.00 81.56 327 ARG A CA 1
ATOM 2499 C C . ARG A 1 327 ? 18.710 0.749 -13.569 1.00 81.56 327 ARG A C 1
ATOM 2501 O O . ARG A 1 327 ? 17.888 1.152 -12.759 1.00 81.56 327 ARG A O 1
ATOM 2508 N N . TYR A 1 328 ? 18.391 0.463 -14.835 1.00 84.62 328 TYR A N 1
ATOM 2509 C CA . TYR A 1 328 ? 17.018 0.522 -15.354 1.00 84.62 328 TYR A CA 1
ATOM 2510 C C . TYR A 1 328 ? 16.292 -0.830 -15.300 1.00 84.62 328 TYR A C 1
ATOM 2512 O O . TYR A 1 328 ? 15.128 -0.889 -15.680 1.00 84.62 328 TYR A O 1
ATOM 2520 N N . GLY A 1 329 ? 16.963 -1.912 -14.882 1.00 84.88 329 GLY A N 1
ATOM 2521 C CA . GLY A 1 329 ? 16.328 -3.230 -14.749 1.00 84.88 329 GLY A CA 1
ATOM 2522 C C . GLY A 1 329 ? 15.899 -3.869 -16.075 1.00 84.88 329 GLY A C 1
ATOM 2523 O O . GLY A 1 329 ? 14.966 -4.657 -16.099 1.00 84.88 329 GLY A O 1
ATOM 2524 N N . LEU A 1 330 ? 16.544 -3.513 -17.192 1.00 89.25 330 LEU A N 1
ATOM 2525 C CA . LEU A 1 330 ? 16.268 -4.074 -18.528 1.00 89.25 330 LEU A CA 1
ATOM 2526 C C . LEU A 1 330 ? 17.463 -4.828 -19.128 1.00 89.25 330 LEU A C 1
ATOM 2528 O O . LEU A 1 330 ? 17.410 -5.282 -20.272 1.00 89.25 330 LEU A O 1
ATOM 2532 N N . ALA A 1 331 ? 18.563 -4.928 -18.384 1.00 89.31 331 ALA A N 1
ATOM 2533 C CA . ALA A 1 331 ? 19.711 -5.720 -18.791 1.00 89.31 331 ALA A CA 1
ATOM 2534 C C . ALA A 1 331 ? 19.371 -7.203 -18.611 1.00 89.31 331 ALA A C 1
ATOM 2536 O O . ALA A 1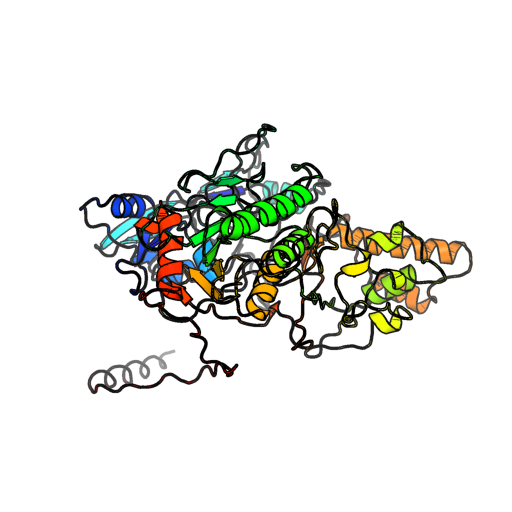 331 ? 19.065 -7.626 -17.500 1.00 89.31 331 ALA A O 1
ATOM 2537 N N . VAL A 1 332 ? 19.433 -7.985 -19.690 1.00 90.81 332 VAL A N 1
ATOM 2538 C CA . VAL A 1 332 ? 19.045 -9.403 -19.711 1.00 90.81 332 VAL A CA 1
ATOM 2539 C C . VAL A 1 332 ? 19.752 -10.177 -18.605 1.00 90.81 332 VAL A C 1
ATOM 2541 O O . VAL A 1 332 ? 19.093 -10.898 -17.877 1.00 90.81 332 VAL A O 1
ATOM 2544 N N . ASN A 1 333 ? 21.050 -9.946 -18.396 1.00 85.81 333 ASN A N 1
ATOM 2545 C CA . ASN A 1 333 ? 21.847 -10.628 -17.373 1.00 85.81 333 ASN A CA 1
ATOM 2546 C C . ASN A 1 333 ? 21.463 -10.306 -15.918 1.00 85.81 333 ASN A C 1
ATOM 2548 O O . ASN A 1 333 ? 21.912 -11.013 -15.021 1.00 85.81 333 ASN A O 1
ATOM 2552 N N . ALA A 1 334 ? 20.694 -9.242 -15.683 1.00 85.06 334 ALA A N 1
ATOM 2553 C CA . ALA A 1 334 ? 20.157 -8.887 -14.371 1.00 85.06 334 ALA A CA 1
ATOM 2554 C C . ALA A 1 334 ? 18.694 -9.331 -14.196 1.00 85.06 334 ALA A C 1
ATOM 2556 O O . ALA A 1 334 ? 18.154 -9.221 -13.102 1.00 85.06 334 ALA A O 1
ATOM 2557 N N . LEU A 1 335 ? 18.047 -9.815 -15.261 1.00 90.06 335 LEU A N 1
ATOM 2558 C CA . LEU A 1 335 ? 16.697 -10.361 -15.204 1.00 90.06 335 LEU A CA 1
ATOM 2559 C C . LEU A 1 335 ? 16.742 -11.838 -14.831 1.00 90.06 335 LEU A C 1
ATOM 2561 O O . LEU A 1 335 ? 17.611 -12.590 -15.281 1.00 90.06 335 LEU A O 1
ATOM 2565 N N . VAL A 1 336 ? 15.763 -12.254 -14.037 1.00 91.69 336 VAL A N 1
ATOM 2566 C CA . VAL A 1 336 ? 15.721 -13.577 -13.421 1.00 91.69 336 VAL A CA 1
ATOM 2567 C C . VAL A 1 336 ? 14.445 -14.285 -13.865 1.00 91.69 336 VAL A C 1
ATOM 2569 O O . VAL A 1 336 ? 13.365 -13.691 -13.895 1.00 91.69 336 VAL A O 1
ATOM 2572 N N . GLN A 1 337 ? 14.557 -15.556 -14.245 1.00 93.50 337 GLN A N 1
ATOM 2573 C CA . GLN A 1 337 ? 13.390 -16.374 -14.570 1.00 93.50 337 GLN A CA 1
ATOM 2574 C C . GLN A 1 337 ? 12.573 -16.692 -13.300 1.00 93.50 337 GLN A C 1
ATOM 2576 O O . GLN A 1 337 ? 13.110 -16.639 -12.195 1.00 93.50 337 GLN A O 1
ATOM 2581 N N . PRO A 1 338 ? 11.280 -17.053 -13.409 1.00 91.56 338 PRO A N 1
ATOM 2582 C CA . PRO A 1 338 ? 10.417 -17.271 -12.241 1.00 91.56 338 PRO A CA 1
ATOM 2583 C C . PRO A 1 338 ? 10.890 -18.372 -11.281 1.00 91.56 338 PRO A C 1
ATOM 2585 O O . PRO A 1 338 ? 10.507 -18.367 -10.114 1.00 91.56 338 PRO A O 1
ATOM 2588 N N . ASP A 1 339 ? 11.712 -19.311 -11.760 1.00 88.06 339 ASP A N 1
ATOM 2589 C CA . ASP A 1 339 ? 12.313 -20.370 -10.944 1.00 88.06 339 ASP A CA 1
ATOM 2590 C C . ASP A 1 339 ? 13.495 -19.891 -10.082 1.00 88.06 339 ASP A C 1
ATOM 2592 O O . ASP A 1 339 ? 13.958 -20.635 -9.221 1.00 88.06 339 ASP A O 1
ATOM 2596 N N . GLN A 1 340 ? 13.967 -18.660 -10.312 1.00 89.12 340 GLN A N 1
ATOM 2597 C CA . GLN A 1 340 ? 15.120 -18.034 -9.663 1.00 89.12 340 GLN A CA 1
ATOM 2598 C C . GLN A 1 340 ? 16.431 -18.818 -9.798 1.00 89.12 340 GLN A C 1
ATOM 2600 O O . GLN A 1 340 ? 17.348 -18.632 -9.004 1.00 89.12 340 GLN A O 1
ATOM 2605 N N . THR A 1 341 ? 16.554 -19.683 -10.810 1.00 86.69 341 THR A N 1
ATOM 2606 C CA . THR A 1 341 ? 17.776 -20.476 -11.038 1.00 86.69 341 THR A CA 1
ATOM 2607 C C . THR A 1 341 ? 18.590 -20.002 -12.235 1.00 86.69 341 THR A C 1
ATOM 2609 O O . THR A 1 341 ? 19.757 -20.375 -12.387 1.00 86.69 341 THR A O 1
ATOM 2612 N N . SER A 1 342 ? 17.984 -19.201 -13.112 1.00 89.69 342 SER A N 1
ATOM 2613 C CA . SER A 1 342 ? 18.587 -18.807 -14.379 1.00 89.69 342 SER A CA 1
ATOM 2614 C C . SER A 1 342 ? 18.116 -17.436 -14.866 1.00 89.69 342 SER A C 1
ATOM 2616 O O . SER A 1 342 ? 17.159 -16.851 -14.358 1.00 89.69 342 SER A O 1
ATOM 2618 N N . THR A 1 343 ? 18.824 -16.922 -15.870 1.00 91.31 343 THR A N 1
ATOM 2619 C CA . THR A 1 343 ? 18.492 -15.696 -16.605 1.00 91.31 343 THR A CA 1
ATOM 2620 C C . THR A 1 343 ? 17.992 -16.036 -18.017 1.00 91.31 343 THR A C 1
ATOM 2622 O O . THR A 1 343 ? 18.013 -17.200 -18.426 1.00 91.31 343 THR A O 1
ATOM 2625 N N . PHE A 1 344 ? 17.537 -15.038 -18.770 1.00 93.25 344 PHE A N 1
ATOM 2626 C CA . PHE A 1 344 ? 17.118 -15.190 -20.166 1.00 93.25 344 PHE A CA 1
ATOM 2627 C C . PHE A 1 344 ? 18.331 -15.202 -21.110 1.00 93.25 344 PHE A C 1
ATOM 2629 O O . PHE A 1 344 ? 19.385 -14.642 -20.811 1.00 93.25 344 PHE A O 1
ATOM 2636 N N . GLN A 1 345 ? 18.202 -15.833 -22.277 1.00 92.38 345 GLN A N 1
ATOM 2637 C CA . GLN A 1 345 ? 19.289 -15.940 -23.255 1.00 92.38 345 GLN A CA 1
ATOM 2638 C C . GLN A 1 345 ? 19.542 -14.625 -23.996 1.00 92.38 345 GLN A C 1
ATOM 2640 O O . GLN A 1 345 ? 20.673 -14.341 -24.392 1.00 92.38 345 GLN A O 1
ATOM 2645 N N . ASN A 1 346 ? 18.486 -13.856 -24.254 1.00 92.56 346 ASN A N 1
ATOM 2646 C CA . ASN A 1 346 ? 18.531 -12.605 -25.004 1.00 92.56 346 ASN A CA 1
ATOM 2647 C C . ASN A 1 346 ? 17.263 -11.771 -24.753 1.00 92.56 346 ASN A C 1
ATOM 2649 O O . A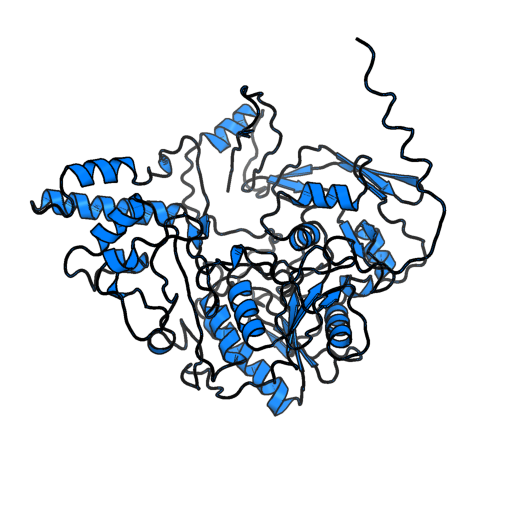SN A 1 346 ? 16.321 -12.218 -24.101 1.00 92.56 346 ASN A O 1
ATOM 2653 N N . TRP A 1 347 ? 17.254 -10.542 -25.275 1.00 94.62 347 TRP A N 1
ATOM 2654 C CA . TRP A 1 347 ? 16.138 -9.612 -25.108 1.00 94.62 347 TRP A CA 1
ATOM 2655 C C . TRP A 1 347 ? 14.849 -10.091 -25.791 1.00 94.62 347 TRP A C 1
ATOM 2657 O O . TRP A 1 347 ? 13.774 -9.870 -25.241 1.00 94.62 347 TRP A O 1
ATOM 2667 N N . ASP A 1 348 ? 14.935 -10.795 -26.924 1.00 95.25 348 ASP A N 1
ATOM 2668 C CA . ASP A 1 348 ? 13.750 -11.315 -27.623 1.00 95.25 348 ASP A CA 1
ATOM 2669 C C . ASP A 1 348 ? 12.980 -12.311 -26.739 1.00 95.25 348 ASP A C 1
ATOM 2671 O O . ASP A 1 348 ? 11.751 -12.302 -26.711 1.00 95.25 348 ASP A O 1
ATOM 2675 N N . GLU A 1 349 ? 13.689 -13.126 -25.951 1.00 95.75 349 GLU A N 1
ATOM 2676 C CA . GLU A 1 349 ? 13.071 -14.039 -24.984 1.00 95.75 349 GLU A CA 1
ATOM 2677 C C . GLU A 1 349 ? 12.323 -13.290 -23.869 1.00 95.75 349 GLU A C 1
ATOM 2679 O O . GLU A 1 349 ? 11.251 -13.733 -23.453 1.00 95.75 349 GLU A O 1
ATOM 2684 N N . VAL A 1 350 ? 12.846 -12.138 -23.430 1.00 95.56 350 VAL A N 1
ATOM 2685 C CA . VAL A 1 350 ? 12.219 -11.261 -22.427 1.00 95.56 350 VAL A CA 1
ATOM 2686 C C . VAL A 1 350 ? 11.030 -10.501 -23.011 1.00 95.56 350 VAL A C 1
ATOM 2688 O O . VAL A 1 350 ? 9.992 -10.396 -22.366 1.00 95.56 350 VAL A O 1
ATOM 2691 N N . TYR A 1 351 ? 11.157 -9.936 -24.210 1.00 96.06 351 TYR A N 1
ATOM 2692 C CA . TYR A 1 351 ? 10.120 -9.091 -24.802 1.00 96.06 351 TYR A CA 1
ATOM 2693 C C . TYR A 1 351 ? 8.947 -9.909 -25.356 1.00 96.06 351 TYR A C 1
ATOM 2695 O O . TYR A 1 351 ? 7.790 -9.520 -25.192 1.00 96.06 351 TYR A O 1
ATOM 2703 N N . GLY A 1 352 ? 9.232 -11.061 -25.968 1.00 93.62 352 GLY A N 1
ATOM 2704 C CA . GLY A 1 352 ? 8.234 -12.021 -26.422 1.00 93.62 352 GLY A CA 1
ATOM 2705 C C . GLY A 1 352 ? 8.214 -12.280 -27.927 1.00 93.62 352 GLY A C 1
ATOM 2706 O O . GLY A 1 352 ? 9.222 -12.137 -28.615 1.00 93.62 352 GLY A O 1
ATOM 2707 N N . PRO A 1 353 ? 7.071 -12.744 -28.455 1.00 93.56 353 PRO A N 1
ATOM 2708 C CA . PRO A 1 353 ? 5.732 -12.270 -28.098 1.00 93.56 353 PRO A CA 1
ATOM 2709 C C . PRO A 1 353 ? 5.055 -13.020 -26.939 1.00 93.56 353 PRO A C 1
ATOM 2711 O O . PRO A 1 353 ? 4.926 -14.241 -26.976 1.00 93.56 353 PRO A O 1
ATOM 2714 N N . TYR A 1 354 ? 4.500 -12.266 -25.983 1.00 95.00 354 TYR A N 1
ATOM 2715 C CA . TYR A 1 354 ? 3.552 -12.755 -24.975 1.00 95.00 354 TYR A CA 1
ATOM 2716 C C . TYR A 1 354 ? 2.338 -11.830 -24.896 1.00 95.00 354 TYR A C 1
ATOM 2718 O O . TYR A 1 354 ? 2.426 -10.637 -25.199 1.00 95.00 354 TYR A O 1
ATOM 2726 N N . THR A 1 355 ? 1.190 -12.373 -24.495 1.00 93.25 355 THR A N 1
ATOM 2727 C CA . THR A 1 355 ? -0.048 -11.597 -24.369 1.00 93.25 355 THR A CA 1
ATOM 2728 C C . THR A 1 355 ? -0.882 -12.042 -23.182 1.00 93.25 355 THR A C 1
ATOM 2730 O O . THR A 1 355 ? -1.047 -13.241 -22.973 1.00 93.25 355 THR A O 1
ATOM 2733 N N . GLU A 1 356 ? -1.523 -11.084 -22.522 1.00 90.06 356 GLU A N 1
ATOM 2734 C CA . GLU A 1 356 ? -2.519 -11.303 -21.472 1.00 90.06 356 GLU A CA 1
ATOM 2735 C C . GLU A 1 356 ? -3.788 -10.532 -21.809 1.00 90.06 356 GLU A C 1
ATOM 2737 O O . GLU A 1 356 ? -3.739 -9.335 -22.088 1.00 90.06 356 GLU A O 1
ATOM 2742 N N . ALA A 1 357 ? -4.930 -11.223 -21.853 1.00 87.94 357 ALA A N 1
ATOM 2743 C CA . ALA A 1 357 ? -6.203 -10.643 -22.295 1.00 87.94 357 ALA A CA 1
ATOM 2744 C C . ALA A 1 357 ? -6.099 -9.861 -23.632 1.00 87.94 357 ALA A C 1
ATOM 2746 O O . ALA A 1 357 ? -6.775 -8.855 -23.842 1.00 87.94 357 ALA A O 1
ATOM 2747 N N . GLY A 1 358 ? -5.226 -10.312 -24.544 1.00 89.19 358 GLY A N 1
ATOM 2748 C CA . GLY A 1 358 ? -4.961 -9.658 -25.833 1.00 89.19 358 GLY A CA 1
ATOM 2749 C C . GLY A 1 358 ? -4.037 -8.433 -25.773 1.00 89.19 358 GLY A C 1
ATOM 2750 O O . GLY A 1 358 ? -3.820 -7.793 -26.800 1.00 89.19 358 GLY A O 1
ATOM 2751 N N . ILE A 1 359 ? -3.479 -8.105 -24.606 1.00 91.19 359 ILE A N 1
ATOM 2752 C CA . ILE A 1 359 ? -2.520 -7.014 -24.405 1.00 91.19 359 ILE A CA 1
ATOM 2753 C C . ILE A 1 359 ? -1.095 -7.588 -24.435 1.00 91.19 359 ILE A C 1
ATOM 2755 O O . ILE A 1 359 ? -0.818 -8.521 -23.683 1.00 91.19 359 ILE A O 1
ATOM 2759 N N . PRO A 1 360 ? -0.179 -7.049 -25.259 1.00 94.38 360 PRO A N 1
ATOM 2760 C CA . PRO A 1 360 ? 1.226 -7.451 -25.247 1.00 94.38 360 PRO A CA 1
ATOM 2761 C C . PRO A 1 360 ? 1.913 -7.195 -23.897 1.00 94.38 360 PRO A C 1
ATOM 2763 O O . PRO A 1 360 ? 1.793 -6.109 -23.321 1.00 94.38 360 PRO A O 1
ATOM 2766 N N . VAL A 1 361 ? 2.674 -8.178 -23.422 1.00 95.56 361 VAL A N 1
ATOM 2767 C CA . VAL A 1 361 ? 3.431 -8.144 -22.157 1.00 95.56 361 VAL A CA 1
ATOM 2768 C C . VAL A 1 361 ? 4.807 -8.792 -22.336 1.00 95.56 361 VAL A C 1
ATOM 2770 O O . VAL A 1 361 ? 5.028 -9.497 -23.318 1.00 95.56 361 VAL A O 1
ATOM 2773 N N . SER A 1 362 ? 5.726 -8.545 -21.400 1.00 95.81 362 SER A N 1
ATOM 2774 C CA . SER A 1 362 ? 7.012 -9.254 -21.312 1.00 95.81 362 SER A CA 1
ATOM 2775 C C . SER A 1 362 ? 6.834 -10.734 -20.966 1.00 95.81 362 SER A C 1
ATOM 2777 O O . SER A 1 362 ? 5.734 -11.162 -20.620 1.00 95.81 362 SER A O 1
ATOM 2779 N N . ALA A 1 363 ? 7.923 -11.504 -20.966 1.00 96.00 363 ALA A N 1
ATOM 2780 C CA . ALA A 1 363 ? 8.035 -12.789 -20.284 1.00 96.00 363 ALA A CA 1
ATOM 2781 C C . ALA A 1 363 ? 7.724 -12.642 -18.789 1.00 96.00 363 ALA A C 1
ATOM 2783 O O . ALA A 1 363 ? 7.791 -11.538 -18.238 1.00 96.00 363 ALA A O 1
ATOM 2784 N N . LEU A 1 364 ? 7.376 -13.760 -18.148 1.00 95.56 364 LEU A N 1
ATOM 2785 C CA . LEU A 1 364 ? 7.212 -13.815 -16.702 1.00 95.56 364 LEU A CA 1
ATOM 2786 C C . LEU A 1 364 ? 8.607 -13.818 -16.099 1.00 95.56 364 LEU A C 1
ATOM 2788 O O . LEU A 1 364 ? 9.438 -14.624 -16.510 1.00 95.56 364 LEU A O 1
ATOM 2792 N N . MET A 1 365 ? 8.855 -12.934 -15.147 1.00 95.00 365 MET A N 1
ATOM 2793 C CA . MET A 1 365 ? 10.163 -12.771 -14.517 1.00 95.00 365 MET A CA 1
ATOM 2794 C C . MET A 1 365 ? 10.004 -12.832 -13.005 1.00 95.00 365 MET A C 1
ATOM 2796 O O . MET A 1 365 ? 8.963 -12.438 -12.483 1.00 95.00 365 MET A O 1
ATOM 2800 N N . ALA A 1 366 ? 11.024 -13.307 -12.300 1.00 93.31 366 ALA A N 1
ATOM 2801 C CA . ALA A 1 366 ? 11.125 -13.054 -10.872 1.00 93.31 366 ALA A CA 1
ATOM 2802 C C . ALA A 1 366 ? 11.593 -11.610 -10.652 1.00 93.31 366 ALA A C 1
ATOM 2804 O O . ALA A 1 366 ? 12.428 -11.098 -11.397 1.00 93.31 366 ALA A O 1
ATOM 2805 N N . GLU A 1 367 ? 11.052 -10.959 -9.629 1.00 87.75 367 GLU A N 1
ATOM 2806 C CA . GLU A 1 367 ? 11.457 -9.608 -9.236 1.00 87.75 367 GLU A CA 1
ATOM 2807 C C . GLU A 1 367 ? 12.889 -9.575 -8.686 1.00 87.75 367 GLU A C 1
ATOM 2809 O O . GLU A 1 367 ? 13.620 -8.619 -8.919 1.00 87.75 367 GLU A O 1
ATOM 2814 N N . PHE A 1 368 ? 13.279 -10.640 -7.982 1.00 83.06 368 PHE A N 1
ATOM 2815 C CA . PHE A 1 368 ? 14.569 -10.779 -7.314 1.00 83.06 368 PHE A CA 1
ATOM 2816 C C . PHE A 1 368 ? 15.059 -12.221 -7.408 1.00 83.06 368 PHE A C 1
ATOM 2818 O O . PHE A 1 368 ? 14.255 -13.160 -7.404 1.00 83.06 368 PHE A O 1
ATOM 2825 N N . ASN A 1 369 ? 16.377 -12.401 -7.398 1.00 84.75 369 ASN A N 1
ATOM 2826 C CA . ASN A 1 369 ? 16.990 -13.664 -7.009 1.00 84.75 369 ASN A CA 1
ATOM 2827 C C . ASN A 1 369 ? 17.263 -13.632 -5.501 1.00 84.75 369 ASN A C 1
ATOM 2829 O O . ASN A 1 369 ? 18.301 -13.148 -5.050 1.00 84.75 369 ASN A O 1
ATOM 2833 N N . PHE A 1 370 ? 16.323 -14.140 -4.702 1.00 83.44 370 PHE A N 1
ATOM 2834 C CA . PHE A 1 370 ? 16.409 -14.003 -3.246 1.00 83.44 370 PHE A CA 1
ATOM 2835 C C . PHE A 1 370 ? 17.609 -14.728 -2.622 1.00 83.44 370 PHE A C 1
ATOM 2837 O O . PHE A 1 370 ? 18.060 -14.319 -1.555 1.00 83.44 370 PHE A O 1
ATOM 2844 N N . ALA A 1 371 ? 18.128 -15.779 -3.262 1.00 74.44 371 ALA A N 1
ATOM 2845 C CA . ALA A 1 371 ? 19.283 -16.518 -2.758 1.00 74.44 371 ALA A CA 1
ATOM 2846 C C . ALA A 1 371 ? 20.602 -15.771 -3.014 1.00 74.44 371 ALA A C 1
ATOM 2848 O O . ALA A 1 371 ? 21.417 -15.645 -2.102 1.00 74.44 371 ALA A O 1
ATOM 2849 N N . ASP A 1 372 ? 20.803 -15.248 -4.228 1.00 74.38 372 ASP A N 1
ATOM 2850 C CA . ASP A 1 372 ? 22.059 -14.578 -4.599 1.00 74.38 372 ASP A CA 1
ATOM 2851 C C . ASP A 1 372 ? 22.117 -13.112 -4.145 1.00 74.38 372 ASP A C 1
ATOM 2853 O O . ASP A 1 372 ? 23.203 -12.555 -3.971 1.00 74.38 372 ASP A O 1
ATOM 2857 N N . GLU A 1 373 ? 20.964 -12.472 -3.943 1.00 74.38 373 GLU A N 1
ATOM 2858 C CA . GLU A 1 373 ? 20.888 -11.060 -3.560 1.00 74.38 373 GLU A CA 1
ATOM 2859 C C . GLU A 1 373 ? 20.800 -10.840 -2.046 1.00 74.38 373 GLU A C 1
ATOM 2861 O O . GLU A 1 373 ? 20.810 -9.685 -1.607 1.00 74.38 373 GLU A O 1
ATOM 2866 N N . ALA A 1 374 ? 20.696 -11.902 -1.239 1.00 74.44 374 ALA A N 1
ATOM 2867 C CA . ALA A 1 374 ? 20.571 -11.794 0.211 1.00 74.44 374 ALA A CA 1
ATOM 2868 C C . ALA A 1 374 ? 21.748 -11.004 0.812 1.00 74.44 374 ALA A C 1
ATOM 2870 O O . ALA A 1 374 ? 22.925 -11.326 0.628 1.00 74.44 374 ALA A O 1
ATOM 2871 N N . ASN A 1 375 ? 21.434 -9.936 1.546 1.00 79.75 375 ASN A N 1
ATOM 2872 C CA . ASN A 1 375 ? 22.428 -9.076 2.176 1.00 79.75 375 ASN A CA 1
ATOM 2873 C C . ASN A 1 375 ? 21.860 -8.459 3.456 1.00 79.75 375 ASN A C 1
ATOM 2875 O O . ASN A 1 375 ? 20.858 -7.756 3.382 1.00 79.75 375 ASN A O 1
ATOM 2879 N N . PRO A 1 376 ? 22.526 -8.582 4.613 1.00 72.12 376 PRO A N 1
ATOM 2880 C CA . PRO A 1 376 ? 21.964 -8.124 5.878 1.00 72.12 376 PRO A CA 1
ATOM 2881 C C . PRO A 1 376 ? 21.633 -6.627 5.911 1.00 72.12 376 PRO A C 1
ATOM 2883 O O . PRO A 1 376 ? 20.782 -6.239 6.686 1.00 72.12 376 PRO A O 1
ATOM 2886 N N . VAL A 1 377 ? 22.255 -5.770 5.100 1.00 74.50 377 VAL A N 1
ATOM 2887 C CA . VAL A 1 377 ? 22.017 -4.317 5.134 1.00 74.50 377 VAL A CA 1
ATOM 2888 C C . VAL A 1 377 ? 20.966 -3.892 4.111 1.00 74.50 377 VAL A C 1
ATOM 2890 O O . VAL A 1 377 ? 19.983 -3.245 4.465 1.00 74.50 377 VAL A O 1
ATOM 2893 N N . SER A 1 378 ? 21.173 -4.231 2.839 1.00 79.44 378 SER A N 1
ATOM 2894 C CA . SER A 1 378 ? 20.328 -3.750 1.737 1.00 79.44 378 SER A CA 1
ATOM 2895 C C . SER A 1 378 ? 19.226 -4.725 1.331 1.00 79.44 378 SER A C 1
ATOM 2897 O O . SER A 1 378 ? 18.293 -4.317 0.646 1.00 79.44 378 SER A O 1
ATOM 2899 N N . ASN A 1 379 ? 19.336 -5.995 1.728 1.00 85.81 379 ASN A N 1
ATOM 2900 C CA . ASN A 1 379 ? 18.391 -7.053 1.388 1.00 85.81 379 ASN A CA 1
ATOM 2901 C C . ASN A 1 379 ? 18.265 -8.113 2.511 1.00 85.81 379 ASN A C 1
ATOM 2903 O O . ASN A 1 379 ? 18.652 -9.270 2.307 1.00 85.81 379 ASN A O 1
ATOM 2907 N N . PRO A 1 380 ? 17.819 -7.727 3.727 1.00 90.00 380 PRO A N 1
ATOM 2908 C CA . PRO A 1 380 ? 17.733 -8.595 4.897 1.00 90.00 380 PRO A CA 1
ATOM 2909 C C . PRO A 1 380 ? 16.526 -9.528 4.770 1.00 90.00 380 PRO A C 1
ATOM 2911 O O . PRO A 1 380 ? 15.541 -9.413 5.495 1.00 90.00 380 PRO A O 1
ATOM 2914 N N . ILE A 1 381 ? 16.583 -10.431 3.800 1.00 91.06 381 ILE A N 1
ATOM 2915 C CA . ILE A 1 381 ? 15.595 -11.479 3.578 1.00 91.06 381 ILE A CA 1
ATOM 2916 C C . ILE A 1 381 ? 16.216 -12.782 4.058 1.00 91.06 381 ILE A C 1
ATOM 2918 O O . ILE A 1 381 ? 17.318 -13.143 3.651 1.00 91.06 381 ILE A O 1
ATOM 2922 N N . ASN A 1 382 ? 15.513 -13.481 4.943 1.00 89.25 382 ASN A N 1
ATOM 2923 C CA . ASN A 1 382 ? 15.997 -14.715 5.536 1.00 89.25 382 ASN A CA 1
ATOM 2924 C C . ASN A 1 382 ? 15.362 -15.954 4.902 1.00 89.25 382 ASN A C 1
ATOM 2926 O O . ASN A 1 382 ? 14.212 -16.283 5.177 1.00 89.25 382 ASN A O 1
ATOM 2930 N N . ILE A 1 383 ? 16.142 -16.685 4.114 1.00 87.50 383 ILE A N 1
ATOM 2931 C CA . ILE A 1 383 ? 15.743 -18.000 3.612 1.00 87.50 383 ILE A CA 1
ATOM 2932 C C . ILE A 1 383 ? 16.605 -19.051 4.313 1.00 87.50 383 ILE A C 1
ATOM 2934 O O . ILE A 1 383 ? 17.820 -19.077 4.162 1.00 87.50 383 ILE A O 1
ATOM 2938 N N . ASP A 1 384 ? 15.966 -19.886 5.126 1.00 86.19 384 ASP A N 1
ATOM 2939 C CA . ASP A 1 384 ? 16.533 -20.991 5.912 1.00 86.19 384 ASP A CA 1
ATOM 2940 C C . ASP A 1 384 ? 17.751 -20.628 6.792 1.00 86.19 384 ASP A C 1
ATOM 2942 O O . ASP A 1 384 ? 18.657 -21.427 7.042 1.00 86.19 384 ASP A O 1
ATOM 2946 N N . GLY A 1 385 ? 17.757 -19.410 7.332 1.00 82.75 385 GLY A N 1
ATOM 2947 C CA . GLY A 1 385 ? 18.809 -18.914 8.216 1.00 82.75 385 GLY A CA 1
ATOM 2948 C C . GLY A 1 385 ? 19.977 -18.232 7.501 1.00 82.75 385 GLY A C 1
ATOM 2949 O O . GLY A 1 385 ? 20.978 -17.946 8.155 1.00 82.75 385 GLY A O 1
ATOM 2950 N N . GLU A 1 386 ? 19.866 -17.977 6.195 1.00 81.62 386 GLU A N 1
ATOM 2951 C CA . GLU A 1 386 ? 20.898 -17.321 5.377 1.00 81.62 386 GLU A CA 1
ATOM 2952 C C . GLU A 1 386 ? 20.710 -15.788 5.276 1.00 81.62 386 GLU A C 1
ATOM 2954 O O . GLU A 1 386 ? 21.416 -15.112 4.533 1.00 81.62 386 GLU A O 1
ATOM 2959 N N . GLY A 1 387 ? 19.801 -15.202 6.066 1.00 79.38 387 GLY A N 1
ATOM 2960 C CA . GLY A 1 387 ? 19.526 -13.754 6.101 1.00 79.38 387 GLY A CA 1
ATOM 2961 C C . GLY A 1 387 ? 20.528 -12.900 6.893 1.00 79.38 387 GLY A C 1
ATOM 2962 O O . GLY A 1 387 ? 20.229 -11.757 7.251 1.00 79.38 387 GLY A O 1
ATOM 2963 N N . GLY A 1 388 ? 21.710 -13.432 7.213 1.00 80.62 388 GLY A N 1
ATOM 2964 C CA . GLY A 1 388 ? 22.719 -12.753 8.028 1.00 80.62 388 GLY A CA 1
ATOM 2965 C C . GLY A 1 388 ? 22.362 -12.731 9.518 1.00 80.62 388 GLY A C 1
ATOM 2966 O O . GLY A 1 388 ? 22.443 -13.759 10.188 1.00 80.62 388 GLY A O 1
ATOM 2967 N N . GLU A 1 389 ? 22.025 -11.554 10.062 1.00 82.81 389 GLU A N 1
ATOM 2968 C CA . GLU A 1 389 ? 21.553 -11.455 11.456 1.00 82.81 389 GLU A CA 1
ATOM 2969 C C . GLU A 1 389 ? 20.149 -12.037 11.632 1.00 82.81 389 GLU A C 1
ATOM 2971 O O . GLU A 1 389 ? 19.840 -12.541 12.712 1.00 82.81 389 GLU A O 1
ATOM 2976 N N . LEU A 1 390 ? 19.352 -12.039 10.559 1.00 86.19 390 LEU A N 1
ATOM 2977 C CA . LEU A 1 390 ? 18.107 -12.787 10.512 1.00 86.19 390 LEU A CA 1
ATOM 2978 C C . LEU A 1 390 ? 18.412 -14.262 10.285 1.00 86.19 390 LEU A C 1
ATOM 2980 O O . LEU A 1 390 ? 18.876 -14.643 9.209 1.00 86.19 390 LEU A O 1
ATOM 2984 N N . ASN A 1 391 ? 18.178 -15.087 11.301 1.00 85.88 391 ASN A N 1
ATOM 2985 C CA . ASN A 1 391 ? 18.623 -16.480 11.292 1.00 85.88 391 ASN A CA 1
ATOM 2986 C C . ASN A 1 391 ? 17.572 -17.488 11.769 1.00 85.88 391 ASN A C 1
ATOM 2988 O O . ASN A 1 391 ? 17.893 -18.668 11.961 1.00 85.88 391 ASN A O 1
ATOM 2992 N N . ALA A 1 392 ? 16.317 -17.060 11.946 1.00 89.56 392 ALA A N 1
ATOM 2993 C CA . ALA A 1 392 ? 15.215 -17.979 12.183 1.00 89.56 392 ALA A CA 1
ATOM 2994 C C . ALA A 1 392 ? 15.139 -19.044 11.076 1.00 89.56 392 ALA A C 1
ATOM 2996 O O . ALA A 1 392 ? 15.369 -18.764 9.905 1.00 89.56 392 ALA A O 1
ATOM 2997 N N . ARG A 1 393 ? 14.798 -20.280 11.451 1.00 92.38 393 ARG A N 1
ATOM 2998 C CA . ARG A 1 393 ? 14.649 -21.413 10.512 1.00 92.38 393 ARG A CA 1
ATOM 2999 C C . ARG A 1 393 ? 13.278 -22.064 10.552 1.00 92.38 393 ARG A C 1
ATOM 3001 O O . ARG A 1 393 ? 12.984 -22.970 9.786 1.00 92.38 393 ARG A O 1
ATOM 3008 N N . THR A 1 394 ? 12.439 -21.649 11.490 1.00 93.44 394 THR A N 1
ATOM 3009 C CA . THR A 1 394 ? 11.119 -22.234 11.700 1.00 93.44 394 THR A CA 1
ATOM 3010 C C . THR A 1 394 ? 10.100 -21.126 11.904 1.00 93.44 394 THR A C 1
ATOM 3012 O O . THR A 1 394 ? 10.417 -20.171 12.623 1.00 93.44 394 THR A O 1
ATOM 3015 N N . PRO A 1 395 ? 8.883 -21.263 11.353 1.00 96.06 395 PRO A N 1
ATOM 3016 C CA . PRO A 1 395 ? 7.805 -20.324 11.609 1.00 96.06 395 PRO A CA 1
ATOM 3017 C C . PRO A 1 395 ? 7.562 -20.144 13.117 1.00 96.06 395 PRO A C 1
ATOM 3019 O O . PRO A 1 395 ? 7.423 -21.141 13.834 1.00 96.06 395 PRO A O 1
ATOM 3022 N N . PRO A 1 396 ? 7.514 -18.901 13.626 1.00 96.31 396 PRO A N 1
ATOM 3023 C CA . PRO A 1 396 ? 7.310 -18.634 15.049 1.00 96.31 396 PRO A CA 1
ATOM 3024 C C . PRO A 1 396 ? 5.864 -18.914 15.484 1.00 96.31 396 PRO A C 1
ATOM 3026 O O . PRO A 1 396 ? 5.624 -19.309 16.622 1.00 96.31 396 PRO A O 1
ATOM 3029 N N . PHE A 1 397 ? 4.904 -18.763 14.571 1.00 97.81 397 PHE A N 1
ATOM 3030 C CA . PHE A 1 397 ? 3.491 -19.068 14.778 1.00 97.81 397 PHE A CA 1
ATOM 3031 C C . PHE A 1 397 ? 2.986 -19.974 13.651 1.00 97.81 397 PHE A C 1
ATOM 3033 O O . PHE A 1 397 ? 3.430 -19.857 12.511 1.00 97.81 397 PHE A O 1
ATOM 3040 N N . ALA A 1 398 ? 2.025 -20.848 13.956 1.00 97.25 398 ALA A N 1
ATOM 3041 C CA . ALA A 1 398 ? 1.268 -21.544 12.914 1.00 97.25 398 ALA A CA 1
ATOM 3042 C C . ALA A 1 398 ? 0.370 -20.539 12.155 1.00 97.25 398 ALA A C 1
ATOM 3044 O O . ALA A 1 398 ? -0.144 -19.623 12.808 1.00 97.25 398 ALA A O 1
ATOM 3045 N N . PRO A 1 399 ? 0.146 -20.688 10.832 1.00 97.31 399 PRO A N 1
ATOM 3046 C CA . PRO A 1 399 ? -0.629 -19.731 10.035 1.00 97.31 399 PRO A CA 1
ATOM 3047 C C . PRO A 1 399 ? -2.005 -19.378 10.616 1.00 97.31 399 PRO A C 1
ATOM 3049 O O . PRO A 1 399 ? -2.401 -18.216 10.618 1.00 97.31 399 PRO A O 1
ATOM 3052 N N . GLU A 1 400 ? -2.718 -20.351 11.189 1.00 96.69 400 GLU A N 1
ATOM 3053 C CA . GLU A 1 400 ? -4.036 -20.164 11.803 1.00 96.69 400 GLU A CA 1
ATOM 3054 C C . GLU A 1 400 ? -4.026 -19.301 13.081 1.00 96.69 400 GLU A C 1
ATOM 3056 O O . GLU A 1 400 ? -5.075 -18.800 13.506 1.00 96.69 400 GLU A O 1
ATOM 3061 N N . ASN A 1 401 ? -2.848 -19.110 13.684 1.00 98.44 401 ASN A N 1
ATOM 3062 C CA . ASN A 1 401 ? -2.609 -18.259 14.853 1.00 98.44 401 ASN A CA 1
ATOM 3063 C C . ASN A 1 401 ? -2.085 -16.865 14.472 1.00 98.44 401 ASN A C 1
ATOM 3065 O O . ASN A 1 401 ? -1.717 -16.086 15.354 1.00 98.44 401 ASN A O 1
ATOM 3069 N N . ILE A 1 402 ? -2.074 -16.537 13.181 1.00 98.75 402 ILE A N 1
ATOM 3070 C CA . ILE A 1 402 ? -1.733 -15.218 12.657 1.00 98.75 402 ILE A CA 1
ATOM 3071 C C . ILE A 1 402 ? -2.999 -14.616 12.042 1.00 98.75 402 ILE A C 1
ATOM 3073 O O . ILE A 1 402 ? -3.706 -15.278 11.280 1.00 98.75 402 ILE A O 1
ATOM 3077 N N . ILE A 1 403 ? -3.284 -13.353 12.356 1.00 98.31 403 ILE A N 1
ATOM 3078 C CA . ILE A 1 403 ? -4.255 -12.560 11.594 1.00 98.31 403 ILE A CA 1
ATOM 3079 C C . ILE A 1 403 ? -3.614 -11.280 11.082 1.00 98.31 403 ILE A C 1
ATOM 3081 O O . ILE A 1 403 ? -2.823 -10.656 11.786 1.00 98.31 403 ILE A O 1
ATOM 3085 N N . ILE A 1 404 ? -3.998 -10.860 9.881 1.00 98.81 404 ILE A N 1
ATOM 3086 C CA . ILE A 1 404 ? -3.652 -9.547 9.337 1.00 98.81 404 ILE A CA 1
ATOM 3087 C C . ILE A 1 404 ? -4.892 -8.664 9.399 1.00 98.81 404 ILE A C 1
ATOM 3089 O O . ILE A 1 404 ? -5.912 -8.974 8.785 1.00 98.81 404 ILE A O 1
ATOM 3093 N N . LEU A 1 405 ? -4.809 -7.562 10.137 1.00 98.56 405 LEU A N 1
ATOM 3094 C CA . LEU A 1 405 ? -5.858 -6.555 10.225 1.00 98.56 405 LEU A CA 1
ATOM 3095 C C . LEU A 1 405 ? -5.568 -5.424 9.234 1.00 98.56 405 LEU A C 1
ATOM 3097 O O . LEU A 1 405 ? -4.506 -4.811 9.270 1.00 98.56 405 LEU A O 1
ATOM 3101 N N . THR A 1 406 ? -6.536 -5.113 8.377 1.00 97.94 406 THR A N 1
ATOM 3102 C CA . THR A 1 406 ? -6.451 -4.029 7.390 1.00 97.94 406 THR A CA 1
ATOM 3103 C C . THR A 1 406 ? -7.724 -3.188 7.406 1.00 97.94 406 THR A C 1
ATOM 3105 O O . THR A 1 406 ? -8.783 -3.635 7.838 1.00 97.94 406 THR A O 1
ATOM 3108 N N . ASP A 1 407 ? -7.655 -1.968 6.885 1.00 96.56 407 ASP A N 1
ATOM 3109 C CA . ASP A 1 407 ? -8.821 -1.132 6.572 1.00 96.56 407 ASP A CA 1
ATOM 3110 C C . ASP A 1 407 ? -9.058 -1.039 5.052 1.00 96.56 407 ASP A C 1
ATOM 3112 O O . ASP A 1 407 ? -9.637 -0.069 4.555 1.00 96.56 407 ASP A O 1
ATOM 3116 N N . GLY A 1 408 ? -8.571 -2.028 4.296 1.00 95.81 408 GLY A N 1
ATOM 3117 C CA . GLY A 1 408 ? -8.609 -2.043 2.835 1.00 95.81 408 GLY A CA 1
ATOM 3118 C C . GLY A 1 408 ? -7.589 -1.118 2.165 1.00 95.81 408 GLY A C 1
ATOM 3119 O O . GLY A 1 408 ? -7.450 -1.161 0.951 1.00 95.81 408 GLY A O 1
ATOM 3120 N N . ARG A 1 409 ? -6.841 -0.275 2.891 1.00 95.69 409 ARG A N 1
ATOM 3121 C CA . ARG A 1 409 ? -5.894 0.670 2.260 1.00 95.69 409 ARG A CA 1
ATOM 3122 C C . ARG A 1 409 ? -4.524 0.070 1.929 1.00 95.69 409 ARG A C 1
ATOM 3124 O O . ARG A 1 409 ? -3.705 0.766 1.326 1.00 95.69 409 ARG A O 1
ATOM 3131 N N . CYS A 1 410 ? -4.302 -1.199 2.274 1.00 96.50 410 CYS A N 1
ATOM 3132 C CA . CYS A 1 410 ? -3.100 -1.955 1.932 1.00 96.50 410 CYS A CA 1
ATOM 3133 C C . CYS A 1 410 ? -2.777 -1.816 0.434 1.00 96.50 410 CYS A C 1
ATOM 3135 O O . CYS A 1 410 ? -3.606 -2.149 -0.414 1.00 96.50 410 CYS A O 1
ATOM 3137 N N . SER A 1 411 ? -1.607 -1.251 0.122 1.00 93.94 411 SER A N 1
ATOM 3138 C CA . SER A 1 411 ? -1.162 -0.904 -1.238 1.00 93.94 411 SER A CA 1
ATOM 3139 C C . SER A 1 411 ? 0.328 -1.211 -1.446 1.00 93.94 411 SER A C 1
ATOM 3141 O O . SER A 1 411 ? 1.090 -1.236 -0.482 1.00 93.94 411 SER A O 1
ATOM 3143 N N . SER A 1 412 ? 0.763 -1.352 -2.704 1.00 93.69 412 SER A N 1
ATOM 3144 C CA . SER A 1 412 ? 2.169 -1.569 -3.089 1.00 93.69 412 SER A CA 1
ATOM 3145 C C . SER A 1 412 ? 2.800 -2.727 -2.291 1.00 93.69 412 SER A C 1
ATOM 3147 O O . SER A 1 412 ? 2.183 -3.776 -2.164 1.00 93.69 412 SER A O 1
ATOM 3149 N N . THR A 1 413 ? 3.965 -2.550 -1.666 1.00 95.38 413 THR A N 1
ATOM 3150 C CA . THR A 1 413 ? 4.630 -3.554 -0.810 1.00 95.38 413 THR A CA 1
ATOM 3151 C C . THR A 1 413 ? 3.718 -4.244 0.206 1.00 95.38 413 THR A C 1
ATOM 3153 O O . THR A 1 413 ? 3.915 -5.419 0.505 1.00 95.38 413 THR A O 1
ATOM 3156 N N . CYS A 1 414 ? 2.713 -3.542 0.745 1.00 96.94 414 CYS A N 1
ATOM 3157 C CA . CYS A 1 414 ? 1.763 -4.167 1.659 1.00 96.94 414 CYS A CA 1
ATOM 3158 C C . CYS A 1 414 ? 1.020 -5.320 0.981 1.00 96.94 414 CYS A C 1
ATOM 3160 O O . CYS A 1 414 ? 0.851 -6.365 1.598 1.00 96.94 414 CYS A O 1
ATOM 3162 N N . THR A 1 415 ? 0.634 -5.169 -0.290 1.00 94.56 415 THR A N 1
ATOM 3163 C CA . THR A 1 415 ? -0.053 -6.231 -1.034 1.00 94.56 415 THR A CA 1
ATOM 3164 C C . THR A 1 415 ? 0.864 -7.427 -1.218 1.00 94.56 415 THR A C 1
ATOM 3166 O O . THR A 1 415 ? 0.449 -8.534 -0.925 1.00 94.56 415 THR A O 1
ATOM 3169 N N . VAL A 1 416 ? 2.136 -7.200 -1.569 1.00 92.50 416 VAL A N 1
ATOM 3170 C CA . VAL A 1 416 ? 3.143 -8.267 -1.682 1.00 92.50 416 VAL A CA 1
ATOM 3171 C C . VAL A 1 416 ? 3.223 -9.068 -0.383 1.00 92.50 416 VAL A C 1
ATOM 3173 O O . VAL A 1 416 ? 3.107 -10.289 -0.412 1.00 92.50 416 VAL A O 1
ATOM 3176 N N . PHE A 1 417 ? 3.355 -8.401 0.766 1.00 96.50 417 PHE A N 1
ATOM 3177 C CA . PHE A 1 417 ? 3.391 -9.086 2.058 1.00 96.50 417 PHE A CA 1
ATOM 3178 C C . PHE A 1 417 ? 2.087 -9.848 2.352 1.00 96.50 417 PHE A C 1
ATOM 3180 O O . PHE A 1 417 ? 2.132 -11.030 2.691 1.00 96.50 417 PHE A O 1
ATOM 3187 N N . VAL A 1 418 ? 0.926 -9.199 2.213 1.00 96.25 418 VAL A N 1
ATOM 3188 C CA . VAL A 1 418 ? -0.369 -9.812 2.550 1.00 96.25 418 VAL A CA 1
ATOM 3189 C C . VAL A 1 418 ? -0.698 -10.987 1.624 1.00 96.25 418 VAL A C 1
ATOM 3191 O O . VAL A 1 418 ? -1.087 -12.034 2.137 1.00 96.25 418 VAL A O 1
ATOM 3194 N N . ASP A 1 419 ? -0.475 -10.867 0.313 1.00 92.50 419 ASP A N 1
ATOM 3195 C CA . ASP A 1 419 ? -0.697 -11.935 -0.676 1.00 92.50 419 ASP A CA 1
ATOM 3196 C C . ASP A 1 419 ? 0.113 -13.186 -0.312 1.00 92.50 419 ASP A C 1
ATOM 3198 O O . ASP A 1 419 ? -0.409 -14.305 -0.274 1.00 92.50 419 ASP A O 1
ATOM 3202 N N . HIS A 1 420 ? 1.388 -13.000 0.048 1.00 93.75 420 HIS A N 1
ATOM 3203 C CA . HIS A 1 420 ? 2.249 -14.100 0.469 1.00 93.75 420 HIS A CA 1
ATOM 3204 C C . HIS A 1 420 ? 1.777 -14.734 1.775 1.00 93.75 420 HIS A C 1
ATOM 3206 O O . HIS A 1 420 ? 1.699 -15.958 1.858 1.00 93.75 420 HIS A O 1
ATOM 3212 N N . MET A 1 421 ? 1.419 -13.940 2.784 1.00 96.38 421 MET A N 1
ATOM 3213 C CA . MET A 1 421 ? 0.916 -14.469 4.054 1.00 96.38 421 MET A CA 1
ATOM 3214 C C . MET A 1 421 ? -0.385 -15.262 3.854 1.00 96.38 421 MET A C 1
ATOM 3216 O O . MET A 1 421 ? -0.521 -16.373 4.374 1.00 96.38 421 MET A O 1
ATOM 3220 N N . VAL A 1 422 ? -1.318 -14.740 3.051 1.00 94.12 422 VAL A N 1
ATOM 3221 C CA . VAL A 1 422 ? -2.576 -15.421 2.703 1.00 94.12 422 VAL A CA 1
ATOM 3222 C C . VAL A 1 422 ? -2.306 -16.732 1.966 1.00 94.12 422 VAL A C 1
ATOM 3224 O O . VAL A 1 422 ? -2.929 -17.742 2.292 1.00 94.12 422 VAL A O 1
ATOM 3227 N N . SER A 1 423 ? -1.321 -16.773 1.060 1.00 91.44 423 SER A N 1
ATOM 3228 C CA . SER A 1 423 ? -0.923 -18.013 0.373 1.00 91.44 423 SER A CA 1
ATOM 3229 C C . SER A 1 423 ? -0.441 -19.119 1.327 1.00 91.44 423 SER A C 1
ATOM 3231 O O . SER A 1 423 ? -0.510 -20.300 0.989 1.00 91.44 423 SER A O 1
ATOM 3233 N N . LYS A 1 424 ? 0.004 -18.756 2.540 1.00 92.69 424 LYS A N 1
ATOM 3234 C CA . LYS A 1 424 ? 0.402 -19.691 3.607 1.00 92.69 424 LYS A CA 1
ATOM 3235 C C . LYS A 1 424 ? -0.744 -20.043 4.566 1.00 92.69 424 LYS A C 1
ATOM 3237 O O . LYS A 1 424 ? -0.527 -20.764 5.535 1.00 92.69 424 LYS A O 1
ATOM 3242 N N . GLY A 1 425 ? -1.962 -19.562 4.310 1.00 93.31 425 GLY A N 1
ATOM 3243 C CA . GLY A 1 425 ? -3.153 -19.829 5.122 1.00 93.31 425 GLY A CA 1
ATOM 3244 C C . GLY A 1 425 ? -3.404 -18.823 6.250 1.00 93.31 425 GLY A C 1
ATOM 3245 O O . GLY A 1 425 ? -4.268 -19.065 7.095 1.00 93.31 425 GLY A O 1
ATOM 3246 N N . VAL A 1 426 ? -2.676 -17.700 6.281 1.00 97.19 426 VAL A N 1
ATOM 3247 C CA . VAL A 1 426 ? -2.917 -16.619 7.249 1.00 97.19 426 VAL A CA 1
ATOM 3248 C C . VAL A 1 426 ? -4.242 -15.931 6.941 1.00 97.19 426 VAL A C 1
ATOM 3250 O O . VAL A 1 426 ? -4.532 -15.589 5.795 1.00 97.19 426 VAL A O 1
ATOM 3253 N N . LYS A 1 427 ? -5.052 -15.699 7.978 1.00 97.00 427 LYS A N 1
ATOM 3254 C CA . LYS A 1 427 ? -6.370 -15.073 7.824 1.00 97.00 427 LYS A CA 1
ATOM 3255 C C . LYS A 1 427 ? -6.276 -13.551 7.803 1.00 97.00 427 LYS A C 1
ATOM 3257 O O . LYS A 1 427 ? -5.483 -12.953 8.528 1.00 97.00 427 LYS A O 1
ATOM 3262 N N . THR A 1 428 ? -7.160 -12.915 7.045 1.00 98.19 428 THR A N 1
ATOM 3263 C CA . THR A 1 428 ? -7.295 -11.454 6.994 1.00 98.19 428 THR A CA 1
ATOM 3264 C C . THR A 1 428 ? -8.603 -10.980 7.625 1.00 98.19 428 THR A C 1
ATOM 3266 O O . THR A 1 428 ? -9.665 -11.591 7.472 1.00 98.19 428 THR A O 1
ATOM 3269 N N . VAL A 1 429 ? -8.530 -9.851 8.327 1.00 98.00 429 VAL A N 1
ATOM 3270 C CA . VAL A 1 429 ? -9.675 -9.111 8.860 1.00 98.00 429 VAL A CA 1
ATOM 3271 C C . VAL A 1 429 ? -9.675 -7.722 8.229 1.00 98.00 429 VAL A C 1
ATOM 3273 O O . VAL A 1 429 ? -8.689 -6.994 8.332 1.00 98.00 429 VAL A O 1
ATOM 3276 N N . ALA A 1 430 ? -10.774 -7.343 7.582 1.00 97.19 430 ALA A N 1
ATOM 3277 C CA . ALA A 1 430 ? -10.985 -6.000 7.054 1.00 97.19 430 ALA A CA 1
ATOM 3278 C C . ALA A 1 430 ? -11.945 -5.222 7.962 1.00 97.19 430 ALA A C 1
ATOM 3280 O O . ALA A 1 430 ? -12.988 -5.745 8.361 1.00 97.19 430 ALA A O 1
ATOM 3281 N N . VAL A 1 431 ? -11.607 -3.973 8.293 1.00 96.19 431 VAL A N 1
ATOM 3282 C CA . VAL A 1 431 ? -12.441 -3.112 9.141 1.00 96.19 431 VAL A CA 1
ATOM 3283 C C . VAL A 1 431 ? -12.921 -1.849 8.424 1.00 96.19 431 VAL A C 1
ATOM 3285 O O . VAL A 1 431 ? -12.144 -1.125 7.798 1.00 96.19 431 VAL A O 1
ATOM 3288 N N . GLY A 1 432 ? -14.210 -1.537 8.568 1.00 95.25 432 GLY A N 1
ATOM 3289 C CA . GLY A 1 432 ? -14.825 -0.316 8.045 1.00 95.25 432 GLY A CA 1
ATOM 3290 C C . GLY A 1 432 ? -15.627 -0.548 6.769 1.00 95.25 432 GLY A C 1
ATOM 3291 O O . GLY A 1 432 ? -16.608 -1.269 6.804 1.00 95.25 432 GLY A O 1
ATOM 3292 N N . GLY A 1 433 ? -15.277 0.129 5.680 1.00 95.06 433 GLY A N 1
ATOM 3293 C CA . GLY A 1 433 ? -15.973 0.023 4.400 1.00 95.06 433 GLY A CA 1
ATOM 3294 C C . GLY A 1 433 ? -17.288 0.800 4.334 1.00 95.06 433 GLY A C 1
ATOM 3295 O O . GLY A 1 433 ? -17.646 1.567 5.236 1.00 95.06 433 GLY A O 1
ATOM 3296 N N . ARG A 1 434 ? -18.012 0.628 3.222 1.00 94.94 434 ARG A N 1
ATOM 3297 C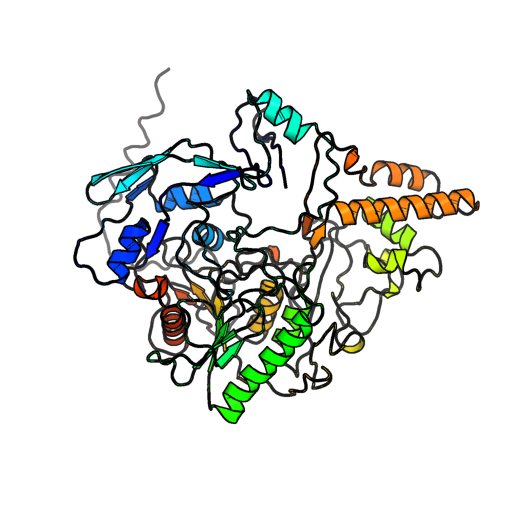 CA . ARG A 1 434 ? -19.357 1.192 3.049 1.00 94.94 434 ARG A CA 1
ATOM 3298 C C . ARG A 1 434 ? -20.309 0.581 4.081 1.00 94.94 434 ARG A C 1
ATOM 3300 O O . ARG A 1 434 ? -20.119 -0.567 4.481 1.00 94.94 434 ARG A O 1
ATOM 3307 N N . PRO A 1 435 ? -21.374 1.295 4.493 1.00 91.94 435 PRO A N 1
ATOM 3308 C CA . PRO A 1 435 ? -22.271 0.843 5.554 1.00 91.94 435 PRO A CA 1
ATOM 3309 C C . PRO A 1 435 ? -23.236 -0.256 5.076 1.00 91.94 435 PRO A C 1
ATOM 3311 O O . PRO A 1 435 ? -24.447 -0.053 4.999 1.00 91.94 435 PRO A O 1
ATOM 3314 N N . ARG A 1 436 ? -22.698 -1.428 4.732 1.00 90.12 436 ARG A N 1
ATOM 3315 C CA . ARG A 1 436 ? -23.434 -2.586 4.217 1.00 90.12 436 ARG A CA 1
ATOM 3316 C C . ARG A 1 436 ? -22.854 -3.882 4.774 1.00 90.12 436 ARG A C 1
ATOM 3318 O O . ARG A 1 436 ? -21.640 -4.033 4.850 1.00 90.12 436 ARG A O 1
ATOM 3325 N N . ALA A 1 437 ? -23.723 -4.823 5.132 1.00 85.50 437 ALA A N 1
ATOM 3326 C CA . ALA A 1 437 ? -23.288 -6.190 5.402 1.00 85.50 437 ALA A CA 1
ATOM 3327 C C . ALA A 1 437 ? -22.720 -6.825 4.118 1.00 85.50 437 ALA A C 1
ATOM 3329 O O . ALA A 1 437 ? -23.102 -6.432 3.013 1.00 85.50 437 ALA A O 1
ATOM 3330 N N . GLY A 1 438 ? -21.825 -7.800 4.267 1.00 89.12 438 GLY A N 1
ATOM 3331 C CA . GLY A 1 438 ? -21.164 -8.473 3.148 1.00 89.12 438 GLY A CA 1
ATOM 3332 C C . GLY A 1 438 ? -19.642 -8.411 3.213 1.00 89.12 438 GLY A C 1
ATOM 3333 O O . GLY A 1 438 ? -19.060 -7.986 4.210 1.00 89.12 438 GLY A O 1
ATOM 3334 N N . VAL A 1 439 ? -18.999 -8.897 2.156 1.00 92.12 439 VAL A N 1
ATOM 3335 C CA . VAL A 1 439 ? -17.538 -8.975 2.059 1.00 92.12 439 VAL A CA 1
ATOM 3336 C C . VAL A 1 439 ? -16.904 -7.597 1.849 1.00 92.12 439 VAL A C 1
ATOM 3338 O O . VAL A 1 439 ? -17.475 -6.718 1.203 1.00 92.12 439 VAL A O 1
ATOM 3341 N N . MET A 1 440 ? -15.698 -7.440 2.385 1.00 93.69 440 MET A N 1
ATOM 3342 C CA . MET A 1 440 ? -14.787 -6.332 2.117 1.00 93.69 440 MET A CA 1
ATOM 3343 C C . MET A 1 440 ? -13.417 -6.934 1.811 1.00 93.69 440 MET A C 1
ATOM 3345 O O . MET A 1 440 ? -13.028 -7.923 2.430 1.00 93.69 440 MET A O 1
ATOM 3349 N N . GLN A 1 441 ? -12.692 -6.350 0.865 1.00 93.62 441 GLN A N 1
ATOM 3350 C CA . GLN A 1 441 ? -11.357 -6.806 0.498 1.00 93.62 441 GLN A CA 1
ATOM 3351 C C . GLN A 1 441 ? -10.302 -6.254 1.470 1.00 93.62 441 GLN A C 1
ATOM 3353 O O . GLN A 1 441 ? -10.354 -5.088 1.866 1.00 93.62 441 GLN A O 1
ATOM 3358 N N . ALA A 1 442 ? -9.338 -7.095 1.857 1.00 94.00 442 ALA A N 1
ATOM 3359 C CA . ALA A 1 442 ? -8.232 -6.680 2.727 1.00 94.00 442 ALA A CA 1
ATOM 3360 C C . ALA A 1 442 ? -7.233 -5.762 1.993 1.00 94.00 442 ALA A C 1
ATOM 3362 O O . ALA A 1 442 ? -6.667 -4.831 2.572 1.00 94.00 442 ALA A O 1
ATOM 3363 N N . ILE A 1 443 ? -7.063 -5.999 0.690 1.00 94.81 443 ILE A N 1
ATOM 3364 C CA . ILE A 1 443 ? -6.155 -5.270 -0.196 1.00 94.81 443 ILE A CA 1
ATOM 3365 C C . ILE A 1 443 ? -6.951 -4.461 -1.217 1.00 94.81 443 ILE A C 1
ATOM 3367 O O . ILE A 1 443 ? -7.273 -4.927 -2.304 1.00 94.81 443 ILE A O 1
ATOM 3371 N N . GLY A 1 444 ? -7.306 -3.236 -0.862 1.00 94.19 444 GLY A N 1
ATOM 3372 C CA . GLY A 1 444 ? -8.065 -2.343 -1.735 1.00 94.19 444 GLY A CA 1
ATOM 3373 C C . GLY A 1 444 ? -7.223 -1.350 -2.527 1.00 94.19 444 GLY A C 1
ATOM 3374 O O . GLY A 1 444 ? -7.779 -0.533 -3.266 1.00 94.19 444 GLY A O 1
ATOM 3375 N N . GLY A 1 445 ? -5.904 -1.382 -2.344 1.00 92.94 445 GLY A N 1
ATOM 3376 C CA . GLY A 1 445 ? -4.949 -0.532 -3.032 1.00 92.94 445 GLY A CA 1
ATOM 3377 C C . GLY A 1 445 ? -4.391 -1.105 -4.330 1.00 92.94 445 GLY A C 1
ATOM 3378 O O . GLY A 1 445 ? -4.854 -2.110 -4.869 1.00 92.94 445 GLY A O 1
ATOM 3379 N N . VAL A 1 446 ? -3.358 -0.429 -4.834 1.00 91.44 446 VAL A N 1
ATOM 3380 C CA . VAL A 1 446 ? -2.610 -0.862 -6.021 1.00 91.44 446 VAL A CA 1
ATOM 3381 C C . VAL A 1 446 ? -1.837 -2.130 -5.665 1.00 91.44 446 VAL A C 1
ATOM 3383 O O . VAL A 1 446 ? -1.056 -2.087 -4.715 1.00 91.44 446 VAL A O 1
ATOM 3386 N N . LYS A 1 447 ? -2.017 -3.206 -6.435 1.00 90.38 447 LYS A N 1
ATOM 3387 C CA . LYS A 1 447 ? -1.229 -4.441 -6.346 1.00 90.38 447 LYS A CA 1
ATOM 3388 C C . LYS A 1 447 ? -0.187 -4.414 -7.464 1.00 90.38 447 LYS A C 1
ATOM 3390 O O . LYS A 1 447 ? -0.517 -4.498 -8.644 1.00 90.38 447 LYS A O 1
ATOM 3395 N N . GLY A 1 448 ? 1.061 -4.183 -7.099 1.00 82.62 448 GLY A N 1
ATOM 3396 C CA . GLY A 1 448 ? 2.182 -4.058 -8.025 1.00 82.62 448 GLY A CA 1
ATOM 3397 C C . GLY A 1 448 ? 3.482 -4.029 -7.247 1.00 82.62 448 GLY A C 1
ATOM 3398 O O . GLY A 1 448 ? 3.475 -3.692 -6.060 1.00 82.62 448 GLY A O 1
ATOM 3399 N N . SER A 1 449 ? 4.570 -4.401 -7.907 1.00 81.44 449 SER A N 1
ATOM 3400 C CA . SER A 1 449 ? 5.871 -4.551 -7.258 1.00 81.44 449 SER A CA 1
ATOM 3401 C C . SER A 1 449 ? 6.855 -3.438 -7.595 1.00 81.44 449 SER A C 1
ATOM 3403 O O . SER A 1 449 ? 7.791 -3.228 -6.844 1.00 81.44 449 SER A O 1
ATOM 3405 N N . GLU A 1 450 ? 6.629 -2.649 -8.649 1.00 86.44 450 GLU A N 1
ATOM 3406 C CA . GLU A 1 450 ? 7.546 -1.555 -8.984 1.00 86.44 450 GLU A CA 1
ATOM 3407 C C . GLU A 1 450 ? 6.820 -0.349 -9.572 1.00 86.44 450 GLU A C 1
ATOM 3409 O O . GLU A 1 450 ? 5.922 -0.469 -10.410 1.00 86.44 450 GLU A O 1
ATOM 3414 N N . VAL A 1 451 ? 7.241 0.843 -9.150 1.00 87.06 451 VAL A N 1
ATOM 3415 C CA . VAL A 1 451 ? 6.721 2.120 -9.635 1.00 87.06 451 VAL A CA 1
ATOM 3416 C C . VAL A 1 451 ? 7.796 2.847 -10.427 1.00 87.06 451 VAL A C 1
ATOM 3418 O O . VAL A 1 451 ? 8.867 3.132 -9.912 1.00 87.06 451 VAL A O 1
ATOM 3421 N N . LEU A 1 452 ? 7.482 3.247 -11.658 1.00 87.31 452 LEU A N 1
ATOM 3422 C CA . LEU A 1 452 ? 8.409 4.015 -12.485 1.00 87.31 452 LEU A CA 1
ATOM 3423 C C . LEU A 1 452 ? 7.945 5.468 -12.588 1.00 87.31 452 LEU A C 1
ATOM 3425 O O . LEU A 1 452 ? 6.830 5.749 -13.042 1.00 87.31 452 LEU A O 1
ATOM 3429 N N . GLY A 1 453 ? 8.778 6.411 -12.148 1.00 90.56 453 GLY A N 1
ATOM 3430 C CA . GLY A 1 453 ? 8.514 7.836 -12.308 1.00 90.56 453 GLY A CA 1
ATOM 3431 C C . GLY A 1 453 ? 8.617 8.258 -13.772 1.00 90.56 453 GLY A C 1
ATOM 3432 O O . GLY A 1 453 ? 9.419 7.726 -14.534 1.00 90.56 453 GLY A O 1
ATOM 3433 N N . LEU A 1 454 ? 7.854 9.273 -14.186 1.00 90.75 454 LEU A N 1
ATOM 3434 C CA . LEU A 1 454 ? 7.965 9.804 -15.553 1.00 90.75 454 LEU A CA 1
ATOM 3435 C C . LEU A 1 454 ? 9.376 10.335 -15.867 1.00 90.75 454 LEU A C 1
ATOM 3437 O O . LEU A 1 454 ? 9.815 10.276 -17.012 1.00 90.75 454 LEU A O 1
ATOM 3441 N N . THR A 1 455 ? 10.100 10.820 -14.856 1.00 90.56 455 THR A N 1
ATOM 3442 C CA . THR A 1 455 ? 11.511 11.218 -14.981 1.00 90.56 455 THR A CA 1
ATOM 3443 C C . THR A 1 455 ? 12.432 10.027 -15.228 1.00 90.56 455 THR A C 1
ATOM 3445 O O . THR A 1 455 ? 13.417 10.155 -15.950 1.00 90.56 455 THR A O 1
ATOM 3448 N N . ASP A 1 456 ? 12.110 8.863 -14.663 1.00 90.25 456 ASP A N 1
ATOM 3449 C CA . ASP A 1 456 ? 12.874 7.632 -14.869 1.00 90.25 456 ASP A CA 1
ATOM 3450 C C . ASP A 1 456 ? 12.626 7.095 -16.284 1.00 90.25 456 ASP A C 1
ATOM 3452 O O . ASP A 1 456 ? 13.577 6.740 -16.979 1.00 90.25 456 ASP A O 1
ATOM 3456 N N . VAL A 1 457 ? 11.375 7.166 -16.764 1.00 91.62 457 VAL A N 1
ATOM 3457 C CA . VAL A 1 457 ? 11.014 6.878 -18.165 1.00 91.62 457 VAL A CA 1
ATOM 3458 C C . VAL A 1 457 ? 11.782 7.784 -19.134 1.00 91.62 457 VAL A C 1
ATOM 3460 O O . VAL A 1 457 ? 12.378 7.291 -20.090 1.00 91.62 457 VAL A O 1
ATOM 3463 N N . GLU A 1 458 ? 11.807 9.101 -18.895 1.00 93.00 458 GLU A N 1
ATOM 3464 C CA . GLU A 1 458 ? 12.563 10.055 -19.722 1.00 93.00 458 GLU A CA 1
ATOM 3465 C C . GLU A 1 458 ? 14.070 9.759 -19.700 1.00 93.00 458 GLU A C 1
ATOM 3467 O O . GLU A 1 458 ? 14.724 9.780 -20.745 1.00 93.00 458 GLU A O 1
ATOM 3472 N N . SER A 1 459 ? 14.623 9.455 -18.524 1.00 92.31 459 SER A N 1
ATOM 3473 C CA . SER A 1 459 ? 16.037 9.115 -18.339 1.00 92.31 459 SER A CA 1
ATOM 3474 C C . SER A 1 459 ? 16.422 7.850 -19.109 1.00 92.31 459 SER A C 1
ATOM 3476 O O . SER A 1 459 ? 17.439 7.827 -19.808 1.00 92.31 459 SER A O 1
ATOM 3478 N N . MET A 1 460 ? 15.581 6.818 -19.040 1.00 92.69 460 MET A N 1
ATOM 3479 C CA . MET A 1 460 ? 15.749 5.565 -19.768 1.00 92.69 460 MET A CA 1
ATOM 3480 C C . MET A 1 460 ? 15.696 5.788 -21.288 1.00 92.69 460 MET A C 1
ATOM 3482 O O . MET A 1 460 ? 16.623 5.406 -22.005 1.00 92.69 460 MET A O 1
ATOM 3486 N N . ALA A 1 461 ? 14.668 6.494 -21.769 1.00 94.44 461 ALA A N 1
ATOM 3487 C CA . ALA A 1 461 ? 14.488 6.838 -23.180 1.00 94.44 461 ALA A CA 1
ATOM 3488 C C . ALA A 1 461 ? 15.646 7.683 -23.741 1.00 94.44 461 ALA A C 1
ATOM 3490 O O . ALA A 1 461 ? 16.121 7.447 -24.855 1.00 94.44 461 ALA A O 1
ATOM 3491 N N . THR A 1 462 ? 16.125 8.659 -22.965 1.00 94.19 462 THR A N 1
ATOM 3492 C CA . THR A 1 462 ? 17.242 9.533 -23.352 1.00 94.19 462 THR A CA 1
ATOM 3493 C C . THR A 1 462 ? 18.555 8.760 -23.396 1.00 94.19 462 THR A C 1
ATOM 3495 O O . THR A 1 462 ? 19.315 8.910 -24.349 1.00 94.19 462 THR A O 1
ATOM 3498 N N . THR A 1 463 ? 18.802 7.885 -22.416 1.00 93.62 463 THR A N 1
ATOM 3499 C CA . THR A 1 463 ? 20.001 7.037 -22.395 1.00 93.62 463 THR A CA 1
ATOM 3500 C C . THR A 1 463 ? 20.055 6.132 -23.625 1.00 93.62 463 THR A C 1
ATOM 3502 O O . THR A 1 463 ? 21.086 6.072 -24.292 1.00 93.62 463 THR A O 1
ATOM 3505 N N . ALA A 1 464 ? 18.944 5.480 -23.980 1.00 94.56 464 ALA A N 1
ATOM 3506 C CA . ALA A 1 464 ? 18.877 4.642 -25.176 1.00 94.56 464 ALA A CA 1
ATOM 3507 C C . ALA A 1 464 ? 19.132 5.452 -26.460 1.00 94.56 464 ALA A C 1
ATOM 3509 O O . ALA A 1 464 ? 19.906 5.032 -27.320 1.00 94.56 464 ALA A O 1
ATOM 3510 N N . ALA A 1 465 ? 18.547 6.650 -26.571 1.00 95.19 465 ALA A N 1
ATOM 3511 C CA . ALA A 1 465 ? 18.787 7.539 -27.705 1.00 95.19 465 ALA A CA 1
ATOM 3512 C C . ALA A 1 465 ? 20.260 7.971 -27.824 1.00 95.19 465 ALA A C 1
ATOM 3514 O O . ALA A 1 465 ? 20.796 8.000 -28.933 1.00 95.19 465 ALA A O 1
ATOM 3515 N N . SER A 1 466 ? 20.929 8.262 -26.704 1.00 94.00 466 SER A N 1
ATOM 3516 C CA . SER A 1 466 ? 22.363 8.579 -26.683 1.00 94.00 466 SER A CA 1
ATOM 3517 C C . SER A 1 466 ? 23.220 7.399 -27.144 1.00 94.00 466 SER A C 1
ATOM 3519 O O . SER A 1 466 ? 24.045 7.570 -28.037 1.00 94.00 466 SER A O 1
ATOM 3521 N N . LEU A 1 467 ? 22.975 6.193 -26.619 1.00 92.81 467 LEU A N 1
ATOM 3522 C CA . LEU A 1 467 ? 23.706 4.986 -27.025 1.00 92.81 467 LEU A CA 1
ATOM 3523 C C . LEU A 1 467 ? 23.537 4.686 -28.523 1.00 92.81 467 LEU A C 1
ATOM 3525 O O . LEU A 1 467 ? 24.501 4.349 -29.214 1.00 92.81 467 LEU A O 1
ATOM 3529 N N . LEU A 1 468 ? 22.323 4.862 -29.053 1.00 94.88 468 LEU A N 1
ATOM 3530 C CA . LEU A 1 468 ? 22.069 4.722 -30.484 1.00 94.88 468 LEU A CA 1
ATOM 3531 C C . LEU A 1 468 ? 22.852 5.763 -31.300 1.00 94.88 468 LEU A C 1
ATOM 3533 O O . LEU A 1 468 ? 23.499 5.398 -32.283 1.00 94.88 468 LEU A O 1
ATOM 3537 N N . ALA A 1 469 ? 22.842 7.035 -30.894 1.00 95.19 469 ALA A N 1
ATOM 3538 C CA . ALA A 1 469 ? 23.576 8.103 -31.575 1.00 95.19 469 ALA A CA 1
ATOM 3539 C C . ALA A 1 469 ? 25.100 7.868 -31.586 1.00 95.19 469 ALA A C 1
ATOM 3541 O O . ALA A 1 469 ? 25.755 8.090 -32.612 1.00 95.19 469 ALA A O 1
ATOM 3542 N N . ASP A 1 470 ? 25.657 7.361 -30.486 1.00 93.50 470 ASP A N 1
ATOM 3543 C CA . ASP A 1 470 ? 27.073 6.995 -30.387 1.00 93.50 470 ASP A CA 1
ATOM 3544 C C . ASP A 1 470 ? 27.418 5.833 -31.335 1.00 93.50 470 ASP A C 1
ATOM 3546 O O . ASP A 1 470 ? 28.432 5.864 -32.042 1.00 93.50 470 ASP A O 1
ATOM 3550 N N . SER A 1 471 ? 26.536 4.832 -31.440 1.00 93.69 471 SER A N 1
ATOM 3551 C CA . SER A 1 471 ? 26.719 3.710 -32.372 1.00 93.69 471 SER A CA 1
ATOM 3552 C C . SER A 1 471 ? 26.710 4.146 -33.844 1.00 93.69 471 SER A C 1
ATOM 3554 O O . SER A 1 471 ? 27.533 3.695 -34.642 1.00 93.69 471 SER A O 1
ATOM 3556 N N . ILE A 1 472 ? 25.844 5.101 -34.201 1.00 95.00 472 ILE A N 1
ATOM 3557 C CA . ILE A 1 472 ? 25.799 5.693 -35.544 1.00 95.00 472 ILE A CA 1
ATOM 3558 C C . ILE A 1 472 ? 27.098 6.456 -35.819 1.00 95.00 472 ILE A C 1
ATOM 3560 O O . ILE A 1 472 ? 27.716 6.278 -36.868 1.00 95.00 472 ILE A O 1
ATOM 3564 N N . SER A 1 473 ? 27.546 7.264 -34.855 1.00 94.94 473 SER A N 1
ATOM 3565 C CA . SER A 1 473 ? 28.764 8.076 -34.973 1.00 94.94 473 SER A CA 1
ATOM 3566 C C . SER A 1 473 ? 30.033 7.228 -35.104 1.00 94.94 473 SER A C 1
ATOM 3568 O O . SER A 1 473 ? 30.973 7.624 -35.791 1.00 94.94 473 SER A O 1
ATOM 3570 N N . SER A 1 474 ? 30.054 6.042 -34.491 1.00 92.44 474 SER A N 1
ATOM 3571 C CA . SER A 1 474 ? 31.153 5.074 -34.613 1.00 92.44 474 SER A CA 1
ATOM 3572 C C . SER A 1 474 ? 31.111 4.233 -35.899 1.00 92.44 474 SER A C 1
ATOM 3574 O O . SER A 1 474 ? 32.029 3.454 -36.154 1.00 92.44 474 SER A O 1
ATOM 3576 N N . GLY A 1 475 ? 30.085 4.402 -36.742 1.00 92.50 475 GLY A N 1
ATOM 3577 C CA . GLY A 1 475 ? 29.954 3.712 -38.028 1.00 92.50 475 GLY A CA 1
ATOM 3578 C C . GLY A 1 475 ? 29.438 2.273 -37.931 1.00 92.50 475 GLY A C 1
ATOM 3579 O O . GLY A 1 475 ? 29.513 1.542 -38.915 1.00 92.50 475 GLY A O 1
ATOM 3580 N N . SER A 1 476 ? 28.919 1.857 -36.772 1.00 89.94 476 SER A N 1
ATOM 3581 C CA . SER A 1 476 ? 28.292 0.544 -36.551 1.00 89.94 476 SER A CA 1
ATOM 3582 C C . SER A 1 476 ? 26.948 0.724 -35.834 1.00 89.94 476 SER A C 1
ATOM 3584 O O . SER A 1 476 ? 26.868 0.493 -34.626 1.00 89.94 476 SER A O 1
ATOM 3586 N N . PRO A 1 477 ? 25.897 1.178 -36.547 1.00 92.19 477 PRO A N 1
ATOM 3587 C CA . PRO A 1 477 ? 24.606 1.484 -35.940 1.00 92.19 477 PRO A CA 1
ATOM 3588 C C . PRO A 1 477 ? 23.979 0.243 -35.299 1.00 92.19 477 PRO A C 1
ATOM 3590 O O . PRO A 1 477 ? 23.871 -0.794 -35.952 1.00 92.19 477 PRO A O 1
ATOM 3593 N N . ILE A 1 478 ? 23.509 0.375 -34.056 1.00 94.25 478 ILE A N 1
ATOM 3594 C CA . ILE A 1 478 ? 22.789 -0.694 -33.340 1.00 94.25 478 ILE A CA 1
ATOM 3595 C C . ILE A 1 478 ? 21.493 -1.070 -34.072 1.00 94.25 478 ILE A C 1
ATOM 3597 O O . ILE A 1 478 ? 21.159 -2.243 -34.210 1.00 94.25 478 ILE A O 1
ATOM 3601 N N . LEU A 1 479 ? 20.764 -0.062 -34.558 1.00 96.06 479 LEU A N 1
ATOM 3602 C CA . LEU A 1 479 ? 19.520 -0.228 -35.308 1.00 96.06 479 LEU A CA 1
ATOM 3603 C C . LEU A 1 479 ? 19.727 0.183 -36.769 1.00 96.06 479 LEU A C 1
ATOM 3605 O O . LEU A 1 479 ? 20.384 1.184 -37.047 1.00 96.06 479 LEU A O 1
ATOM 3609 N N . GLY A 1 480 ? 19.113 -0.535 -37.713 1.00 96.06 480 GLY A N 1
ATOM 3610 C CA . GLY A 1 480 ? 19.057 -0.105 -39.117 1.00 96.06 480 GLY A CA 1
ATOM 3611 C C . GLY A 1 480 ? 18.152 1.119 -39.323 1.00 96.06 480 GLY A C 1
ATOM 3612 O O . GLY A 1 480 ? 17.253 1.366 -38.521 1.00 96.06 480 GLY A O 1
ATOM 3613 N N . ASP A 1 481 ? 18.339 1.857 -40.422 1.00 95.94 481 ASP A N 1
ATOM 3614 C CA . ASP A 1 481 ? 17.707 3.168 -40.676 1.00 95.94 481 ASP A CA 1
ATOM 3615 C C . ASP A 1 481 ? 16.184 3.199 -40.462 1.00 95.94 481 ASP A C 1
ATOM 3617 O O . ASP A 1 481 ? 15.647 4.125 -39.853 1.00 95.94 481 ASP A O 1
ATOM 3621 N N . LYS A 1 482 ? 15.468 2.159 -40.913 1.00 97.00 482 LYS A N 1
ATOM 3622 C CA . LYS A 1 482 ? 14.013 2.045 -40.715 1.00 97.00 482 LYS A CA 1
ATOM 3623 C C . LYS A 1 482 ? 13.641 1.998 -39.228 1.00 97.00 482 LYS A C 1
ATOM 3625 O O . LYS A 1 482 ? 12.692 2.660 -38.813 1.00 97.00 482 LYS A O 1
ATOM 3630 N N . ASN A 1 483 ? 14.389 1.231 -38.441 1.00 97.38 483 ASN A N 1
ATOM 3631 C CA . ASN A 1 483 ? 14.157 1.078 -37.007 1.00 97.38 483 ASN A CA 1
ATOM 3632 C C . ASN A 1 483 ? 14.610 2.321 -36.233 1.00 97.38 483 ASN A C 1
ATOM 3634 O O . ASN A 1 483 ? 13.965 2.678 -35.259 1.00 97.38 483 ASN A O 1
ATOM 3638 N N . GLN A 1 484 ? 15.638 3.040 -36.697 1.00 96.94 484 GLN A N 1
ATOM 3639 C CA . GLN A 1 484 ? 16.009 4.344 -36.129 1.00 96.94 484 GLN A CA 1
ATOM 3640 C C . GLN A 1 484 ? 14.882 5.378 -36.294 1.00 96.94 484 GLN A C 1
ATOM 3642 O O . GLN A 1 484 ? 14.537 6.088 -35.345 1.00 96.94 484 GLN A O 1
ATOM 3647 N N . ALA A 1 485 ? 14.283 5.446 -37.490 1.00 97.06 485 ALA A N 1
ATOM 3648 C CA . ALA A 1 485 ? 13.152 6.331 -37.757 1.00 97.06 485 ALA A CA 1
ATOM 3649 C C . ALA A 1 485 ? 11.939 5.961 -36.894 1.00 97.06 485 ALA A C 1
ATOM 3651 O O . ALA A 1 485 ? 11.326 6.840 -36.289 1.00 97.06 485 ALA A O 1
ATOM 3652 N N . ARG A 1 486 ? 11.632 4.662 -36.785 1.00 97.94 486 ARG A N 1
ATOM 3653 C CA . ARG A 1 486 ? 10.513 4.184 -35.970 1.00 97.94 486 ARG A CA 1
ATOM 3654 C C . ARG A 1 486 ? 10.741 4.412 -34.478 1.00 97.94 486 ARG A C 1
ATOM 3656 O O . ARG A 1 486 ? 9.841 4.916 -33.818 1.00 97.94 486 ARG A O 1
ATOM 3663 N N . PHE A 1 487 ? 11.941 4.139 -33.964 1.00 97.38 487 PHE A N 1
ATOM 3664 C CA . PHE A 1 487 ? 12.299 4.450 -32.582 1.00 97.38 487 PHE A CA 1
ATOM 3665 C C . PHE A 1 487 ? 12.101 5.939 -32.291 1.00 97.38 487 PHE A C 1
ATOM 3667 O O . PHE A 1 487 ? 11.438 6.279 -31.322 1.00 97.38 487 PHE A O 1
ATOM 3674 N N . SER A 1 488 ? 12.565 6.828 -33.173 1.00 95.44 488 SER A N 1
ATOM 3675 C CA . SER A 1 488 ? 12.375 8.279 -33.014 1.00 95.44 488 SER A CA 1
ATOM 3676 C C . SER A 1 488 ? 10.899 8.708 -32.970 1.00 95.44 488 SER A C 1
ATOM 3678 O O . SER A 1 488 ? 10.585 9.722 -32.355 1.00 95.44 488 SER A O 1
ATOM 3680 N N . GLU A 1 489 ? 10.003 7.961 -33.622 1.00 96.31 489 GLU A N 1
ATOM 3681 C CA . GLU A 1 489 ? 8.557 8.214 -33.630 1.00 96.31 489 GLU A CA 1
ATOM 3682 C C . GLU A 1 489 ? 7.874 7.752 -32.334 1.00 96.31 489 GLU A C 1
ATOM 3684 O O . GLU A 1 489 ? 7.001 8.451 -31.822 1.00 96.31 489 GLU A O 1
ATOM 3689 N N . VAL A 1 490 ? 8.254 6.581 -31.810 1.00 96.44 490 VAL A N 1
ATOM 3690 C CA . VAL A 1 490 ? 7.589 5.962 -30.648 1.00 96.44 490 VAL A CA 1
ATOM 3691 C C . VAL A 1 490 ? 8.249 6.289 -29.311 1.00 96.44 490 VAL A C 1
ATOM 3693 O O . VAL A 1 490 ? 7.621 6.105 -28.267 1.00 96.44 490 VAL A O 1
ATOM 3696 N N . ASN A 1 491 ? 9.507 6.735 -29.317 1.00 94.81 491 ASN A N 1
ATOM 3697 C CA . ASN A 1 491 ? 10.239 7.081 -28.104 1.00 94.81 491 ASN A CA 1
ATOM 3698 C C . ASN A 1 491 ? 9.566 8.280 -27.409 1.00 94.81 491 ASN A C 1
ATOM 3700 O O . ASN A 1 491 ? 9.205 9.248 -28.089 1.00 94.81 491 ASN A O 1
ATOM 3704 N N . PRO A 1 492 ? 9.401 8.263 -26.073 1.00 90.75 492 PRO A N 1
ATOM 3705 C CA . PRO A 1 492 ? 8.794 9.376 -25.358 1.00 90.75 492 PRO A CA 1
ATOM 3706 C C . PRO A 1 492 ? 9.502 10.703 -25.650 1.00 90.75 492 PRO A C 1
ATOM 3708 O O . PRO A 1 492 ? 10.732 10.793 -25.638 1.00 90.75 492 PRO A O 1
ATOM 3711 N N . ILE A 1 493 ? 8.721 11.759 -25.885 1.00 89.06 493 ILE A N 1
ATOM 3712 C CA . ILE A 1 493 ? 9.273 13.113 -25.955 1.00 89.06 493 ILE A CA 1
ATOM 3713 C C . ILE A 1 493 ? 9.734 13.557 -24.557 1.00 89.06 493 ILE A C 1
ATOM 3715 O O . ILE A 1 493 ? 9.125 13.151 -23.564 1.00 89.06 493 ILE A O 1
ATOM 3719 N N . PRO A 1 494 ? 10.752 14.432 -24.457 1.00 89.50 494 PRO A N 1
ATOM 3720 C CA . PRO A 1 494 ? 11.154 15.003 -23.178 1.00 89.50 494 PRO A CA 1
ATOM 3721 C C . PRO A 1 494 ? 9.982 15.655 -22.435 1.00 89.50 494 PRO A C 1
ATOM 3723 O O . PRO A 1 494 ? 9.163 16.338 -23.057 1.00 89.50 494 PRO A O 1
ATOM 3726 N N . LEU A 1 495 ? 9.940 15.526 -21.107 1.00 87.19 495 LEU A N 1
ATOM 3727 C CA . LEU A 1 495 ? 8.896 16.099 -20.247 1.00 87.19 495 LEU A CA 1
ATOM 3728 C C . LEU A 1 495 ? 8.791 17.619 -20.425 1.00 87.19 495 LEU A C 1
ATOM 3730 O O . LEU A 1 495 ? 7.705 18.188 -20.386 1.00 87.19 495 LEU A O 1
ATOM 3734 N N . THR A 1 496 ? 9.917 18.271 -20.721 1.00 86.25 496 THR A N 1
ATOM 3735 C CA . THR A 1 496 ? 10.006 19.711 -21.026 1.00 86.25 496 THR A CA 1
ATOM 3736 C C . THR A 1 496 ? 9.294 20.132 -22.313 1.00 86.25 496 THR A C 1
ATOM 3738 O O . THR A 1 496 ? 9.047 21.321 -22.505 1.00 86.25 496 THR A O 1
ATOM 3741 N N . LYS A 1 497 ? 8.970 19.187 -23.204 1.00 87.50 497 LYS A N 1
ATOM 3742 C CA . LYS A 1 497 ? 8.248 19.439 -24.460 1.00 87.50 497 LYS A CA 1
ATOM 3743 C C . LYS A 1 497 ? 6.750 19.173 -24.360 1.00 87.50 497 LYS A C 1
ATOM 3745 O O . LYS A 1 497 ? 6.039 19.415 -25.335 1.00 87.50 497 LYS A O 1
ATOM 3750 N N . PHE A 1 498 ? 6.261 18.671 -23.227 1.00 83.69 498 PHE A N 1
ATOM 3751 C CA . PHE A 1 498 ? 4.824 18.547 -23.027 1.00 83.69 498 PHE A CA 1
ATOM 3752 C C . PHE A 1 498 ? 4.179 19.939 -22.980 1.00 83.69 498 PHE A C 1
ATOM 3754 O O . PHE A 1 498 ? 4.789 20.888 -22.484 1.00 83.69 498 PHE A O 1
ATOM 3761 N N . PRO A 1 499 ? 2.937 20.083 -23.479 1.00 76.44 499 PRO A N 1
ATOM 3762 C CA . PRO A 1 499 ? 2.244 21.371 -23.524 1.00 76.44 499 PRO A CA 1
ATOM 3763 C C . PRO A 1 499 ? 1.968 21.958 -22.133 1.00 76.44 499 PRO A C 1
ATOM 3765 O O . PRO A 1 499 ? 1.630 23.133 -22.025 1.00 76.44 499 PRO A O 1
ATOM 3768 N N . MET A 1 500 ? 2.096 21.145 -21.083 1.00 73.19 500 MET A N 1
ATOM 3769 C CA . MET A 1 500 ? 1.988 21.539 -19.684 1.00 73.19 500 MET A CA 1
ATOM 3770 C C . MET A 1 500 ? 3.012 20.747 -18.860 1.00 73.19 500 MET A C 1
ATOM 3772 O O . MET A 1 500 ? 3.289 19.595 -19.209 1.00 73.19 500 MET A O 1
ATOM 3776 N N . PRO A 1 501 ? 3.547 21.306 -17.758 1.00 72.50 501 PRO A N 1
ATOM 3777 C CA . PRO A 1 501 ? 4.400 20.560 -16.843 1.00 72.50 501 PRO A CA 1
ATOM 3778 C C . PRO A 1 501 ? 3.659 19.340 -16.292 1.00 72.50 501 PRO A C 1
ATOM 3780 O O . PRO A 1 501 ? 2.650 19.474 -15.598 1.00 72.50 501 PRO A O 1
ATOM 3783 N N . ILE A 1 502 ? 4.173 18.148 -16.585 1.00 75.12 502 ILE A N 1
ATOM 3784 C CA . ILE A 1 502 ? 3.643 16.894 -16.056 1.00 75.12 502 ILE A CA 1
ATOM 3785 C C . ILE A 1 502 ? 4.639 16.273 -15.082 1.00 75.12 502 ILE A C 1
ATOM 3787 O O . ILE A 1 502 ? 5.852 16.307 -15.260 1.00 75.12 502 ILE A O 1
ATOM 3791 N N . SER A 1 503 ? 4.098 15.695 -14.022 1.00 76.81 503 SER A N 1
ATOM 3792 C CA . SER A 1 503 ? 4.815 14.830 -13.090 1.00 76.81 503 SER A CA 1
ATOM 3793 C C . SER A 1 503 ? 3.894 13.664 -12.799 1.00 76.81 503 SER A C 1
ATOM 3795 O O . SER A 1 503 ? 2.678 13.825 -12.874 1.00 76.81 503 SER A O 1
ATOM 3797 N N . GLY A 1 504 ? 4.454 12.505 -12.496 1.00 83.12 504 GLY A N 1
ATOM 3798 C CA . GLY A 1 504 ? 3.672 11.311 -12.241 1.00 83.12 504 GLY A CA 1
ATOM 3799 C C . GLY A 1 504 ? 4.532 10.074 -12.208 1.00 83.12 504 GLY A C 1
ATOM 3800 O O . GLY A 1 504 ? 5.751 10.139 -12.376 1.00 83.12 504 GLY A O 1
ATOM 3801 N N . SER A 1 505 ? 3.866 8.954 -12.008 1.00 86.12 505 SER A N 1
ATOM 3802 C CA . SER A 1 505 ? 4.468 7.640 -12.071 1.00 86.12 505 SER A CA 1
ATOM 3803 C C . SER A 1 505 ? 3.460 6.637 -12.606 1.00 86.12 505 SER A C 1
ATOM 3805 O O . SER A 1 505 ? 2.252 6.887 -12.606 1.00 86.12 505 SER A O 1
ATOM 3807 N N . ILE A 1 506 ? 3.972 5.507 -13.066 1.00 87.44 506 ILE A N 1
ATOM 3808 C CA . ILE A 1 506 ? 3.189 4.360 -13.507 1.00 87.44 506 ILE A CA 1
ATOM 3809 C C . ILE A 1 506 ? 3.498 3.175 -12.598 1.00 87.44 506 ILE A C 1
ATOM 3811 O O . ILE A 1 506 ? 4.633 3.021 -12.152 1.00 87.44 506 ILE A O 1
ATOM 3815 N N . ASN A 1 507 ? 2.494 2.344 -12.323 1.00 87.12 507 ASN A N 1
ATOM 3816 C CA . ASN A 1 507 ? 2.754 0.998 -11.822 1.00 87.12 507 ASN A CA 1
ATOM 3817 C C . ASN A 1 507 ? 3.367 0.210 -12.988 1.00 87.12 507 ASN A C 1
ATOM 3819 O O . ASN A 1 507 ? 2.702 0.015 -14.006 1.00 87.12 507 ASN A O 1
ATOM 3823 N N . TYR A 1 508 ? 4.659 -0.092 -12.889 1.00 90.50 508 TYR A N 1
ATOM 3824 C CA . TYR A 1 508 ? 5.465 -0.620 -13.983 1.00 90.50 508 TYR A CA 1
ATOM 3825 C C . TYR A 1 508 ? 5.405 -2.146 -14.048 1.00 90.50 508 TYR A C 1
ATOM 3827 O O . TYR A 1 508 ? 5.220 -2.695 -15.137 1.00 90.50 508 TYR A O 1
ATOM 3835 N N . LEU A 1 509 ? 5.500 -2.808 -12.891 1.00 91.06 509 LEU A N 1
ATOM 3836 C CA . LEU A 1 509 ? 5.444 -4.262 -12.778 1.00 91.06 509 LEU A CA 1
ATOM 3837 C C . LEU A 1 509 ? 4.142 -4.710 -12.115 1.00 91.06 509 LEU A C 1
ATOM 3839 O O . LEU A 1 509 ? 3.883 -4.448 -10.938 1.00 91.06 509 LEU A O 1
ATOM 3843 N N . ASN A 1 510 ? 3.338 -5.434 -12.891 1.00 90.94 510 ASN A N 1
ATOM 3844 C CA . ASN A 1 510 ? 2.237 -6.225 -12.360 1.00 90.94 510 ASN A CA 1
ATOM 3845 C C . ASN A 1 510 ? 2.801 -7.453 -11.644 1.00 90.94 510 ASN A C 1
ATOM 3847 O O . ASN A 1 510 ? 3.750 -8.051 -12.151 1.00 90.94 510 ASN A O 1
ATOM 3851 N N . THR A 1 511 ? 2.186 -7.859 -10.532 1.00 92.00 511 THR A N 1
ATOM 3852 C CA . THR A 1 511 ? 2.523 -9.110 -9.838 1.00 92.00 511 THR A CA 1
ATOM 3853 C C . THR A 1 511 ? 1.563 -10.234 -10.214 1.00 92.00 511 THR A C 1
ATOM 3855 O O . THR A 1 511 ? 0.397 -9.993 -10.540 1.00 92.00 511 THR A O 1
ATOM 3858 N N . TYR A 1 512 ? 2.068 -11.462 -10.139 1.00 92.12 512 TYR A N 1
ATOM 3859 C CA . TYR A 1 512 ? 1.357 -12.709 -10.411 1.00 92.12 512 TYR A CA 1
ATOM 3860 C C . TYR A 1 512 ? 1.562 -13.675 -9.254 1.00 92.12 512 TYR A C 1
ATOM 3862 O O . TYR A 1 512 ? 2.458 -13.503 -8.425 1.00 92.12 512 TYR A O 1
ATOM 3870 N N . THR A 1 513 ? 0.732 -14.707 -9.202 1.00 89.69 513 THR A N 1
ATOM 3871 C CA . THR A 1 513 ? 0.841 -15.749 -8.182 1.00 89.69 513 THR A CA 1
ATOM 3872 C C . THR A 1 513 ? 1.468 -17.000 -8.786 1.00 89.69 513 THR A C 1
ATOM 3874 O O . THR A 1 513 ? 1.425 -17.206 -9.994 1.00 89.69 513 THR A O 1
ATOM 3877 N N . ALA A 1 514 ? 2.011 -17.883 -7.948 1.00 87.50 514 ALA A N 1
ATOM 3878 C CA . ALA A 1 514 ? 2.588 -19.143 -8.424 1.00 87.50 514 ALA A CA 1
ATOM 3879 C C . ALA A 1 514 ? 1.555 -20.095 -9.067 1.00 87.50 514 ALA A C 1
ATOM 3881 O O . ALA A 1 514 ? 1.940 -21.078 -9.694 1.00 87.50 514 ALA A O 1
ATOM 3882 N N . TYR A 1 515 ? 0.256 -19.840 -8.874 1.00 86.75 515 TYR A N 1
ATOM 3883 C CA . TYR A 1 515 ? -0.846 -20.673 -9.363 1.00 86.75 515 TYR A CA 1
ATOM 3884 C C . TYR A 1 515 ? -1.665 -20.021 -10.489 1.00 86.75 515 TYR A C 1
ATOM 3886 O O . TYR A 1 515 ? -2.425 -20.724 -11.151 1.00 86.75 515 TYR A O 1
ATOM 3894 N N . ASP A 1 516 ? -1.506 -18.716 -10.721 1.00 89.56 516 ASP A N 1
ATOM 3895 C CA . ASP A 1 516 ? -2.084 -17.983 -11.850 1.00 89.56 516 ASP A CA 1
ATOM 3896 C C . ASP A 1 516 ? -1.079 -16.936 -12.348 1.00 89.56 516 ASP A C 1
ATOM 3898 O O . ASP A 1 516 ? -0.863 -15.898 -11.712 1.00 89.56 516 ASP A O 1
ATOM 3902 N N . ASP A 1 517 ? -0.469 -17.241 -13.494 1.00 89.75 517 ASP A N 1
ATOM 3903 C CA . ASP A 1 517 ? 0.482 -16.400 -14.221 1.00 89.75 517 ASP A CA 1
ATOM 3904 C C . ASP A 1 517 ? -0.150 -15.673 -15.423 1.00 89.75 517 ASP A C 1
ATOM 3906 O O . ASP A 1 517 ? 0.567 -15.121 -16.265 1.00 89.75 517 ASP A O 1
ATOM 3910 N N . THR A 1 518 ? -1.486 -15.684 -15.501 1.00 88.44 518 THR A N 1
ATOM 3911 C CA . THR A 1 518 ? -2.275 -15.089 -16.588 1.00 88.44 518 THR A CA 1
ATOM 3912 C C . THR A 1 518 ? -3.100 -13.890 -16.137 1.00 88.44 518 THR A C 1
ATOM 3914 O O . THR A 1 518 ? -3.298 -12.955 -16.918 1.00 88.44 518 THR A O 1
ATOM 3917 N N . THR A 1 519 ? -3.568 -13.895 -14.885 1.00 91.56 519 THR A N 1
ATOM 3918 C CA . THR A 1 519 ? -4.314 -12.788 -14.285 1.00 91.56 519 THR A CA 1
ATOM 3919 C C . THR A 1 519 ? -3.394 -11.992 -13.363 1.00 91.56 519 THR A C 1
ATOM 3921 O O . THR A 1 519 ? -2.989 -12.498 -12.315 1.00 91.56 519 THR A O 1
ATOM 3924 N N . PRO A 1 520 ? -3.082 -10.725 -13.691 1.00 92.00 520 PRO A N 1
ATOM 3925 C CA . PRO A 1 520 ? -2.393 -9.848 -12.757 1.00 92.00 520 PRO A CA 1
ATOM 3926 C C . PRO A 1 520 ? -3.188 -9.732 -11.457 1.00 92.00 520 PRO A C 1
ATOM 3928 O O . PRO A 1 520 ? -4.388 -9.445 -11.497 1.00 92.00 520 PRO A O 1
ATOM 3931 N N . THR A 1 521 ? -2.520 -9.843 -10.309 1.00 90.88 521 THR A N 1
ATOM 3932 C CA . THR A 1 521 ? -3.167 -9.743 -8.985 1.00 90.88 521 THR A CA 1
ATOM 3933 C C . THR A 1 521 ? -3.972 -8.450 -8.830 1.00 90.88 521 THR A C 1
ATOM 3935 O O . THR A 1 521 ? -4.997 -8.436 -8.153 1.00 90.88 521 THR A O 1
ATOM 3938 N N . GLN A 1 522 ? -3.569 -7.370 -9.515 1.00 90.62 522 GLN A N 1
ATOM 3939 C CA . GLN A 1 522 ? -4.272 -6.084 -9.586 1.00 90.62 522 GLN A CA 1
ATOM 3940 C C . GLN A 1 522 ? -5.741 -6.192 -10.016 1.00 90.62 522 GLN A C 1
ATOM 3942 O O . GLN A 1 522 ? -6.533 -5.317 -9.654 1.00 90.62 522 GLN A O 1
ATOM 3947 N N . PHE A 1 523 ? -6.103 -7.227 -10.773 1.00 90.19 523 PHE A N 1
ATOM 3948 C CA . PHE A 1 523 ? -7.468 -7.480 -11.234 1.00 90.19 523 PHE A CA 1
ATOM 3949 C C . PHE A 1 523 ? -8.166 -8.607 -10.461 1.00 90.19 523 PHE A C 1
ATOM 3951 O O . PHE A 1 523 ? -9.322 -8.911 -10.749 1.00 90.19 523 PHE A O 1
ATOM 3958 N N . THR A 1 524 ? -7.505 -9.182 -9.456 1.00 89.50 524 THR A N 1
ATOM 3959 C CA . THR A 1 524 ? -8.044 -10.252 -8.615 1.00 89.50 524 THR A CA 1
ATOM 3960 C C . THR A 1 524 ? -8.658 -9.670 -7.347 1.00 89.50 524 THR A C 1
ATOM 3962 O O . THR A 1 524 ? -7.980 -9.013 -6.549 1.00 89.50 524 THR A O 1
ATOM 3965 N N . TYR A 1 525 ? -9.956 -9.924 -7.160 1.00 90.12 525 TYR A N 1
ATOM 3966 C CA . TYR A 1 525 ? -10.674 -9.577 -5.937 1.00 90.12 525 TYR A CA 1
ATOM 3967 C C . TYR A 1 525 ? -10.474 -10.648 -4.859 1.00 90.12 525 TYR A C 1
ATOM 3969 O O . TYR A 1 525 ? -10.793 -11.816 -5.068 1.00 90.12 525 TYR A O 1
ATOM 3977 N N . GLU A 1 526 ? -10.016 -10.234 -3.682 1.00 87.31 526 GLU A N 1
ATOM 3978 C CA . GLU A 1 526 ? -9.732 -11.107 -2.541 1.00 87.31 526 GLU A CA 1
ATOM 3979 C C . GLU A 1 526 ? -10.477 -10.617 -1.297 1.00 87.31 526 GLU A C 1
ATOM 3981 O O . GLU A 1 526 ? -10.023 -9.749 -0.544 1.00 87.31 526 GLU A O 1
ATOM 3986 N N . ALA A 1 527 ? -11.664 -11.177 -1.071 1.00 92.50 527 ALA A N 1
ATOM 3987 C CA . ALA A 1 527 ? -12.425 -10.896 0.138 1.00 92.50 527 ALA A CA 1
ATOM 3988 C C . ALA A 1 527 ? -11.629 -11.277 1.394 1.00 92.50 527 ALA A C 1
ATOM 3990 O O . ALA A 1 527 ? -11.046 -12.359 1.478 1.00 92.50 527 ALA A O 1
ATOM 3991 N N . ALA A 1 528 ? -11.685 -10.422 2.415 1.00 95.88 528 ALA A N 1
ATOM 3992 C CA . ALA A 1 528 ? -11.163 -10.764 3.725 1.00 95.88 528 ALA A CA 1
ATOM 3993 C C . ALA A 1 528 ? -11.938 -11.943 4.333 1.00 95.88 528 ALA A C 1
ATOM 3995 O O . ALA A 1 528 ? -13.142 -12.116 4.099 1.00 95.88 528 ALA A O 1
ATOM 3996 N N . ASN A 1 529 ? -11.271 -12.728 5.180 1.00 95.94 529 ASN A N 1
ATOM 3997 C CA . ASN A 1 529 ? -11.934 -13.827 5.887 1.00 95.94 529 ASN A CA 1
ATOM 3998 C C . ASN A 1 529 ? -12.995 -13.320 6.868 1.00 95.94 529 ASN A C 1
ATOM 4000 O O . ASN A 1 529 ? -13.992 -13.998 7.113 1.00 95.94 529 ASN A O 1
ATOM 4004 N N . CYS A 1 530 ? -12.789 -12.122 7.413 1.00 96.00 530 CYS A N 1
ATOM 4005 C CA . CYS A 1 530 ? -13.728 -11.457 8.299 1.00 96.00 530 CYS A CA 1
ATOM 4006 C C . CYS A 1 530 ? -13.823 -9.970 7.964 1.00 96.00 530 CYS A C 1
ATOM 4008 O O . CYS A 1 530 ? -12.815 -9.273 7.904 1.00 96.00 530 CYS A O 1
ATOM 4010 N N . HIS A 1 531 ? -15.040 -9.471 7.791 1.00 94.88 531 HIS A N 1
ATOM 4011 C CA . HIS A 1 531 ? -15.345 -8.049 7.726 1.00 94.88 531 HIS A CA 1
ATOM 4012 C C . HIS A 1 531 ? -15.996 -7.619 9.046 1.00 94.88 531 HIS A C 1
ATOM 4014 O O . HIS A 1 531 ? -16.927 -8.275 9.524 1.00 94.88 531 HIS A O 1
ATOM 4020 N N . ILE A 1 532 ? -15.504 -6.533 9.643 1.00 94.81 532 ILE A N 1
ATOM 4021 C CA . ILE A 1 532 ? -16.030 -5.928 10.875 1.00 94.81 532 ILE A CA 1
ATOM 4022 C C . ILE A 1 532 ? -16.197 -4.413 10.710 1.00 94.81 532 ILE A C 1
ATOM 4024 O O . ILE A 1 532 ? -15.548 -3.787 9.877 1.00 94.81 532 ILE A O 1
ATOM 4028 N N . PHE A 1 533 ? -17.029 -3.791 11.544 1.00 94.06 533 PHE A N 1
ATOM 4029 C CA . PHE A 1 533 ? -17.173 -2.335 11.565 1.00 94.06 533 PHE A CA 1
ATOM 4030 C C . PHE A 1 533 ? -16.481 -1.697 12.763 1.00 94.06 533 PHE A C 1
ATOM 4032 O O . PHE A 1 533 ? -16.411 -2.272 13.850 1.00 94.06 533 PHE A O 1
ATOM 4039 N N . TYR A 1 534 ? -16.044 -0.451 12.578 1.00 92.50 534 TYR A N 1
ATOM 4040 C CA . TYR A 1 534 ? -15.640 0.402 13.689 1.00 92.50 534 TYR A CA 1
ATOM 4041 C C . TYR A 1 534 ? -16.817 0.633 14.643 1.00 92.50 534 TYR A C 1
ATOM 4043 O O . TYR A 1 534 ? -17.956 0.857 14.225 1.00 92.50 534 TYR A O 1
ATOM 4051 N N . THR A 1 535 ? -16.526 0.639 15.937 1.00 88.75 535 THR A N 1
ATOM 4052 C CA . THR A 1 535 ? -17.439 1.055 17.006 1.00 88.75 535 THR A CA 1
ATOM 4053 C C . THR A 1 535 ? -16.942 2.353 17.637 1.00 88.75 535 THR A C 1
ATOM 4055 O O . THR A 1 535 ? -15.833 2.815 17.359 1.00 88.75 535 THR A O 1
ATOM 4058 N N . ALA A 1 536 ? -17.734 2.948 18.527 1.00 84.56 536 ALA A N 1
ATOM 4059 C CA . ALA A 1 536 ? -17.335 4.185 19.193 1.00 84.56 536 ALA A CA 1
ATOM 4060 C C . ALA A 1 536 ? -16.020 4.048 19.989 1.00 84.56 536 ALA A C 1
ATOM 4062 O O . ALA A 1 536 ? -15.217 4.980 19.997 1.00 84.56 536 ALA A O 1
ATOM 4063 N N . GLU A 1 537 ? -15.761 2.888 20.602 1.00 85.44 537 GLU A N 1
ATOM 4064 C CA . GLU A 1 537 ? -14.538 2.651 21.381 1.00 85.44 537 GLU A CA 1
ATOM 4065 C C . GLU A 1 537 ? -13.294 2.527 20.481 1.00 85.44 537 GLU A C 1
ATOM 4067 O O . GLU A 1 537 ? -12.256 3.134 20.760 1.00 85.44 537 GLU A O 1
ATOM 4072 N N . THR A 1 538 ? -13.435 1.853 19.331 1.00 89.12 538 THR A N 1
ATOM 4073 C CA . THR A 1 538 ? -12.335 1.637 18.366 1.00 89.12 538 THR A CA 1
ATOM 4074 C C . THR A 1 538 ? -11.753 2.924 17.795 1.00 89.12 538 THR A C 1
ATOM 4076 O O . THR A 1 538 ? -10.595 2.952 17.393 1.00 89.12 538 THR A O 1
ATOM 4079 N N . LEU A 1 539 ? -12.518 4.020 17.815 1.00 84.94 539 LEU A N 1
ATOM 4080 C CA . LEU A 1 539 ? -12.076 5.313 17.297 1.00 84.94 539 LEU A CA 1
ATOM 4081 C C . LEU A 1 539 ? -10.924 5.945 18.087 1.00 84.94 539 LEU A C 1
ATOM 4083 O O . LEU A 1 539 ? -10.222 6.802 17.554 1.00 84.94 539 LEU A O 1
ATOM 4087 N N . TYR A 1 540 ? -10.774 5.610 19.369 1.00 83.38 540 TYR A N 1
ATOM 4088 C CA . TYR A 1 540 ? -9.787 6.247 20.254 1.00 83.38 540 TYR A CA 1
ATOM 4089 C C . TYR A 1 540 ? -8.913 5.260 21.008 1.00 83.38 540 TYR A C 1
ATOM 4091 O O . TYR A 1 540 ? -8.016 5.681 21.735 1.00 83.38 540 TYR A O 1
ATOM 4099 N N . LYS A 1 541 ? -9.179 3.966 20.849 1.00 89.81 541 LYS A N 1
ATOM 4100 C CA . LYS A 1 541 ? -8.444 2.904 21.514 1.00 89.81 541 LYS A CA 1
ATOM 4101 C C . LYS A 1 541 ? -8.169 1.792 20.499 1.00 89.81 541 LYS A C 1
ATOM 4103 O O . LYS A 1 541 ? -8.946 0.839 20.436 1.00 89.81 541 LYS A O 1
ATOM 4108 N N . PRO A 1 542 ? -7.093 1.903 19.695 1.00 92.50 542 PRO A N 1
ATOM 4109 C CA . PRO A 1 542 ? -6.750 0.930 18.654 1.00 92.50 542 PRO A CA 1
ATOM 4110 C C . PRO A 1 542 ? -6.729 -0.522 19.146 1.00 92.50 542 PRO A C 1
ATOM 4112 O O . PRO A 1 542 ? -7.169 -1.422 18.435 1.00 92.50 542 PRO A O 1
ATOM 4115 N N . SER A 1 543 ? -6.346 -0.750 20.407 1.00 95.19 543 SER A N 1
ATOM 4116 C CA . SER A 1 543 ? -6.353 -2.086 21.009 1.00 95.19 543 SER A CA 1
ATOM 4117 C C . SER A 1 543 ? -7.731 -2.746 21.089 1.00 95.19 543 SER A C 1
ATOM 4119 O O . SER A 1 543 ? -7.834 -3.969 21.080 1.00 95.19 543 SER A O 1
ATOM 4121 N N . THR A 1 544 ? -8.812 -1.967 21.061 1.00 94.19 544 THR A N 1
ATOM 4122 C CA . THR A 1 544 ? -10.170 -2.521 20.971 1.00 94.19 544 THR A CA 1
ATOM 4123 C C . THR A 1 544 ? -10.510 -2.996 19.565 1.00 94.19 544 THR A C 1
ATOM 4125 O O . THR A 1 544 ? -11.236 -3.975 19.424 1.00 94.19 544 THR A O 1
ATOM 4128 N N . THR A 1 545 ? -9.936 -2.392 18.519 1.00 95.00 545 THR A N 1
ATOM 4129 C CA . THR A 1 545 ? -10.019 -2.926 17.151 1.00 95.00 545 THR A CA 1
ATOM 4130 C C . THR A 1 545 ? -9.311 -4.275 17.071 1.00 95.00 545 THR A C 1
ATOM 4132 O O . THR A 1 545 ? -9.847 -5.222 16.499 1.00 95.00 545 THR A O 1
ATOM 4135 N N . TRP A 1 546 ? -8.146 -4.396 17.715 1.00 97.69 546 TRP A N 1
ATOM 4136 C CA . TRP A 1 546 ? -7.412 -5.659 17.821 1.00 97.69 546 TRP A CA 1
ATOM 4137 C C . TRP A 1 546 ? -8.218 -6.726 18.570 1.00 97.69 546 TRP A C 1
ATOM 4139 O O . TRP A 1 546 ? -8.326 -7.855 18.098 1.00 97.69 546 TRP A O 1
ATOM 4149 N N . ALA A 1 547 ? -8.856 -6.362 19.687 1.00 96.19 547 ALA A N 1
ATOM 4150 C CA . ALA A 1 547 ? -9.724 -7.264 20.444 1.00 96.19 547 ALA A CA 1
ATOM 4151 C C . ALA A 1 547 ? -10.930 -7.734 19.616 1.00 96.19 547 ALA A C 1
ATOM 4153 O O . ALA A 1 547 ? -11.272 -8.917 19.636 1.00 96.19 547 ALA A O 1
ATOM 4154 N N . LEU A 1 548 ? -11.552 -6.839 18.839 1.00 93.81 548 LEU A N 1
ATOM 4155 C CA . LEU A 1 548 ? -12.630 -7.204 17.918 1.00 93.81 548 LEU A CA 1
ATOM 4156 C C . LEU A 1 548 ? -12.146 -8.163 16.826 1.00 93.81 548 LEU A C 1
ATOM 4158 O O . LEU A 1 548 ? -12.823 -9.158 16.561 1.00 93.81 548 LEU A O 1
ATOM 4162 N N . ALA A 1 549 ? -10.982 -7.911 16.224 1.00 95.75 549 ALA A N 1
ATOM 4163 C CA . ALA A 1 549 ? -10.405 -8.779 15.200 1.00 95.75 549 ALA A CA 1
ATOM 4164 C C . ALA A 1 549 ? -10.069 -10.177 15.754 1.00 95.75 549 ALA A C 1
ATOM 4166 O O . ALA A 1 549 ? -10.453 -11.190 15.161 1.00 95.75 549 ALA A O 1
ATOM 4167 N N . ALA A 1 550 ? -9.437 -10.241 16.932 1.00 96.81 550 ALA A N 1
ATOM 4168 C CA . ALA A 1 550 ? -9.130 -11.489 17.627 1.00 96.81 550 ALA A CA 1
ATOM 4169 C C . ALA A 1 550 ? -10.398 -12.270 17.984 1.00 96.81 550 ALA A C 1
ATOM 4171 O O . ALA A 1 550 ? -10.509 -13.452 17.666 1.00 96.81 550 ALA A O 1
ATOM 4172 N N . ASN A 1 551 ? -11.387 -11.617 18.600 1.00 94.12 551 ASN A N 1
ATOM 4173 C CA . ASN A 1 551 ? -12.619 -12.281 19.019 1.00 94.12 551 ASN A CA 1
ATOM 4174 C C . ASN A 1 551 ? -13.479 -12.727 17.823 1.00 94.12 551 ASN A C 1
ATOM 4176 O O . ASN A 1 551 ? -14.186 -13.724 17.930 1.00 94.12 551 ASN A O 1
ATOM 4180 N N . SER A 1 552 ? -13.406 -12.032 16.683 1.00 92.38 552 SER A N 1
ATOM 4181 C CA . SER A 1 552 ? -14.133 -12.429 15.465 1.00 92.38 552 SER A CA 1
ATOM 4182 C C . SER A 1 552 ? -13.461 -13.581 14.714 1.00 92.38 552 SER A C 1
ATOM 4184 O O . SER A 1 552 ? -14.106 -14.248 13.909 1.00 92.38 552 SER A O 1
ATOM 4186 N N . THR A 1 553 ? -12.175 -13.833 14.978 1.00 93.62 553 THR A N 1
ATOM 4187 C CA . THR A 1 553 ? -11.406 -14.878 14.284 1.00 93.62 553 THR A CA 1
ATOM 4188 C C . THR A 1 553 ? -11.180 -16.124 15.137 1.00 93.62 553 THR A C 1
ATOM 4190 O O . THR A 1 553 ? -11.315 -17.243 14.645 1.00 93.62 553 THR A O 1
ATOM 4193 N N . TRP A 1 554 ? -10.827 -15.942 16.409 1.00 94.81 554 TRP A N 1
ATOM 4194 C CA . TRP A 1 554 ? -10.503 -17.019 17.353 1.00 94.81 554 TRP A CA 1
ATOM 4195 C C . TRP A 1 554 ? -11.518 -17.157 18.490 1.00 94.81 554 TRP A C 1
ATOM 4197 O O . TRP A 1 554 ? -11.437 -18.107 19.268 1.00 94.81 554 TRP A O 1
ATOM 4207 N N . GLY A 1 555 ? -12.428 -16.194 18.624 1.00 91.12 555 GLY A N 1
ATOM 4208 C CA . GLY A 1 555 ? -13.441 -16.160 19.669 1.00 91.12 555 GLY A CA 1
ATOM 4209 C C . GLY A 1 555 ? -14.836 -16.488 19.145 1.00 91.12 555 GLY A C 1
ATOM 4210 O O . GLY A 1 555 ? -15.021 -17.386 18.328 1.00 91.12 555 GLY A O 1
ATOM 4211 N N . SER A 1 556 ? -15.834 -15.778 19.670 1.00 85.81 556 SER A N 1
ATOM 4212 C CA . SER A 1 556 ? -17.257 -16.027 19.381 1.00 85.81 556 SER A CA 1
ATOM 4213 C C . SER A 1 556 ? -17.964 -14.865 18.685 1.00 85.81 556 SER A C 1
ATOM 4215 O O . SER A 1 556 ? -19.156 -14.967 18.389 1.00 85.81 556 SER A O 1
ATOM 4217 N N . ALA A 1 557 ? -17.263 -13.752 18.441 1.00 85.81 557 ALA A N 1
ATOM 4218 C CA . ALA A 1 557 ? -17.857 -12.620 17.741 1.00 85.81 557 ALA A CA 1
ATOM 4219 C C . ALA A 1 557 ? -18.108 -12.967 16.267 1.00 85.81 557 ALA A C 1
ATOM 4221 O O . ALA A 1 557 ? -17.361 -13.722 15.650 1.00 85.81 557 ALA A O 1
ATOM 4222 N N . GLN A 1 558 ? -19.183 -12.415 15.707 1.00 85.88 558 GLN A N 1
ATOM 4223 C CA . GLN A 1 558 ? -19.556 -12.641 14.315 1.00 85.88 558 GLN A CA 1
ATOM 4224 C C . GLN A 1 558 ? -19.026 -11.522 13.422 1.00 85.88 558 GLN A C 1
ATOM 4226 O O . GLN A 1 558 ? -19.163 -10.342 13.746 1.00 85.88 558 GLN A O 1
ATOM 4231 N N . CYS A 1 559 ? -18.493 -11.908 12.267 1.00 91.19 559 CYS A N 1
ATOM 4232 C CA . CYS A 1 559 ? -18.194 -10.991 11.175 1.00 91.19 559 CYS A CA 1
ATOM 4233 C C . CYS A 1 559 ? -19.500 -10.529 10.506 1.00 91.19 559 CYS A C 1
ATOM 4235 O O . CYS A 1 559 ? -20.458 -11.297 10.405 1.00 91.19 559 CYS A O 1
ATOM 4237 N N . VAL A 1 560 ? -19.535 -9.296 9.997 1.00 90.38 560 VAL A N 1
ATOM 4238 C CA . VAL A 1 560 ? -20.663 -8.783 9.185 1.00 90.38 560 VAL A CA 1
ATOM 4239 C C . VAL A 1 560 ? -20.643 -9.293 7.742 1.00 90.38 560 VAL A C 1
ATOM 4241 O O . VAL A 1 560 ? -21.567 -9.051 6.967 1.00 90.38 560 VAL A O 1
ATOM 4244 N N . GLY A 1 561 ? -19.576 -10.001 7.393 1.00 87.69 561 GLY A N 1
ATOM 4245 C CA . GLY A 1 561 ? -19.366 -10.733 6.158 1.00 87.69 561 GLY A CA 1
ATOM 4246 C C . GLY A 1 561 ? -17.932 -11.249 6.110 1.00 87.69 561 GLY A C 1
ATOM 4247 O O . GLY A 1 561 ? -17.193 -11.132 7.088 1.00 87.69 561 GLY A O 1
ATOM 4248 N N . GLY A 1 562 ? -17.540 -11.820 4.981 1.00 79.00 562 GLY A N 1
ATOM 4249 C CA . GLY A 1 562 ? -16.234 -12.453 4.809 1.00 79.00 562 GLY A CA 1
ATOM 4250 C C . GLY A 1 562 ? -16.371 -13.908 4.384 1.00 79.00 562 GLY A C 1
ATOM 4251 O O . GLY A 1 562 ? -17.423 -14.527 4.563 1.00 79.00 562 GLY A O 1
ATOM 4252 N N . ILE A 1 563 ? -15.305 -14.442 3.799 1.00 76.06 563 ILE A N 1
ATOM 4253 C CA . ILE A 1 563 ? -15.254 -15.850 3.412 1.00 76.06 563 ILE A CA 1
ATOM 4254 C C . ILE A 1 563 ? -14.704 -16.631 4.605 1.00 76.06 563 ILE A C 1
ATOM 4256 O O . ILE A 1 563 ? -13.495 -16.683 4.853 1.00 76.06 563 ILE A O 1
ATOM 4260 N N . GLN A 1 564 ? -15.617 -17.229 5.373 1.00 53.47 564 GLN A N 1
ATOM 4261 C CA . GLN A 1 564 ? -15.262 -18.280 6.321 1.00 53.47 564 GLN A CA 1
ATOM 4262 C C . GLN A 1 564 ? -14.652 -19.416 5.500 1.00 53.47 564 GLN A C 1
ATOM 4264 O O . GLN A 1 564 ? -15.324 -19.961 4.627 1.00 53.47 564 GLN A O 1
ATOM 4269 N N . ALA A 1 565 ? -13.381 -19.738 5.740 1.00 40.84 565 ALA A N 1
ATOM 4270 C CA . ALA A 1 565 ? -12.723 -20.844 5.063 1.00 40.84 565 ALA A CA 1
ATOM 4271 C C . ALA A 1 565 ? -13.464 -22.151 5.389 1.00 40.84 565 ALA A C 1
ATOM 4273 O O . ALA A 1 565 ? -13.247 -22.755 6.438 1.00 40.84 565 ALA A O 1
ATOM 4274 N N . ASN A 1 566 ? -14.353 -22.572 4.492 1.00 32.59 566 ASN A N 1
ATOM 4275 C CA . ASN A 1 566 ? -14.577 -23.985 4.260 1.00 32.59 566 ASN A CA 1
ATOM 4276 C C . ASN A 1 566 ? -13.447 -24.411 3.320 1.00 32.59 566 ASN A C 1
ATOM 4278 O O . ASN A 1 566 ? -13.128 -23.689 2.381 1.00 32.59 566 ASN A O 1
ATOM 4282 N N . THR A 1 567 ? -12.783 -25.512 3.634 1.00 34.56 567 THR A N 1
ATOM 4283 C CA . THR A 1 567 ? -11.479 -25.947 3.106 1.00 34.56 567 THR A CA 1
ATOM 4284 C C . THR A 1 567 ? -11.443 -26.338 1.624 1.00 34.56 567 THR A C 1
ATOM 4286 O O . THR A 1 567 ? -10.636 -27.176 1.256 1.00 34.56 567 THR A O 1
ATOM 4289 N N . ASP A 1 568 ? -12.246 -25.728 0.761 1.00 25.84 568 ASP A N 1
ATOM 4290 C CA . ASP A 1 568 ? -12.167 -25.902 -0.684 1.00 25.84 568 ASP A CA 1
ATOM 4291 C C . ASP A 1 568 ? -12.311 -24.526 -1.340 1.00 25.84 568 ASP A C 1
ATOM 4293 O O . ASP A 1 568 ? -13.297 -23.820 -1.120 1.00 25.84 568 ASP A O 1
ATOM 4297 N N . LEU A 1 569 ? -11.296 -24.133 -2.114 1.00 32.72 569 LEU A N 1
ATOM 4298 C CA . LEU A 1 569 ? -11.311 -22.957 -2.982 1.00 32.72 569 LEU A CA 1
ATOM 4299 C C . LEU A 1 569 ? -12.460 -23.110 -3.989 1.00 32.72 569 LEU A C 1
ATOM 4301 O O . LEU A 1 569 ? -12.308 -23.721 -5.043 1.00 32.72 569 LEU A O 1
ATOM 4305 N N . GLY A 1 570 ? -13.630 -22.604 -3.612 1.00 29.23 570 GLY A N 1
ATOM 4306 C CA . GLY A 1 570 ? -14.824 -22.539 -4.436 1.00 29.23 570 GLY A CA 1
ATOM 4307 C C . GLY A 1 570 ? -15.051 -21.106 -4.884 1.00 29.23 570 GLY A C 1
ATOM 4308 O O . GLY A 1 570 ? -15.295 -20.226 -4.062 1.00 29.23 570 GLY A O 1
ATOM 4309 N N . GLU A 1 571 ? -14.943 -20.915 -6.192 1.00 31.38 571 GLU A N 1
ATOM 4310 C CA . GLU A 1 571 ? -15.415 -19.780 -6.982 1.00 31.38 571 GLU A CA 1
ATOM 4311 C C . GLU A 1 571 ? -16.645 -19.099 -6.347 1.00 31.38 571 GLU A C 1
ATOM 4313 O O . GLU A 1 571 ? -17.672 -19.736 -6.092 1.00 31.38 571 GLU A O 1
ATOM 4318 N N . TYR A 1 572 ? -16.538 -17.799 -6.062 1.00 38.47 572 TYR A N 1
ATOM 4319 C CA . TYR A 1 572 ? -17.679 -17.009 -5.610 1.00 38.47 572 TYR A CA 1
ATOM 4320 C C . TYR A 1 572 ? -18.539 -16.662 -6.831 1.00 38.47 572 TYR A C 1
ATOM 4322 O O . TYR A 1 572 ? -18.189 -15.783 -7.614 1.00 38.47 572 TYR A O 1
ATOM 4330 N N . ASP A 1 573 ? -19.653 -17.369 -7.000 1.00 29.66 573 ASP A N 1
ATOM 4331 C CA . ASP A 1 573 ? -20.670 -17.068 -8.009 1.00 29.66 573 ASP A CA 1
ATOM 4332 C C . ASP A 1 573 ? -21.584 -15.944 -7.477 1.00 29.66 573 ASP A C 1
ATOM 4334 O O . ASP A 1 573 ? -22.237 -16.098 -6.440 1.00 29.66 573 ASP A O 1
ATOM 4338 N N . GLU A 1 574 ? -21.636 -14.802 -8.172 1.00 35.47 574 GLU A N 1
ATOM 4339 C CA . GLU A 1 574 ? -22.410 -13.602 -7.789 1.00 35.47 574 GLU A CA 1
ATOM 4340 C C . GLU A 1 574 ? -23.933 -13.840 -7.671 1.00 35.47 574 GLU A C 1
ATOM 4342 O O . GLU A 1 574 ? -24.666 -12.953 -7.237 1.00 35.47 574 GLU A O 1
ATOM 4347 N N . ASN A 1 575 ? -24.434 -15.030 -8.013 1.00 30.02 575 ASN A N 1
ATOM 4348 C CA . ASN A 1 575 ? -25.865 -15.296 -8.169 1.00 30.02 575 ASN A CA 1
ATOM 4349 C C . ASN A 1 575 ? -26.559 -16.011 -6.999 1.00 30.02 575 ASN A C 1
ATOM 4351 O O . ASN A 1 575 ? -27.749 -16.313 -7.111 1.00 30.02 575 ASN A O 1
ATOM 4355 N N . ASN A 1 576 ? -25.888 -16.290 -5.878 1.00 27.98 576 ASN A N 1
ATOM 4356 C CA . ASN A 1 576 ? -26.501 -17.070 -4.795 1.00 27.98 576 ASN A CA 1
ATOM 4357 C C . ASN A 1 576 ? -27.056 -16.205 -3.645 1.00 27.98 576 ASN A C 1
ATOM 4359 O O . ASN A 1 576 ? -26.651 -16.322 -2.489 1.00 27.98 576 ASN A O 1
ATOM 4363 N N . GLU A 1 577 ? -28.047 -15.359 -3.948 1.00 33.31 577 GLU A N 1
ATOM 4364 C CA . GLU A 1 577 ? -29.016 -14.923 -2.935 1.00 33.31 577 GLU A CA 1
ATOM 4365 C C . GLU A 1 577 ? -29.903 -16.122 -2.564 1.00 33.31 577 GLU A C 1
ATOM 4367 O O . GLU A 1 577 ? -30.949 -16.372 -3.168 1.00 33.31 577 GLU A O 1
ATOM 4372 N N . THR A 1 578 ? -29.507 -16.897 -1.550 1.00 29.41 578 THR A N 1
ATOM 4373 C CA . THR A 1 578 ? -30.415 -17.887 -0.963 1.00 29.41 578 THR A CA 1
ATOM 4374 C C . THR A 1 578 ? -31.551 -17.186 -0.229 1.00 29.41 578 THR A C 1
ATOM 4376 O O . THR A 1 578 ? -31.441 -16.739 0.911 1.00 29.41 578 THR A O 1
ATOM 4379 N N . THR A 1 579 ? -32.680 -17.156 -0.924 1.00 28.95 579 THR A N 1
ATOM 4380 C CA . THR A 1 579 ? -34.036 -16.956 -0.436 1.00 28.95 579 THR A CA 1
ATOM 4381 C C . THR A 1 579 ? -34.333 -17.772 0.827 1.00 28.95 579 THR A C 1
ATOM 4383 O O . THR A 1 579 ? -34.461 -18.996 0.767 1.00 28.95 579 THR A O 1
ATOM 4386 N N . THR A 1 580 ? -34.594 -17.099 1.947 1.00 26.92 580 THR A N 1
ATOM 4387 C CA . THR A 1 580 ? -35.522 -17.613 2.964 1.00 26.92 580 THR A CA 1
ATOM 4388 C C . THR A 1 580 ? -36.782 -16.767 2.952 1.00 26.92 580 THR A C 1
ATOM 4390 O O . THR A 1 580 ? -36.799 -15.611 3.367 1.00 26.92 580 THR A O 1
ATOM 4393 N N . SER A 1 581 ? -37.841 -17.374 2.430 1.00 27.39 581 SER A N 1
ATOM 4394 C CA . SER A 1 581 ? -39.194 -16.850 2.350 1.00 27.39 581 SER A CA 1
ATOM 4395 C C . SER A 1 581 ? -39.804 -16.579 3.729 1.00 27.39 581 SER A C 1
ATOM 4397 O O . SER A 1 581 ? -40.009 -17.511 4.507 1.00 27.39 581 SER A O 1
ATOM 4399 N N . THR A 1 582 ? -40.257 -15.348 3.954 1.00 26.95 582 THR A N 1
ATOM 4400 C CA . THR A 1 582 ? -41.530 -15.081 4.637 1.00 26.95 582 THR A CA 1
ATOM 4401 C C . THR A 1 582 ? -42.327 -14.067 3.824 1.00 26.95 582 THR A C 1
ATOM 4403 O O . THR A 1 582 ? -41.805 -13.164 3.179 1.00 26.95 582 THR A O 1
ATOM 4406 N N . SER A 1 583 ? -43.617 -14.347 3.743 1.00 27.66 583 SER A N 1
ATOM 4407 C CA . SER A 1 583 ? -44.527 -13.986 2.671 1.00 27.66 583 SER A CA 1
ATOM 4408 C C . SER A 1 583 ? -45.171 -12.604 2.795 1.00 27.66 583 SER A C 1
ATOM 4410 O O . SER A 1 583 ? -45.495 -12.143 3.885 1.00 27.66 583 SER A O 1
ATOM 4412 N N . SER A 1 584 ? -45.531 -12.095 1.611 1.00 29.61 584 SER A N 1
ATOM 4413 C CA . SER A 1 584 ? -46.758 -11.358 1.263 1.00 29.61 584 SER A CA 1
ATOM 4414 C C . SER A 1 584 ? -46.954 -9.930 1.781 1.00 29.61 584 SER A C 1
ATOM 4416 O O . SER A 1 584 ? -47.350 -9.720 2.923 1.00 29.61 584 SER A O 1
ATOM 4418 N N . GLY A 1 585 ? -46.884 -8.975 0.841 1.00 33.44 585 GLY A N 1
ATOM 4419 C CA . GLY A 1 585 ? -47.753 -7.795 0.869 1.00 33.44 585 GLY A CA 1
ATOM 4420 C C . GLY A 1 585 ? -47.106 -6.448 0.553 1.00 33.44 585 GLY A C 1
ATOM 4421 O O . GLY A 1 585 ? -47.277 -5.547 1.356 1.00 33.44 585 GLY A O 1
ATOM 4422 N N . LEU A 1 586 ? -46.406 -6.268 -0.578 1.00 29.80 586 LEU A N 1
ATOM 4423 C CA . LEU A 1 586 ? -46.058 -4.911 -1.065 1.00 29.80 586 LEU A CA 1
ATOM 4424 C C . LEU A 1 586 ? -45.762 -4.787 -2.577 1.00 29.80 586 LEU A C 1
ATOM 4426 O O . LEU A 1 586 ? -45.626 -3.676 -3.084 1.00 29.80 586 LEU A O 1
ATOM 4430 N N . SER A 1 587 ? -45.731 -5.884 -3.340 1.00 28.69 587 SER A N 1
ATOM 4431 C CA . SER A 1 587 ? -45.347 -5.874 -4.763 1.00 28.69 587 SER A CA 1
ATOM 4432 C C . SER A 1 587 ? -46.449 -5.464 -5.755 1.00 28.69 587 SER A C 1
ATOM 4434 O O . SER A 1 587 ? -46.192 -5.407 -6.954 1.00 28.69 587 SER A O 1
ATOM 4436 N N . THR A 1 588 ? -47.650 -5.092 -5.300 1.00 31.53 588 THR A N 1
ATOM 4437 C CA . THR A 1 588 ? -48.736 -4.629 -6.191 1.00 31.53 588 THR A CA 1
ATOM 4438 C C . THR A 1 588 ? -48.824 -3.105 -6.351 1.00 31.53 588 THR A C 1
ATOM 4440 O O . THR A 1 588 ? -49.668 -2.633 -7.106 1.00 31.53 588 THR A O 1
ATOM 4443 N N . ALA A 1 589 ? -47.964 -2.319 -5.690 1.00 31.55 589 ALA A N 1
ATOM 4444 C CA . ALA A 1 589 ? -48.027 -0.850 -5.741 1.00 31.55 589 ALA A CA 1
ATOM 4445 C C . ALA A 1 589 ? -46.982 -0.182 -6.661 1.00 31.55 589 ALA A C 1
ATOM 4447 O O . ALA A 1 589 ? -47.143 0.985 -7.004 1.00 31.55 589 ALA A O 1
ATOM 4448 N N . LEU A 1 590 ? -45.941 -0.898 -7.106 1.00 32.12 590 LEU A N 1
ATOM 4449 C CA . LEU A 1 590 ? -44.840 -0.295 -7.879 1.00 32.12 590 LEU A CA 1
ATOM 4450 C C . LEU A 1 590 ? -44.954 -0.492 -9.403 1.00 32.12 590 LEU A C 1
ATOM 4452 O O . LEU A 1 590 ? -44.359 0.258 -10.170 1.00 32.12 590 LEU A O 1
ATOM 4456 N N . GLY A 1 591 ? -45.783 -1.439 -9.857 1.00 31.83 591 GLY A N 1
ATOM 4457 C CA . GLY A 1 591 ? -46.024 -1.706 -11.283 1.00 31.83 591 GLY A CA 1
ATOM 4458 C C . GLY A 1 591 ? -46.998 -0.743 -11.976 1.00 31.83 591 GLY A C 1
ATOM 4459 O O . GLY A 1 591 ? -47.187 -0.847 -13.184 1.00 31.83 591 GLY A O 1
ATOM 4460 N N . LEU A 1 592 ? -47.615 0.193 -11.242 1.00 28.19 592 LEU A N 1
ATOM 4461 C CA . LEU A 1 592 ? -48.619 1.123 -11.783 1.00 28.19 592 LEU A CA 1
ATOM 4462 C C . LEU A 1 592 ? -48.116 2.574 -11.936 1.00 28.19 592 LEU A C 1
ATOM 4464 O O . LEU A 1 592 ? -48.833 3.399 -12.493 1.00 28.19 592 LEU A O 1
ATOM 4468 N N . LEU A 1 593 ? -46.890 2.897 -11.495 1.00 30.70 593 LEU A N 1
ATOM 4469 C CA . LEU A 1 593 ? -46.327 4.257 -11.597 1.00 30.70 593 LEU A CA 1
ATOM 4470 C C . LEU A 1 593 ? -45.366 4.482 -12.779 1.00 30.70 593 LEU A C 1
ATOM 4472 O O . LEU A 1 593 ? -44.997 5.622 -13.040 1.00 30.70 593 LEU A O 1
ATOM 4476 N N . LEU A 1 594 ? -45.000 3.441 -13.535 1.00 32.12 594 LEU A N 1
ATOM 4477 C CA . LEU A 1 594 ? -44.069 3.548 -14.673 1.00 32.12 594 LEU A CA 1
ATOM 4478 C C . LEU A 1 594 ? -44.749 3.574 -16.057 1.00 32.12 594 LEU A C 1
ATOM 4480 O O . LEU A 1 594 ? -44.066 3.552 -17.075 1.00 32.12 594 LEU A O 1
ATOM 4484 N N . ALA A 1 595 ? -46.082 3.678 -16.116 1.00 31.92 595 ALA A N 1
ATOM 4485 C CA . ALA A 1 595 ? -46.848 3.679 -17.370 1.00 31.92 595 ALA A CA 1
ATOM 4486 C C . ALA A 1 595 ? -47.515 5.028 -17.731 1.00 31.92 595 ALA A C 1
ATOM 4488 O O . ALA A 1 595 ? -48.360 5.061 -18.620 1.00 31.92 595 ALA A O 1
ATOM 4489 N N . LEU A 1 596 ? -47.162 6.144 -17.073 1.00 32.12 596 LEU A N 1
ATOM 4490 C CA . LEU A 1 596 ? -47.791 7.460 -17.324 1.00 32.12 596 LEU A CA 1
ATOM 4491 C C . LEU A 1 596 ? -46.812 8.616 -17.621 1.00 32.12 596 LEU A C 1
ATOM 4493 O O . LEU A 1 596 ? -47.211 9.774 -17.581 1.00 32.12 596 LEU A O 1
ATOM 4497 N N . GLY A 1 597 ? -45.547 8.332 -17.950 1.00 33.03 597 GLY A N 1
ATOM 4498 C CA . GLY A 1 597 ? -44.549 9.369 -18.271 1.00 33.03 597 GLY A CA 1
ATOM 4499 C C . GLY A 1 597 ? -44.267 9.599 -19.761 1.00 33.03 597 GLY A C 1
ATOM 4500 O O . GLY A 1 597 ? -43.612 10.574 -20.111 1.00 33.03 597 GLY A O 1
ATOM 4501 N N . SER A 1 598 ? -44.735 8.726 -20.654 1.00 36.78 598 SER A N 1
ATOM 4502 C CA . SER A 1 598 ? -44.459 8.801 -22.093 1.00 36.78 598 SER A CA 1
ATOM 4503 C C . SER A 1 598 ? -45.692 9.261 -22.866 1.00 36.78 598 SER A C 1
ATOM 4505 O O . SER A 1 598 ? -46.411 8.478 -23.481 1.00 36.78 598 SER A O 1
ATOM 4507 N N . GLY A 1 599 ? -45.926 10.570 -22.843 1.00 27.69 599 GLY A N 1
ATOM 4508 C CA . GLY A 1 599 ? -46.898 11.200 -23.723 1.00 27.69 599 GLY A CA 1
ATOM 4509 C C . GLY A 1 599 ? -47.263 12.596 -23.265 1.00 27.69 599 GLY A C 1
ATOM 4510 O O . GLY A 1 599 ? -48.194 12.739 -22.484 1.00 27.69 599 GLY A O 1
ATOM 4511 N N . LEU A 1 600 ? -46.538 13.598 -23.762 1.00 29.44 600 LEU A N 1
ATOM 4512 C CA . LEU A 1 600 ? -47.060 14.853 -24.313 1.00 29.44 600 LEU A CA 1
ATOM 4513 C C . LEU A 1 600 ? -45.867 15.690 -24.815 1.00 29.44 600 LEU A C 1
ATOM 4515 O O . LEU A 1 600 ? -44.871 15.845 -24.117 1.00 29.44 600 LEU A O 1
ATOM 4519 N N . SER A 1 601 ? -46.016 16.105 -26.074 1.00 35.97 601 SER A N 1
ATOM 4520 C CA . SER A 1 601 ? -45.207 16.982 -26.940 1.00 35.97 601 SER A CA 1
ATOM 4521 C C . SER A 1 601 ? -44.368 18.072 -26.288 1.00 35.97 601 SER A C 1
ATOM 4523 O O . SER A 1 601 ? -44.930 18.771 -25.413 1.00 35.97 601 SER A O 1
#

pLDDT: mean 81.26, std 21.49, range [24.44, 98.88]

Sequence (601 aa):
MLICWVDFNPFEQKPSAELTSLSISSTNLFRISSLLRTMATYGSSPPSLYVGVDAVRLAKGLTAPMSPLAYINNIGAAQALESLSVYQNLQDPDARYNAMVNNLVIDGQGNSLGGLFAQDTVWRGAEFYNFTFANGTSQQYTVQAQIRNPAQPFNFTDGNELYTFICTSTQSSTTTSKRSTVVARVDTSSSTPSAPALYPVPVMKEAYNTIVGYYPDDAGLEDVAVLGVPTFETSGSNLPDDVLYNFAITAEWFVQNATQKDGKKKIIIDMQNNGGGVVVSGYALLSVFFPNETIYSGTRFRAHEAMDFIGTIFNYGNNSDNSTVSRYGLAVNALVQPDQTSTFQNWDEVYGPYTEAGIPVSALMAEFNFADEANPVSNPINIDGEGGELNARTPPFAPENIIILTDGRCSSTCTVFVDHMVSKGVKTVAVGGRPRAGVMQAIGGVKGSEVLGLTDVESMATTAASLLADSISSGSPILGDKNQARFSEVNPIPLTKFPMPISGSINYLNTYTAYDDTTPTQFTYEAANCHIFYTAETLYKPSTTWALAANSTWGSAQCVGGIQANTDLGEYDENNETTTSTSSGLSTALGLLLALGSGLS